Protein AF-0000000066259307 (afdb_homodimer)

pLDDT: mean 93.19, std 11.45, range [45.06, 98.94]

Nearest PDB structures (foldseek):
  2nr0-assembly1_B  TM=9.582E-01  e=3.821E-30  Escherichia coli K-12
  1vs3-assembly1_B  TM=9.331E-01  e=1.637E-27  Thermus thermophilus HB8
  2nre-assembly1_A-2  TM=9.471E-01  e=5.699E-26  Escherichia coli K-12
  8q70-assembly1_A-2  TM=9.012E-01  e=1.199E-22  Pyrococcus furiosus
  7r9f-assembly1_A-2  TM=7.818E-01  e=5.062E-18  Saccharomyces cerevisiae

Organism: Methylacidiphilum infernorum (isolate V4) (NCBI:txid481448)

Secondary structure (DSSP, 8-state):
--PPEEEEEEEEEE-GGGSS-SS--TTS--HHHHHHHHHHHHHTS----EES--PPTT-EEEEEEEEEEEE--S-HHHHHHHHHHHS-TTEEEEEEEEE-TT--TTTT--EEEEEEEEE-SSSPPGGGTTTSEE--S---HHHHHHHHGGGSEEEE-GGG---SS---S--EEEEEEEEEEEETTEEEEEEEES---TTHHHHHHHHHHHHHTTSS-HHHHHHHHHHT---TT-PPPPGGGEEEEEEE--HHHH-/--PPEEEEEEEEEE-GGGSS-SS--TTS--HHHHHHHHHHHHHTS----EES--PPTT-EEEEEEEEEEEE--S-HHHHHHHHHHHS-TTEEEEEEEEE-TT--TTTT--EEEEEEEEE-SSSPPGGGTTTSEE--S---HHHHHHHHGGGSEEEE-GGG---SS---S--EEEEEEEEEEEETTEEEEEEEES---TTHHHHHHHHHHHHHTTSS-HHHHHHHHHHT---TT-PPPPGGGEEEEEEE--HHHH-

Structure (mmCIF, N/CA/C/O backbone):
data_AF-0000000066259307-model_v1
#
loop_
_entity.id
_entity.type
_entity.pdbx_description
1 polymer 'tRNA pseudouridine synthase A'
#
loop_
_atom_site.group_PDB
_atom_site.id
_atom_site.type_symbol
_atom_site.label_atom_id
_atom_site.label_alt_id
_atom_site.label_comp_id
_atom_site.label_asym_id
_atom_site.label_entity_id
_atom_site.label_seq_id
_atom_site.pdbx_PDB_ins_code
_atom_site.Cartn_x
_atom_site.Cartn_y
_atom_site.Cartn_z
_atom_site.occupancy
_atom_site.B_iso_or_equiv
_atom_site.auth_seq_id
_atom_site.auth_comp_id
_atom_site.auth_asym_id
_atom_site.auth_atom_id
_atom_site.pdbx_PDB_model_num
ATOM 1 N N . MET A 1 1 ? -19.812 -41.688 -6.945 1 46.06 1 MET A N 1
ATOM 2 C CA . MET A 1 1 ? -19.453 -41.531 -8.352 1 46.06 1 MET A CA 1
ATOM 3 C C . MET A 1 1 ? -18.016 -41 -8.484 1 46.06 1 MET A C 1
ATOM 5 O O . MET A 1 1 ? -17.641 -40.031 -7.832 1 46.06 1 MET A O 1
ATOM 9 N N . ASN A 1 2 ? -17.031 -41.875 -8.719 1 59.19 2 ASN A N 1
ATOM 10 C CA . ASN A 1 2 ?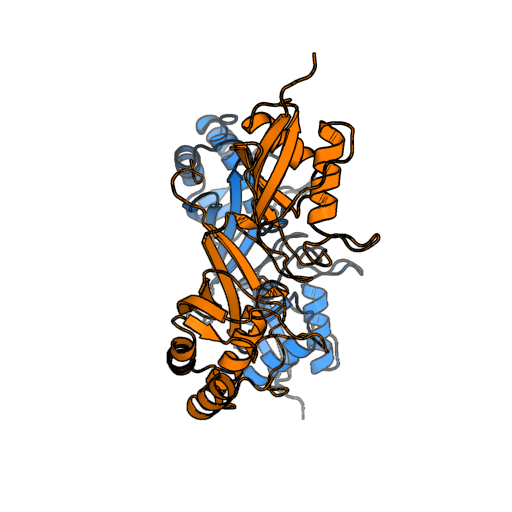 -15.594 -41.656 -8.867 1 59.19 2 ASN A CA 1
ATOM 11 C C . ASN A 1 2 ? -15.297 -40.5 -9.836 1 59.19 2 ASN A C 1
ATOM 13 O O . ASN A 1 2 ? -15.414 -40.656 -11.047 1 59.19 2 ASN A O 1
ATOM 17 N N . LEU A 1 3 ? -15.484 -39.25 -9.398 1 74.88 3 LEU A N 1
ATOM 18 C CA . LEU A 1 3 ? -15.305 -38.125 -10.297 1 74.88 3 LEU A CA 1
ATOM 19 C C . LEU A 1 3 ? -13.914 -38.125 -10.914 1 74.88 3 LEU A C 1
ATOM 21 O O . LEU A 1 3 ? -12.953 -38.594 -10.273 1 74.88 3 LEU A O 1
ATOM 25 N N . ALA A 1 4 ? -13.875 -37.938 -12.211 1 91 4 ALA A N 1
ATOM 26 C CA . ALA A 1 4 ? -12.602 -37.906 -12.93 1 91 4 ALA A CA 1
ATOM 27 C C . ALA A 1 4 ? -11.664 -36.875 -12.328 1 91 4 ALA A C 1
ATOM 29 O O . ALA A 1 4 ? -12.094 -35.781 -11.945 1 91 4 ALA A O 1
ATOM 30 N N . VAL A 1 5 ? -10.477 -37.375 -12.07 1 95.69 5 VAL A N 1
ATOM 31 C CA . VAL A 1 5 ? -9.453 -36.469 -11.555 1 95.69 5 VAL A CA 1
ATOM 32 C C . VAL A 1 5 ? -9.047 -35.469 -12.641 1 95.69 5 VAL A C 1
ATOM 34 O O . VAL A 1 5 ? -8.758 -35.844 -13.773 1 95.69 5 VAL A O 1
ATOM 37 N N . VAL A 1 6 ? -9.078 -34.156 -12.328 1 96.94 6 VAL A N 1
ATOM 38 C CA . VAL A 1 6 ? -8.695 -33.094 -13.25 1 96.94 6 VAL A CA 1
ATOM 39 C C . VAL A 1 6 ? -7.645 -32.188 -12.594 1 96.94 6 VAL A C 1
ATOM 41 O O . VAL A 1 6 ? -7.395 -32.312 -11.391 1 96.94 6 VAL A O 1
ATOM 44 N N . GLY A 1 7 ? -7.062 -31.359 -13.477 1 97.44 7 GLY A N 1
ATOM 45 C CA . GLY A 1 7 ? -6.156 -30.344 -12.961 1 97.44 7 GLY A CA 1
ATOM 46 C C . GLY A 1 7 ? -6.848 -29.031 -12.656 1 97.44 7 GLY A C 1
ATOM 47 O O . GLY A 1 7 ? -7.828 -28.672 -13.312 1 97.44 7 GLY A O 1
ATOM 48 N N . TYR A 1 8 ? -6.309 -28.375 -11.695 1 98.19 8 TYR A N 1
ATOM 49 C CA . TYR A 1 8 ? -6.738 -27.016 -11.359 1 98.19 8 TYR A CA 1
ATOM 50 C C . TYR A 1 8 ? -5.559 -26.062 -11.391 1 98.19 8 TYR A C 1
ATOM 52 O O . TYR A 1 8 ? -4.5 -26.344 -10.82 1 98.19 8 TYR A O 1
ATOM 60 N N . LYS A 1 9 ? -5.73 -24.953 -12.094 1 98.62 9 LYS A N 1
ATOM 61 C CA . LYS A 1 9 ? -4.777 -23.844 -12.133 1 98.62 9 LYS A CA 1
ATOM 62 C C . LYS A 1 9 ? -5.332 -22.625 -11.414 1 98.62 9 LYS A C 1
ATOM 64 O O . LYS A 1 9 ? -6.426 -22.156 -11.727 1 98.62 9 LYS A O 1
ATOM 69 N N . LEU A 1 10 ? -4.594 -22.172 -10.469 1 98.75 10 LEU A N 1
ATOM 70 C CA . LEU A 1 10 ? -5 -21 -9.703 1 98.75 10 LEU A CA 1
ATOM 71 C C . LEU A 1 10 ? -4.031 -19.844 -9.922 1 98.75 10 LEU A C 1
ATOM 73 O O . LEU A 1 10 ? -2.818 -20.047 -9.984 1 98.75 10 LEU A O 1
ATOM 77 N N . THR A 1 11 ? -4.52 -18.641 -10.094 1 98.81 11 THR A N 1
ATOM 78 C CA . THR A 1 11 ? -3.734 -17.422 -9.992 1 98.81 11 THR A CA 1
ATOM 79 C C . THR A 1 11 ? -4.012 -16.703 -8.664 1 98.81 11 THR A C 1
ATOM 81 O O . THR A 1 11 ? -5.168 -16.453 -8.32 1 98.81 11 THR A O 1
ATOM 84 N N . LEU A 1 12 ? -2.988 -16.406 -7.906 1 98.06 12 LEU A N 1
ATOM 85 C CA . LEU A 1 12 ? -3.271 -15.836 -6.594 1 98.06 12 LEU A CA 1
ATOM 86 C C . LEU A 1 12 ? -2.27 -14.734 -6.254 1 98.06 12 LEU A C 1
ATOM 88 O O . LEU A 1 12 ? -1.202 -14.648 -6.863 1 98.06 12 LEU A O 1
ATOM 92 N N . SER A 1 13 ? -2.633 -13.898 -5.363 1 98.81 13 SER A N 1
ATOM 93 C CA . SER A 1 13 ? -1.798 -12.867 -4.75 1 98.81 13 SER A CA 1
ATOM 94 C C . SER A 1 13 ? -1.69 -13.078 -3.24 1 98.81 13 SER A C 1
ATOM 96 O O . SER A 1 13 ? -2.562 -13.695 -2.629 1 98.81 13 SER A O 1
ATOM 98 N N . TYR A 1 14 ? -0.53 -12.641 -2.695 1 98.81 14 TYR A N 1
ATOM 99 C CA . TYR A 1 14 ? -0.402 -12.672 -1.242 1 98.81 14 TYR A CA 1
ATOM 100 C C . TYR A 1 14 ? 0.602 -11.633 -0.759 1 98.81 14 TYR A C 1
ATOM 102 O O . TYR A 1 14 ? 1.565 -11.312 -1.462 1 98.81 14 TYR A O 1
ATOM 110 N N . CYS A 1 15 ? 0.324 -11.102 0.396 1 98.56 15 CYS A N 1
ATOM 111 C CA . CYS A 1 15 ? 1.316 -10.367 1.18 1 98.56 15 CYS A CA 1
ATOM 112 C C . CYS A 1 15 ? 2.219 -11.328 1.945 1 98.56 15 CYS A C 1
ATOM 114 O O . CYS A 1 15 ? 1.758 -12.039 2.84 1 98.56 15 CYS A O 1
ATOM 116 N N . GLY A 1 16 ? 3.482 -11.289 1.661 1 98.31 16 GLY A N 1
ATOM 117 C CA . GLY A 1 16 ? 4.414 -12.273 2.197 1 98.31 16 GLY A CA 1
ATOM 118 C C . GLY A 1 16 ? 4.824 -11.992 3.629 1 98.31 16 GLY A C 1
ATOM 119 O O . GLY A 1 16 ? 5.422 -12.844 4.289 1 98.31 16 GLY A O 1
ATOM 120 N N . SER A 1 17 ? 4.641 -10.836 4.273 1 95.12 17 SER A N 1
ATOM 121 C CA . SER A 1 17 ? 5.121 -10.375 5.574 1 95.12 17 SER A CA 1
ATOM 122 C C . SER A 1 17 ? 4.82 -11.398 6.664 1 95.12 17 SER A C 1
ATOM 124 O O . SER A 1 17 ? 5.652 -11.648 7.539 1 95.12 17 SER A O 1
ATOM 126 N N . GLY A 1 18 ? 3.814 -12.141 6.664 1 94.06 18 GLY A N 1
ATOM 127 C CA . GLY A 1 18 ? 3.432 -13.062 7.723 1 94.06 18 GLY A CA 1
ATOM 128 C C . GLY A 1 18 ? 3.715 -14.516 7.383 1 94.06 18 GLY A C 1
ATOM 129 O O . GLY A 1 18 ? 3.375 -15.414 8.156 1 94.06 18 GLY A O 1
ATOM 130 N N . PHE A 1 19 ? 4.477 -14.672 6.344 1 98 19 PHE A N 1
ATOM 131 C CA . PHE A 1 19 ? 4.699 -16.047 5.895 1 98 19 PHE A CA 1
ATOM 132 C C . PHE A 1 19 ? 6.188 -16.359 5.82 1 98 19 PHE A C 1
ATOM 134 O O . PHE A 1 19 ? 6.996 -15.477 5.516 1 98 19 PHE A O 1
ATOM 141 N N . HIS A 1 20 ? 6.531 -17.531 6.059 1 98 20 HIS A N 1
ATOM 142 C CA . HIS A 1 20 ? 7.895 -18.031 5.949 1 98 20 HIS A CA 1
ATOM 143 C C . HIS A 1 20 ? 8.164 -18.594 4.562 1 98 20 HIS A C 1
ATOM 145 O O . HIS A 1 20 ? 8.727 -19.688 4.434 1 98 20 HIS A O 1
ATOM 151 N N . GLY A 1 21 ? 7.641 -17.875 3.576 1 97.75 21 GLY A N 1
ATOM 152 C CA . GLY A 1 21 ? 7.82 -18.281 2.189 1 97.75 21 GLY A CA 1
ATOM 153 C C . GLY A 1 21 ? 6.648 -19.078 1.642 1 97.75 21 GLY A C 1
ATOM 154 O O . GLY A 1 21 ? 5.613 -19.188 2.299 1 97.75 21 GLY A O 1
ATOM 155 N N . TRP A 1 22 ? 6.844 -19.469 0.453 1 98.12 22 TRP A N 1
ATOM 156 C CA . TRP A 1 22 ? 5.832 -20.297 -0.204 1 98.12 22 TRP A CA 1
ATOM 157 C C . TRP A 1 22 ? 5.824 -21.703 0.362 1 98.12 22 TRP A C 1
ATOM 159 O O . TRP A 1 22 ? 4.781 -22.203 0.798 1 98.12 22 TRP A O 1
ATOM 169 N N . GLN A 1 23 ? 6.965 -22.359 0.458 1 96.38 23 GLN A N 1
ATOM 170 C CA . GLN A 1 23 ? 7.109 -23.797 0.664 1 96.38 23 GLN A CA 1
ATOM 171 C C . GLN A 1 23 ? 6.801 -24.172 2.107 1 96.38 23 GLN A C 1
ATOM 173 O O . GLN A 1 23 ? 7.266 -23.531 3.043 1 96.38 23 GLN A O 1
ATOM 178 N N . ARG A 1 24 ? 6.043 -25.203 2.205 1 96.19 24 ARG A N 1
ATOM 179 C CA . ARG A 1 24 ? 5.738 -25.734 3.531 1 96.19 24 ARG A CA 1
ATOM 180 C C . ARG A 1 24 ? 7.012 -26.094 4.277 1 96.19 24 ARG A C 1
ATOM 182 O O . ARG A 1 24 ? 7.914 -26.719 3.709 1 96.19 24 ARG A O 1
ATOM 189 N N . GLN A 1 25 ? 7.082 -25.672 5.488 1 92.31 25 GLN A N 1
ATOM 190 C CA . GLN A 1 25 ? 8.211 -25.953 6.371 1 92.31 25 GLN A CA 1
ATOM 191 C C . GLN A 1 25 ? 7.734 -26.25 7.789 1 92.31 25 GLN A C 1
ATOM 193 O O . GLN A 1 25 ? 7.496 -25.328 8.578 1 92.31 25 GLN A O 1
ATOM 198 N N . GLY A 1 26 ? 7.664 -27.531 8.094 1 92.38 26 GLY A N 1
ATOM 199 C CA . GLY A 1 26 ? 7.203 -27.859 9.43 1 92.38 26 GLY A CA 1
ATOM 200 C C . GLY A 1 26 ? 5.824 -27.312 9.742 1 92.38 26 GLY A C 1
ATOM 201 O O . GLY A 1 26 ? 4.867 -27.547 9 1 92.38 26 GLY A O 1
ATOM 202 N N . GLU A 1 27 ? 5.797 -26.547 10.836 1 94.31 27 GLU A N 1
ATOM 203 C CA . GLU A 1 27 ? 4.504 -26.016 11.266 1 94.31 27 GLU A CA 1
ATOM 204 C C . GLU A 1 27 ? 4.434 -24.5 11.07 1 94.31 27 GLU A C 1
ATOM 206 O O . GLU A 1 27 ? 3.482 -23.859 11.508 1 94.31 27 GLU A O 1
ATOM 211 N N . LEU A 1 28 ? 5.371 -24.031 10.406 1 96.38 28 LEU A N 1
ATOM 212 C CA . LEU A 1 28 ? 5.43 -22.594 10.195 1 96.38 28 LEU A CA 1
ATOM 213 C C . LEU A 1 28 ? 4.363 -22.141 9.203 1 96.38 28 LEU A C 1
ATOM 215 O O . LEU A 1 28 ? 3.979 -22.906 8.312 1 96.38 28 LEU A O 1
ATOM 219 N N . PRO A 1 29 ? 3.877 -20.938 9.375 1 97.81 29 PRO A N 1
ATOM 220 C CA . PRO A 1 29 ? 2.945 -20.406 8.375 1 97.81 29 PRO A CA 1
ATOM 221 C C . PRO A 1 29 ? 3.607 -20.156 7.023 1 97.81 29 PRO A C 1
ATOM 223 O O . PRO A 1 29 ? 4.547 -19.359 6.93 1 97.81 29 PRO A O 1
ATOM 226 N N . THR A 1 30 ? 3.164 -20.859 6.023 1 98.56 30 THR A N 1
ATOM 227 C CA . THR A 1 30 ? 3.604 -20.672 4.645 1 98.56 30 THR A CA 1
ATOM 228 C C . THR A 1 30 ? 2.406 -20.5 3.715 1 98.56 30 THR A C 1
ATOM 230 O O . THR A 1 30 ? 1.282 -20.859 4.07 1 98.56 30 THR A O 1
ATOM 233 N N . VAL A 1 31 ? 2.574 -19.922 2.584 1 98.75 31 VAL A N 1
ATOM 234 C CA . VAL A 1 31 ? 1.482 -19.719 1.64 1 98.75 31 VAL A CA 1
ATOM 235 C C . VAL A 1 31 ? 0.956 -21.062 1.144 1 98.75 31 VAL A C 1
ATOM 237 O O . VAL A 1 31 ? -0.256 -21.25 1.022 1 98.75 31 VAL A O 1
ATOM 240 N N . GLN A 1 32 ? 1.876 -21.969 0.887 1 98.69 32 GLN A N 1
ATOM 241 C CA . GLN A 1 32 ? 1.494 -23.312 0.448 1 98.69 32 GLN A CA 1
ATOM 242 C C . GLN A 1 32 ? 0.589 -23.984 1.473 1 98.69 32 GLN A C 1
ATOM 244 O O . GLN A 1 32 ? -0.43 -24.578 1.114 1 98.69 32 GLN A O 1
ATOM 249 N N . ARG A 1 33 ? 0.99 -23.922 2.705 1 98.38 33 ARG A N 1
ATOM 250 C CA . ARG A 1 33 ? 0.176 -24.516 3.762 1 98.38 33 ARG A CA 1
ATOM 251 C C . ARG A 1 33 ? -1.222 -23.906 3.781 1 98.38 33 ARG A C 1
ATOM 253 O O . ARG A 1 33 ? -2.219 -24.625 3.861 1 98.38 33 ARG A O 1
ATOM 260 N N . ALA A 1 34 ? -1.297 -22.578 3.729 1 98.62 34 ALA A N 1
ATOM 261 C CA . ALA A 1 34 ? -2.59 -21.906 3.729 1 98.62 34 ALA A CA 1
ATOM 262 C C . ALA A 1 34 ? -3.467 -22.391 2.58 1 98.62 34 ALA A C 1
ATOM 264 O O . ALA A 1 34 ? -4.652 -22.672 2.771 1 98.62 34 ALA A O 1
ATOM 265 N N . LEU A 1 35 ? -2.877 -22.5 1.41 1 98.75 35 LEU A N 1
ATOM 266 C CA . LEU A 1 35 ? -3.625 -22.922 0.231 1 98.75 35 LEU A CA 1
ATOM 267 C C . LEU A 1 35 ? -4.051 -24.375 0.348 1 98.75 35 LEU A C 1
ATOM 269 O O . LEU A 1 35 ? -5.195 -24.719 0.052 1 98.75 35 LEU A O 1
ATOM 273 N N . GLU A 1 36 ? -3.148 -25.219 0.808 1 98.69 36 GLU A N 1
ATOM 274 C CA . GLU A 1 36 ? -3.457 -26.625 0.951 1 98.69 36 GLU A CA 1
ATOM 275 C C . GLU A 1 36 ? -4.551 -26.859 1.99 1 98.69 36 GLU A C 1
ATOM 277 O O . GLU A 1 36 ? -5.414 -27.719 1.814 1 98.69 36 GLU A O 1
ATOM 282 N N . GLU A 1 37 ? -4.48 -26.094 3.012 1 98.56 37 GLU A N 1
ATOM 283 C CA . GLU A 1 37 ? -5.523 -26.203 4.027 1 98.56 37 GLU A CA 1
ATOM 284 C C . GLU A 1 37 ? -6.883 -25.797 3.467 1 98.56 37 GLU A C 1
ATOM 286 O O . GLU A 1 37 ? -7.898 -26.422 3.754 1 98.56 37 GLU A O 1
ATOM 291 N N . ALA A 1 38 ? -6.93 -24.734 2.703 1 98.81 38 ALA A N 1
ATOM 292 C CA . ALA A 1 38 ? -8.172 -24.312 2.062 1 98.81 38 ALA A CA 1
ATOM 293 C C . ALA A 1 38 ? -8.688 -25.375 1.105 1 98.81 38 ALA A C 1
ATOM 295 O O . ALA A 1 38 ? -9.883 -25.688 1.099 1 98.81 38 ALA A O 1
ATOM 296 N N . VAL A 1 39 ? -7.801 -25.953 0.308 1 98.69 39 VAL A N 1
ATOM 297 C CA . VAL A 1 39 ? -8.148 -27 -0.645 1 98.69 39 VAL A CA 1
ATOM 298 C C . VAL A 1 39 ? -8.688 -28.219 0.102 1 98.69 39 VAL A C 1
ATOM 300 O O . VAL A 1 39 ? -9.711 -28.797 -0.285 1 98.69 39 VAL A O 1
ATOM 303 N N . ALA A 1 40 ? -8.055 -28.578 1.18 1 98.62 40 ALA A N 1
ATOM 304 C CA . ALA A 1 40 ? -8.438 -29.75 1.964 1 98.62 40 ALA A CA 1
ATOM 305 C C . ALA A 1 40 ? -9.844 -29.578 2.547 1 98.62 40 ALA A C 1
ATOM 307 O O . ALA A 1 40 ? -10.586 -30.547 2.678 1 98.62 40 ALA A O 1
ATOM 308 N N . LYS A 1 41 ? -10.18 -28.391 2.908 1 98.5 41 LYS A N 1
ATOM 309 C CA . LYS A 1 41 ? -11.516 -28.125 3.447 1 98.5 41 LYS A CA 1
ATOM 310 C C . LYS A 1 41 ? -12.594 -28.375 2.396 1 98.5 41 LYS A C 1
ATOM 312 O O . LYS A 1 41 ? -13.703 -28.781 2.729 1 98.5 41 LYS A O 1
ATOM 317 N N . ILE A 1 42 ? -12.258 -28.156 1.18 1 98.12 42 ILE A N 1
ATOM 318 C CA . ILE A 1 42 ? -13.219 -28.297 0.092 1 98.12 42 ILE A CA 1
ATOM 319 C C . ILE A 1 42 ? -13.32 -29.766 -0.31 1 98.12 42 ILE A C 1
ATOM 321 O O . ILE A 1 42 ? -14.43 -30.281 -0.494 1 98.12 42 ILE A O 1
ATOM 325 N N . TRP A 1 43 ? -12.281 -30.484 -0.404 1 97.62 43 TRP A N 1
ATOM 326 C CA . TRP A 1 43 ? -12.281 -31.875 -0.862 1 97.62 43 TRP A CA 1
ATOM 327 C C . TRP A 1 43 ? -12.289 -32.844 0.319 1 97.62 43 TRP A C 1
ATOM 329 O O . TRP A 1 43 ? -12.359 -34.062 0.134 1 97.62 43 TRP A O 1
ATOM 339 N N . GLU A 1 44 ? -12.055 -32.312 1.56 1 97.25 44 GLU A N 1
ATOM 340 C CA . GLU A 1 44 ? -12.078 -33.094 2.789 1 97.25 44 GLU A CA 1
ATOM 341 C C . GLU A 1 44 ? -10.977 -34.156 2.795 1 97.25 44 GLU A C 1
ATOM 343 O O . GLU A 1 44 ? -11.172 -35.25 3.283 1 97.25 44 GLU A O 1
ATOM 348 N N . GLU A 1 45 ? -9.914 -33.906 2.154 1 96.88 45 GLU A N 1
ATOM 349 C CA . GLU A 1 45 ? -8.688 -34.719 2.162 1 96.88 45 GLU A CA 1
ATOM 350 C C . GLU A 1 45 ? -7.473 -33.844 1.801 1 96.88 45 GLU A C 1
ATOM 352 O O . GLU A 1 45 ? -7.609 -32.844 1.117 1 96.88 45 GLU A O 1
ATOM 357 N N . PRO A 1 46 ? -6.348 -34.281 2.26 1 97.44 46 PRO A N 1
ATOM 358 C CA . PRO A 1 46 ? -5.148 -33.531 1.882 1 97.44 46 PRO A CA 1
ATOM 359 C C . PRO A 1 46 ? -4.816 -33.656 0.397 1 97.44 46 PRO A C 1
ATOM 361 O O . PRO A 1 46 ? -4.832 -34.781 -0.15 1 97.44 46 PRO A O 1
ATOM 364 N N . ILE A 1 47 ? -4.594 -32.625 -0.291 1 97.88 47 ILE A N 1
ATOM 365 C CA . ILE A 1 47 ? -4.18 -32.531 -1.688 1 97.88 47 ILE A CA 1
ATOM 366 C C . ILE A 1 47 ? -2.963 -31.641 -1.825 1 97.88 47 ILE A C 1
ATOM 368 O O . ILE A 1 47 ? -3.016 -30.453 -1.45 1 97.88 47 ILE A O 1
ATOM 372 N N . PRO A 1 48 ? -1.887 -32.188 -2.271 1 97.44 48 PRO A N 1
ATOM 373 C CA . PRO A 1 48 ? -0.705 -31.328 -2.451 1 97.44 48 PRO A CA 1
ATOM 374 C C . PRO A 1 48 ? -0.894 -30.281 -3.541 1 97.44 48 PRO A C 1
ATOM 376 O O . PRO A 1 48 ? -1.528 -30.547 -4.562 1 97.44 48 PRO A O 1
ATOM 379 N N . VAL A 1 49 ? -0.379 -29.109 -3.307 1 98.38 49 VAL A N 1
ATOM 380 C CA . VAL A 1 49 ? -0.419 -28.016 -4.285 1 98.38 49 VAL A CA 1
ATOM 381 C C . VAL A 1 49 ? 1.004 -27.625 -4.672 1 98.38 49 VAL A C 1
ATOM 383 O O . VAL A 1 49 ? 1.905 -27.625 -3.832 1 98.38 49 VAL A O 1
ATOM 386 N N . GLU A 1 50 ? 1.153 -27.281 -5.906 1 97.94 50 GLU A N 1
ATOM 387 C CA . GLU A 1 50 ? 2.447 -26.859 -6.422 1 97.94 50 GLU A CA 1
ATOM 388 C C . GLU A 1 50 ? 2.404 -25.406 -6.871 1 97.94 50 GLU A C 1
ATOM 390 O O . GLU A 1 50 ? 1.462 -24.984 -7.543 1 97.94 50 GLU A O 1
ATOM 395 N N . GLY A 1 51 ? 3.369 -24.656 -6.488 1 98.25 51 GLY A N 1
ATOM 396 C CA . GLY A 1 51 ? 3.496 -23.281 -6.945 1 98.25 51 GLY A CA 1
ATOM 397 C C . GLY A 1 51 ? 4.5 -23.109 -8.07 1 98.25 51 GLY A C 1
ATOM 398 O O . GLY A 1 51 ? 5.465 -23.875 -8.164 1 98.25 51 GLY A O 1
ATOM 399 N N . ALA A 1 52 ? 4.258 -22.078 -8.867 1 98.12 52 ALA A N 1
ATOM 400 C CA . ALA A 1 52 ? 5.172 -21.781 -9.969 1 98.12 52 ALA A CA 1
ATOM 401 C C . ALA A 1 52 ? 6.516 -21.281 -9.445 1 98.12 52 ALA A C 1
ATOM 403 O O . ALA A 1 52 ? 7.555 -21.484 -10.078 1 98.12 52 ALA A O 1
ATOM 404 N N . GLY A 1 53 ? 6.457 -20.562 -8.344 1 94.56 53 GLY A N 1
ATOM 405 C CA . GLY A 1 53 ? 7.652 -20.016 -7.719 1 94.56 53 GLY A CA 1
ATOM 406 C C . GLY A 1 53 ? 7.684 -20.203 -6.215 1 94.56 53 GLY A C 1
ATOM 407 O O . GLY A 1 53 ? 6.676 -20 -5.539 1 94.56 53 GLY A O 1
ATOM 408 N N . ARG A 1 54 ? 8.828 -20.656 -5.715 1 94.5 54 ARG A N 1
ATOM 409 C CA . ARG A 1 54 ? 9.023 -20.797 -4.273 1 94.5 54 ARG A CA 1
ATOM 410 C C . ARG A 1 54 ? 9.617 -19.516 -3.686 1 94.5 54 ARG A C 1
ATOM 412 O O . ARG A 1 54 ? 10.828 -19.438 -3.455 1 94.5 54 ARG A O 1
ATOM 419 N N . THR A 1 55 ? 8.742 -18.656 -3.393 1 97.31 55 THR A N 1
ATOM 420 C CA . THR A 1 55 ? 9.172 -17.344 -2.898 1 97.31 55 THR A CA 1
ATOM 421 C C . THR A 1 55 ? 9.727 -17.469 -1.48 1 97.31 55 THR A C 1
ATOM 423 O O . THR A 1 55 ? 9.219 -18.25 -0.673 1 97.31 55 THR A O 1
ATOM 426 N N . ASP A 1 56 ? 10.703 -16.656 -1.158 1 95.94 56 ASP A N 1
ATOM 427 C CA . ASP A 1 56 ? 11.312 -16.609 0.166 1 95.94 56 ASP A CA 1
ATOM 428 C C . ASP A 1 56 ? 10.352 -16.016 1.194 1 95.94 56 ASP A C 1
ATOM 430 O O . ASP A 1 56 ? 9.328 -15.43 0.831 1 95.94 56 ASP A O 1
ATOM 434 N N . ALA A 1 57 ? 10.773 -16.25 2.418 1 97.62 57 ALA A N 1
ATOM 435 C CA . ALA A 1 57 ? 10.055 -15.586 3.506 1 97.62 57 ALA A CA 1
ATOM 436 C C . ALA A 1 57 ? 10.008 -14.07 3.293 1 97.62 57 ALA A C 1
ATOM 438 O O . ALA A 1 57 ? 11.023 -13.445 2.998 1 97.62 57 ALA A O 1
ATOM 439 N N . GLY A 1 58 ? 8.797 -13.555 3.35 1 98.12 58 GLY A N 1
ATOM 440 C CA . GLY A 1 58 ? 8.641 -12.109 3.273 1 98.12 58 GLY A CA 1
ATOM 441 C C . GLY A 1 58 ? 8.383 -11.609 1.862 1 98.12 58 GLY A C 1
ATOM 442 O O . GLY A 1 58 ? 7.977 -10.461 1.669 1 98.12 58 GLY A O 1
ATOM 443 N N . VAL A 1 59 ? 8.602 -12.453 0.843 1 98.81 59 VAL A N 1
ATOM 444 C CA . VAL A 1 59 ? 8.398 -12.047 -0.544 1 98.81 59 VAL A CA 1
ATOM 445 C C . VAL A 1 59 ? 6.906 -12.062 -0.877 1 98.81 59 VAL A C 1
ATOM 447 O O . VAL A 1 59 ? 6.184 -12.977 -0.474 1 98.81 59 VAL A O 1
ATOM 450 N N . HIS A 1 60 ? 6.484 -11.055 -1.587 1 98.88 60 HIS A N 1
ATOM 451 C CA . HIS A 1 60 ? 5.086 -10.898 -1.979 1 98.88 60 HIS A CA 1
ATOM 452 C C . HIS A 1 60 ? 4.828 -11.508 -3.352 1 98.88 60 HIS A C 1
ATOM 454 O O . HIS A 1 60 ? 5.766 -11.875 -4.062 1 98.88 60 HIS A O 1
ATOM 460 N N . ALA A 1 61 ? 3.537 -11.602 -3.66 1 98.88 61 ALA A N 1
ATOM 461 C CA . ALA A 1 61 ? 3.158 -11.977 -5.02 1 98.88 61 ALA A CA 1
ATOM 462 C C . ALA A 1 61 ? 1.853 -11.305 -5.43 1 98.88 61 ALA A C 1
ATOM 464 O O . ALA A 1 61 ? 0.915 -11.211 -4.637 1 98.88 61 ALA A O 1
ATOM 465 N N . LYS A 1 62 ? 1.84 -10.828 -6.637 1 98.69 62 LYS A N 1
ATOM 466 C CA . LYS A 1 62 ? 0.617 -10.32 -7.246 1 98.69 62 LYS A CA 1
ATOM 467 C C . LYS A 1 62 ? 0.056 -11.305 -8.266 1 98.69 62 LYS A C 1
ATOM 469 O O . LYS A 1 62 ? -1.125 -11.242 -8.617 1 98.69 62 LYS A O 1
ATOM 474 N N . GLY A 1 63 ? 0.957 -12.203 -8.727 1 98.69 63 GLY A N 1
ATOM 475 C CA . GLY A 1 63 ? 0.543 -13.141 -9.758 1 98.69 63 GLY A CA 1
ATOM 476 C C . GLY A 1 63 ? 1.224 -14.492 -9.648 1 98.69 63 GLY A C 1
ATOM 477 O O . GLY A 1 63 ? 1.78 -14.992 -10.633 1 98.69 63 GLY A O 1
ATOM 478 N N . GLN A 1 64 ? 1.225 -15.07 -8.477 1 98.81 64 GLN A N 1
ATOM 479 C CA . GLN A 1 64 ? 1.638 -16.469 -8.32 1 98.81 64 GLN A CA 1
ATOM 480 C C . GLN A 1 64 ? 0.654 -17.406 -9 1 98.81 64 GL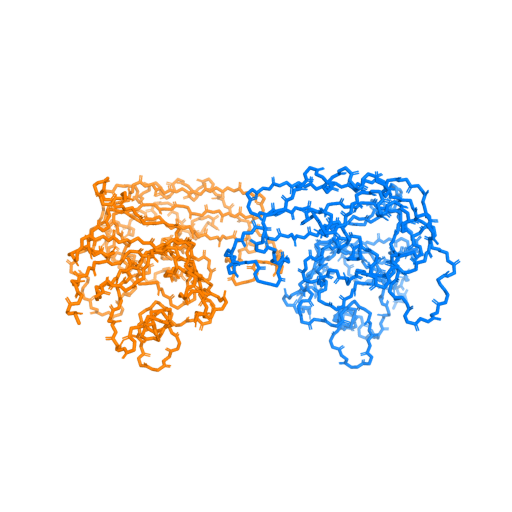N A C 1
ATOM 482 O O . GLN A 1 64 ? -0.529 -17.094 -9.133 1 98.81 64 GLN A O 1
ATOM 487 N N . VAL A 1 65 ? 1.158 -18.516 -9.492 1 98.88 65 VAL A N 1
ATOM 488 C CA . VAL A 1 65 ? 0.292 -19.562 -10.039 1 98.88 65 VAL A CA 1
ATOM 489 C C . VAL A 1 65 ? 0.516 -20.859 -9.273 1 98.88 65 VAL A C 1
ATOM 491 O O . VAL A 1 65 ? 1.655 -21.219 -8.977 1 98.88 65 VAL A O 1
ATOM 494 N N . ALA A 1 66 ? -0.516 -21.469 -8.938 1 98.81 66 ALA A N 1
ATOM 495 C CA . ALA A 1 66 ? -0.465 -22.781 -8.273 1 98.81 66 ALA A CA 1
ATOM 496 C C . ALA A 1 66 ? -1.323 -23.797 -9.016 1 98.81 66 ALA A C 1
ATOM 498 O O . ALA A 1 66 ? -2.244 -23.422 -9.75 1 98.81 66 ALA A O 1
ATOM 499 N N . SER A 1 67 ? -0.964 -25.062 -8.844 1 98.62 67 SER A N 1
ATOM 500 C CA . SER A 1 67 ? -1.749 -26.125 -9.469 1 98.62 67 SER A CA 1
ATOM 501 C C . SER A 1 67 ? -1.872 -27.328 -8.547 1 98.62 67 SER A C 1
ATOM 503 O O . SER A 1 67 ? -1.043 -27.531 -7.66 1 98.62 67 SER A O 1
ATOM 505 N N . PHE A 1 68 ? -2.893 -28.062 -8.742 1 98.44 68 PHE A N 1
ATOM 506 C CA . PHE A 1 68 ? -3.121 -29.359 -8.086 1 98.44 68 PHE A CA 1
ATOM 507 C C . PHE A 1 68 ? -4.102 -30.203 -8.891 1 98.44 68 PHE A C 1
ATOM 509 O O . PHE A 1 68 ? -4.762 -29.703 -9.805 1 98.44 68 PHE A O 1
ATOM 516 N N . ALA A 1 69 ? -4.086 -31.484 -8.609 1 98.06 69 ALA A N 1
ATOM 517 C CA . ALA A 1 69 ? -5.027 -32.406 -9.227 1 98.06 69 ALA A CA 1
ATOM 518 C C . ALA A 1 69 ? -6.012 -32.969 -8.195 1 98.06 69 ALA A C 1
ATOM 520 O O . ALA A 1 69 ? -5.625 -33.281 -7.062 1 98.06 69 ALA A O 1
ATOM 521 N N . ALA A 1 70 ? -7.277 -33 -8.562 1 97.75 70 ALA A N 1
ATOM 522 C CA . ALA A 1 70 ? -8.328 -33.5 -7.688 1 97.75 70 ALA A CA 1
ATOM 523 C C . ALA A 1 70 ? -9.57 -33.875 -8.484 1 97.75 70 ALA A C 1
ATOM 525 O O . ALA A 1 70 ? -9.719 -33.5 -9.641 1 97.75 70 ALA A O 1
ATOM 526 N N . PRO A 1 71 ? -10.422 -34.719 -7.887 1 96.94 71 PRO A N 1
ATOM 527 C CA . PRO A 1 71 ? -11.695 -35 -8.555 1 96.94 71 PRO A CA 1
ATOM 528 C C . PRO A 1 71 ? -12.508 -33.719 -8.82 1 96.94 71 PRO A C 1
ATOM 530 O O . PRO A 1 71 ? -12.531 -32.812 -7.984 1 96.94 71 PRO A O 1
ATOM 533 N N . ARG A 1 72 ? -13.055 -33.719 -10.023 1 95 72 ARG A N 1
ATOM 534 C CA . ARG A 1 72 ? -13.875 -32.531 -10.344 1 95 72 ARG A CA 1
ATOM 535 C C . ARG A 1 72 ? -15.023 -32.406 -9.359 1 95 72 ARG A C 1
ATOM 537 O O . ARG A 1 72 ? -15.781 -33.344 -9.141 1 95 72 ARG A O 1
ATOM 544 N N . LYS A 1 73 ? -15.078 -31.25 -8.766 1 93.38 73 LYS A N 1
ATOM 545 C CA . LYS A 1 73 ? -16.047 -31.062 -7.688 1 93.38 73 LYS A CA 1
ATOM 546 C C . LYS A 1 73 ? -16.828 -29.766 -7.867 1 93.38 73 LYS A C 1
ATOM 548 O O . LYS A 1 73 ? -18.062 -29.75 -7.711 1 93.38 73 LYS A O 1
ATOM 553 N N . LEU A 1 74 ? -16.188 -28.688 -8.172 1 95.19 74 LEU A N 1
ATOM 554 C CA . LEU A 1 74 ? -16.797 -27.359 -8.266 1 95.19 74 LEU A CA 1
ATOM 555 C C . LEU A 1 74 ? -16.469 -26.703 -9.594 1 95.19 74 LEU A C 1
ATOM 557 O O . LEU A 1 74 ? -15.391 -26.906 -10.141 1 95.19 74 LEU A O 1
ATOM 561 N N . GLU A 1 75 ? -17.406 -25.906 -10.031 1 96.69 75 GLU A N 1
ATOM 562 C CA . GLU A 1 75 ? -17.109 -25.031 -11.148 1 96.69 75 GLU A CA 1
ATOM 563 C C . GLU A 1 75 ? -16.062 -23.984 -10.766 1 96.69 75 GLU A C 1
ATOM 565 O O . GLU A 1 75 ? -15.992 -23.562 -9.609 1 96.69 75 GLU A O 1
ATOM 570 N N . PRO A 1 76 ? -15.258 -23.516 -11.695 1 97.25 76 PRO A N 1
ATOM 571 C CA . PRO A 1 76 ? -14.117 -22.641 -11.422 1 97.25 76 PRO A CA 1
ATOM 572 C C . PRO A 1 76 ? -14.5 -21.406 -10.602 1 97.25 76 PRO A C 1
ATOM 574 O O . PRO A 1 76 ? -13.828 -21.078 -9.625 1 97.25 76 PRO A O 1
ATOM 577 N N . GLU A 1 77 ? -15.555 -20.75 -10.961 1 97.44 77 GLU A N 1
ATOM 578 C CA . GLU A 1 77 ? -15.953 -19.531 -10.25 1 97.44 77 GLU A CA 1
ATOM 579 C C . GLU A 1 77 ? -16.359 -19.844 -8.82 1 97.44 77 GLU A C 1
ATOM 581 O O . GLU A 1 77 ? -16.078 -19.062 -7.902 1 97.44 77 GLU A O 1
ATOM 586 N N . VAL A 1 78 ? -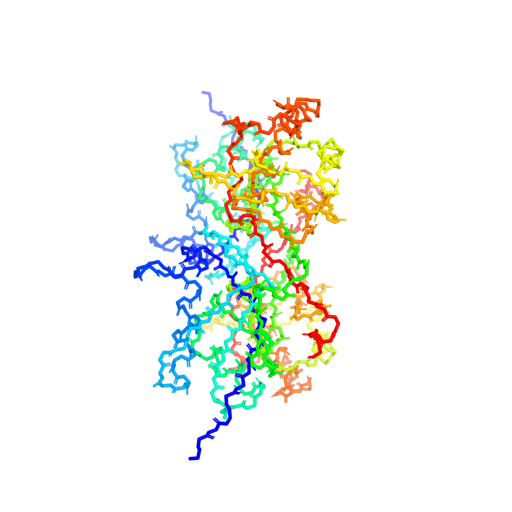17.031 -20.906 -8.656 1 98.19 78 VAL A N 1
ATOM 587 C CA . VAL A 1 78 ? -17.438 -21.328 -7.32 1 98.19 78 VAL A CA 1
ATOM 588 C C . VAL A 1 78 ? -16.219 -21.719 -6.504 1 98.19 78 VAL A C 1
ATOM 590 O O . VAL A 1 78 ? -16.125 -21.406 -5.316 1 98.19 78 VAL A O 1
ATOM 593 N N . LEU A 1 79 ? -15.312 -22.438 -7.168 1 98.44 79 LEU A N 1
ATOM 594 C CA . LEU A 1 79 ? -14.07 -22.828 -6.516 1 98.44 79 LEU A CA 1
ATOM 595 C C . LEU A 1 79 ? -13.305 -21.609 -6.023 1 98.44 79 LEU A C 1
ATOM 597 O O . LEU A 1 79 ? -12.828 -21.578 -4.887 1 98.44 79 LEU A O 1
ATOM 601 N N . LYS A 1 80 ? -13.172 -20.609 -6.891 1 98.56 80 LYS A N 1
ATOM 602 C CA . LYS A 1 80 ? -12.516 -19.359 -6.523 1 98.56 80 LYS A CA 1
ATOM 603 C C . LYS A 1 80 ? -13.117 -18.781 -5.25 1 98.56 80 LYS A C 1
ATOM 605 O O . LYS A 1 80 ? -12.391 -18.438 -4.312 1 98.56 80 LYS A O 1
ATOM 610 N N . ARG A 1 81 ? -14.406 -18.734 -5.172 1 98.25 81 ARG A N 1
ATOM 611 C CA . ARG A 1 81 ? -15.102 -18.172 -4.02 1 98.25 81 ARG A CA 1
ATOM 612 C C . ARG A 1 81 ? -14.883 -19.031 -2.773 1 98.25 81 ARG A C 1
ATOM 614 O O . ARG A 1 81 ? -14.641 -18.5 -1.689 1 98.25 81 ARG A O 1
ATOM 621 N N . ALA A 1 82 ? -15.016 -20.297 -2.971 1 98.69 82 ALA A N 1
ATOM 622 C CA . ALA A 1 82 ? -14.844 -21.219 -1.851 1 98.69 82 ALA A CA 1
ATOM 623 C C . ALA A 1 82 ? -13.438 -21.109 -1.267 1 98.69 82 ALA A C 1
ATOM 625 O O . ALA A 1 82 ? -13.266 -21.078 -0.045 1 98.69 82 ALA A O 1
ATOM 626 N N . LEU A 1 83 ? -12.453 -21.094 -2.168 1 98.88 83 LEU A N 1
ATOM 627 C CA . LEU A 1 83 ? -11.078 -20.969 -1.701 1 98.88 83 LEU A CA 1
ATOM 628 C C . LEU A 1 83 ? -10.883 -19.672 -0.923 1 98.88 83 LEU A C 1
ATOM 630 O O . LEU A 1 83 ? -10.297 -19.672 0.161 1 98.88 83 LEU A O 1
ATOM 634 N N . ASN A 1 84 ? -11.391 -18.609 -1.443 1 98.75 84 ASN A N 1
ATOM 635 C CA . ASN A 1 84 ? -11.219 -17.312 -0.8 1 98.75 84 ASN A CA 1
ATOM 636 C C . ASN A 1 84 ? -11.977 -17.234 0.526 1 98.75 84 ASN A C 1
ATOM 638 O O . ASN A 1 84 ? -11.625 -16.438 1.402 1 98.75 84 ASN A O 1
ATOM 642 N N . TYR A 1 85 ? -12.953 -18.062 0.653 1 98.44 85 TYR A N 1
ATOM 643 C CA . TYR A 1 85 ? -13.664 -18.172 1.924 1 98.44 85 TYR A CA 1
ATOM 644 C C . TYR A 1 85 ? -12.773 -18.766 3.002 1 98.44 85 TYR A C 1
ATOM 646 O O . TYR A 1 85 ? -12.812 -18.344 4.16 1 98.44 85 TYR A O 1
ATOM 654 N N . HIS A 1 86 ? -11.938 -19.641 2.633 1 98.62 86 HIS A N 1
ATOM 655 C CA . HIS A 1 86 ? -11.156 -20.391 3.609 1 98.62 86 HIS A CA 1
ATOM 656 C C . HIS A 1 86 ? -9.766 -19.781 3.773 1 98.62 86 HIS A C 1
ATOM 658 O O . HIS A 1 86 ? -9.086 -20.031 4.773 1 98.62 86 HIS A O 1
ATOM 664 N N . LEU A 1 87 ? -9.328 -19.031 2.854 1 98.81 87 LEU A N 1
ATOM 665 C CA . LEU A 1 87 ? -7.988 -18.469 2.887 1 98.81 87 LEU A CA 1
ATOM 666 C C . LEU A 1 87 ? -7.938 -17.25 3.811 1 98.81 87 LEU A C 1
ATOM 668 O O . LEU A 1 87 ? -8.93 -16.531 3.959 1 98.81 87 LEU A O 1
ATOM 672 N N . PRO A 1 88 ? -6.766 -17.047 4.438 1 98.31 88 PRO A N 1
ATOM 673 C CA . PRO A 1 88 ? -6.629 -15.766 5.133 1 98.31 88 PRO A CA 1
ATOM 674 C C . PRO A 1 88 ? -6.711 -14.57 4.191 1 98.31 88 PRO A C 1
ATOM 676 O O . PRO A 1 88 ? -6.465 -14.703 2.99 1 98.31 88 PRO A O 1
ATOM 679 N N . ASP A 1 89 ? -6.961 -13.344 4.727 1 98.06 89 ASP A N 1
ATOM 680 C CA . ASP A 1 89 ? -7.18 -12.141 3.926 1 98.06 89 ASP A CA 1
ATOM 681 C C . ASP A 1 89 ? -5.906 -11.742 3.182 1 98.06 89 ASP A C 1
ATOM 683 O O . ASP A 1 89 ? -5.965 -10.992 2.203 1 98.06 89 ASP A O 1
ATOM 687 N N . THR A 1 90 ? -4.797 -12.25 3.615 1 98.56 90 THR A N 1
ATOM 688 C CA . THR A 1 90 ? -3.521 -11.852 3.029 1 98.56 90 THR A CA 1
ATOM 689 C C . THR A 1 90 ? -3.17 -12.75 1.846 1 98.56 90 THR A C 1
ATOM 691 O O . THR A 1 90 ? -2.148 -12.547 1.188 1 98.56 90 THR A O 1
ATOM 694 N N . VAL A 1 91 ? -3.949 -13.781 1.562 1 98.88 91 VAL A N 1
ATOM 695 C CA . VAL A 1 91 ? -3.822 -14.664 0.405 1 98.88 91 VAL A CA 1
ATOM 696 C C . VAL A 1 91 ? -5.145 -14.711 -0.356 1 98.88 91 VAL A C 1
ATOM 698 O O . VAL A 1 91 ? -6.188 -15.039 0.218 1 98.88 91 VAL A O 1
ATOM 701 N N . ARG A 1 92 ? -5.09 -14.406 -1.631 1 98.88 92 ARG A N 1
ATOM 702 C CA . ARG A 1 92 ? -6.324 -14.336 -2.402 1 98.88 92 ARG A CA 1
ATOM 703 C C . ARG A 1 92 ? -6.164 -15.031 -3.752 1 98.88 92 ARG A C 1
ATOM 705 O O . ARG A 1 92 ? -5.137 -14.875 -4.418 1 98.88 92 ARG A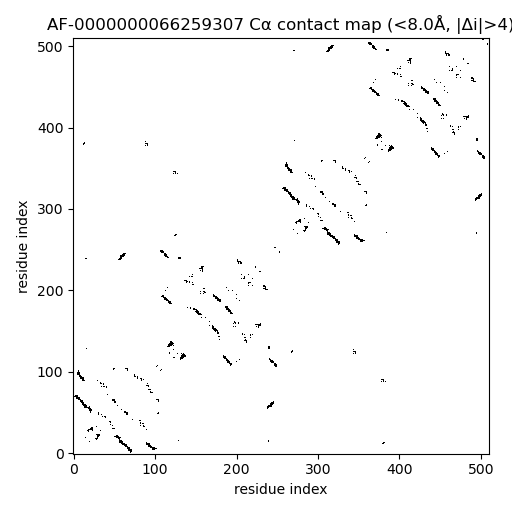 O 1
ATOM 712 N N . VAL A 1 93 ? -7.18 -15.766 -4.137 1 98.88 93 VAL A N 1
ATOM 713 C CA . VAL A 1 93 ? -7.254 -16.359 -5.465 1 98.88 93 VAL A CA 1
ATOM 714 C C . VAL A 1 93 ? -8.023 -15.438 -6.406 1 98.88 93 VAL A C 1
ATOM 716 O O . VAL A 1 93 ? -9.156 -15.055 -6.121 1 98.88 93 VAL A O 1
ATOM 719 N N . TRP A 1 94 ? -7.441 -15.133 -7.48 1 98.5 94 TRP A N 1
ATOM 720 C CA . TRP A 1 94 ? -8.039 -14.234 -8.461 1 98.5 94 TRP A CA 1
ATOM 721 C C . TRP A 1 94 ? -8.734 -15.016 -9.562 1 98.5 94 TRP A C 1
ATOM 723 O O . TRP A 1 94 ? -9.695 -14.523 -10.164 1 98.5 94 TRP A O 1
ATOM 733 N N . ASP A 1 95 ? -8.148 -16.156 -9.836 1 98.12 95 ASP A N 1
ATOM 734 C CA . ASP A 1 95 ? -8.648 -16.953 -10.953 1 98.12 95 ASP A CA 1
ATOM 735 C C . ASP A 1 95 ? -8.445 -18.453 -10.703 1 98.12 95 ASP A C 1
ATOM 737 O O . ASP A 1 95 ? -7.434 -18.859 -10.125 1 98.12 95 ASP A O 1
ATOM 741 N N . ALA A 1 96 ? -9.383 -19.219 -11.055 1 98.31 96 ALA A N 1
ATOM 742 C CA . ALA A 1 96 ? -9.32 -20.688 -11.039 1 98.31 96 ALA A CA 1
ATOM 743 C C . ALA A 1 96 ? -9.781 -21.266 -12.375 1 98.31 96 ALA A C 1
ATOM 745 O O . ALA A 1 96 ? -10.789 -20.828 -12.938 1 98.31 96 ALA A O 1
ATOM 746 N N . ARG A 1 97 ? -9.023 -22.266 -12.836 1 97.69 97 ARG A N 1
ATOM 747 C CA . ARG A 1 97 ? -9.359 -22.891 -14.102 1 97.69 97 ARG A CA 1
ATOM 748 C C . ARG A 1 97 ? -9.141 -24.406 -14.039 1 97.69 97 ARG A C 1
ATOM 750 O O . ARG A 1 97 ? -8.227 -24.875 -13.352 1 97.69 97 ARG A O 1
ATOM 757 N N . ILE A 1 98 ? -9.984 -25.062 -14.781 1 97.06 98 ILE A N 1
ATOM 758 C CA . ILE A 1 98 ? -9.734 -26.484 -14.984 1 97.06 98 ILE A CA 1
ATOM 759 C C . ILE A 1 98 ? -8.758 -26.672 -16.141 1 97.06 98 ILE A C 1
ATOM 761 O O . ILE A 1 98 ? -8.914 -26.078 -17.203 1 97.06 98 ILE A O 1
ATOM 765 N N . VAL A 1 99 ? -7.793 -27.469 -15.906 1 96.81 99 VAL A N 1
ATOM 766 C CA . VAL A 1 99 ? -6.746 -27.734 -16.891 1 96.81 99 VAL A CA 1
ATOM 767 C C . VAL A 1 99 ? -6.48 -29.25 -16.953 1 96.81 99 VAL A C 1
ATOM 769 O O . VAL A 1 99 ? -7.043 -30.016 -16.172 1 96.81 99 VAL A O 1
ATOM 772 N N . PRO A 1 100 ? -5.707 -29.703 -17.969 1 95.81 100 PRO A N 1
ATOM 773 C CA . PRO A 1 100 ? -5.332 -31.109 -17.969 1 95.81 100 PRO A CA 1
ATOM 774 C C . PRO A 1 100 ? -4.672 -31.562 -16.672 1 95.81 100 PRO A C 1
ATOM 776 O O . PRO A 1 100 ? -3.91 -30.797 -16.078 1 95.81 100 PRO A O 1
ATOM 779 N N . ARG A 1 101 ? -4.922 -32.719 -16.312 1 95.5 101 ARG A N 1
ATOM 780 C CA . ARG A 1 101 ? -4.445 -33.281 -15.055 1 95.5 101 ARG A CA 1
ATOM 781 C C . ARG A 1 101 ? -2.926 -33.188 -14.961 1 95.5 101 ARG A C 1
ATOM 783 O O . ARG A 1 101 ? -2.373 -33.031 -13.875 1 95.5 101 ARG A O 1
ATOM 790 N N . GLU A 1 102 ? -2.24 -33.156 -16.109 1 95.81 102 GLU A N 1
ATOM 791 C CA . GLU A 1 102 ? -0.782 -33.219 -16.156 1 95.81 102 GLU A CA 1
ATOM 792 C C . GLU A 1 102 ? -0.17 -31.828 -16.062 1 95.81 102 GLU A C 1
ATOM 794 O O . GLU A 1 102 ? 1.048 -31.688 -15.938 1 95.81 102 GLU A O 1
ATOM 799 N N . PHE A 1 103 ? -1.049 -30.812 -16.109 1 97.06 103 PHE A N 1
ATOM 800 C CA . PHE A 1 103 ? -0.545 -29.453 -16.031 1 97.06 103 PHE A CA 1
ATOM 801 C C . PHE A 1 103 ? 0.215 -29.219 -14.719 1 97.06 103 PHE A C 1
ATOM 803 O O . PHE A 1 103 ? -0.243 -29.625 -13.656 1 97.06 103 PHE A O 1
ATOM 810 N N . SER A 1 104 ? 1.382 -28.609 -14.859 1 97.75 104 SER A N 1
ATOM 811 C CA . SER A 1 104 ? 2.199 -28.25 -13.703 1 97.75 104 SER A CA 1
ATOM 812 C C . SER A 1 104 ? 2.5 -26.75 -13.68 1 97.75 104 SER A C 1
ATOM 814 O O . SER A 1 104 ? 3.117 -26.219 -14.609 1 97.75 104 SER A O 1
ATOM 816 N N . ALA A 1 105 ? 2.07 -26.078 -12.609 1 98.25 105 ALA A N 1
ATOM 817 C CA . ALA A 1 105 ? 2.373 -24.641 -12.469 1 98.25 105 ALA A CA 1
ATOM 818 C C . ALA A 1 105 ? 3.877 -24.406 -12.523 1 98.25 105 ALA A C 1
ATOM 820 O O . ALA A 1 105 ? 4.324 -23.375 -13.047 1 98.25 105 ALA A O 1
ATOM 821 N N . ARG A 1 106 ? 4.641 -25.281 -12.031 1 96.69 106 ARG A N 1
ATOM 822 C CA . ARG A 1 106 ? 6.086 -25.109 -11.914 1 96.69 106 ARG A CA 1
ATOM 823 C C . ARG A 1 106 ? 6.793 -25.484 -13.211 1 96.69 106 ARG A C 1
ATOM 825 O O . ARG A 1 106 ? 7.508 -24.672 -13.789 1 96.69 106 ARG A O 1
ATOM 832 N N . PHE A 1 107 ? 6.465 -26.625 -13.781 1 96.06 107 PHE A N 1
ATOM 833 C CA . PHE A 1 107 ? 7.293 -27.203 -14.836 1 96.06 107 PHE A CA 1
ATOM 834 C C . PHE A 1 107 ? 6.836 -26.719 -16.203 1 96.06 107 PHE A C 1
ATOM 836 O O . PHE A 1 107 ? 7.605 -26.75 -17.172 1 96.06 107 PHE A O 1
ATOM 843 N N . ASP A 1 108 ? 5.602 -26.328 -16.297 1 97.44 108 ASP A N 1
ATOM 844 C CA . ASP A 1 108 ? 5.098 -25.859 -17.594 1 97.44 108 ASP A CA 1
ATOM 845 C C . ASP A 1 108 ? 5.316 -24.359 -17.766 1 97.44 108 ASP A C 1
ATOM 847 O O . ASP A 1 108 ? 5.047 -23.812 -18.828 1 97.44 108 ASP A O 1
ATOM 851 N N . ALA A 1 109 ? 5.797 -23.703 -16.703 1 97.62 109 ALA A N 1
ATOM 852 C CA . ALA A 1 109 ? 6.055 -22.266 -16.797 1 97.62 109 ALA A CA 1
ATOM 853 C C . ALA A 1 109 ? 7.141 -21.969 -17.828 1 97.62 109 ALA A C 1
ATOM 855 O O . ALA A 1 109 ? 8.148 -22.688 -17.906 1 97.62 109 ALA A O 1
ATOM 856 N N . VAL A 1 110 ? 6.945 -20.922 -18.594 1 97.75 110 VAL A N 1
ATOM 857 C CA . VAL A 1 110 ? 7.898 -20.531 -19.641 1 97.75 110 VAL A CA 1
ATOM 858 C C . VAL A 1 110 ? 8.719 -19.328 -19.156 1 97.75 110 VAL A C 1
ATOM 860 O O . VAL A 1 110 ? 9.891 -19.203 -19.516 1 97.75 110 VAL A O 1
ATOM 863 N N . SER A 1 111 ? 8.109 -18.516 -18.422 1 98.19 111 SER A N 1
ATOM 864 C CA . SER A 1 111 ? 8.828 -17.359 -17.875 1 98.19 111 SER A CA 1
ATOM 865 C C . SER A 1 111 ? 8.148 -16.844 -16.625 1 98.19 111 SER A C 1
ATOM 867 O O . SER A 1 111 ? 7 -17.188 -16.328 1 98.19 111 SER A O 1
ATOM 869 N N . LYS A 1 112 ? 8.875 -16.125 -15.891 1 98.38 112 LYS A N 1
ATOM 870 C CA . LYS A 1 112 ? 8.406 -15.422 -14.695 1 98.38 112 LYS A CA 1
ATOM 871 C C . LYS A 1 112 ? 8.852 -13.961 -14.711 1 98.38 112 LYS A C 1
ATOM 873 O O . LYS A 1 112 ? 9.945 -13.648 -15.18 1 98.38 112 LYS A O 1
ATOM 878 N N . THR A 1 113 ? 8.008 -13.156 -14.203 1 98.81 113 THR A N 1
ATOM 879 C CA . THR A 1 113 ? 8.289 -11.727 -14.078 1 98.81 113 THR A CA 1
ATOM 880 C C . THR A 1 113 ? 8.258 -11.297 -12.617 1 98.81 113 THR A C 1
ATOM 882 O O . THR A 1 113 ? 7.281 -11.539 -11.914 1 98.81 113 THR A O 1
ATOM 885 N N . TYR A 1 114 ? 9.328 -10.695 -12.234 1 98.81 114 TYR A N 1
ATOM 886 C CA . TYR A 1 114 ? 9.422 -10.133 -10.898 1 98.81 114 TYR A CA 1
ATOM 887 C C . TYR A 1 114 ? 9.586 -8.617 -10.953 1 98.81 114 TYR A C 1
ATOM 889 O O . TYR A 1 114 ? 10.039 -8.07 -11.953 1 98.81 114 TYR A O 1
ATOM 897 N N . GLN A 1 115 ? 9.164 -8.016 -9.875 1 98.88 115 GLN A N 1
ATOM 898 C CA . GLN A 1 115 ? 9.406 -6.598 -9.641 1 98.88 115 GLN A CA 1
ATOM 899 C C . GLN A 1 115 ? 9.938 -6.359 -8.227 1 98.88 115 GLN A C 1
ATOM 901 O O . GLN A 1 115 ? 9.445 -6.957 -7.266 1 98.88 115 GLN A O 1
ATOM 906 N N . TYR A 1 116 ? 10.922 -5.57 -8.148 1 98.94 116 TYR A N 1
ATOM 907 C CA . TYR A 1 116 ? 11.445 -5.16 -6.855 1 98.94 116 TYR A CA 1
ATOM 908 C C . TYR A 1 116 ? 11.25 -3.666 -6.633 1 98.94 116 TYR A C 1
ATOM 910 O O . TYR A 1 116 ? 11.664 -2.852 -7.461 1 98.94 116 TYR A O 1
ATOM 918 N N . LEU A 1 117 ? 10.672 -3.316 -5.484 1 98.94 117 LEU A N 1
ATOM 919 C CA . LEU A 1 117 ? 10.383 -1.919 -5.18 1 98.94 117 LEU A CA 1
ATOM 920 C C . LEU A 1 117 ? 11.43 -1.345 -4.23 1 98.94 117 LEU A C 1
ATOM 922 O O . LEU A 1 117 ? 11.727 -1.94 -3.191 1 98.94 117 LEU A O 1
ATOM 926 N N . LEU A 1 118 ? 11.984 -0.219 -4.672 1 98.88 118 LEU A N 1
ATOM 927 C CA . LEU A 1 118 ? 12.875 0.585 -3.836 1 98.88 118 LEU A CA 1
ATOM 928 C C . LEU A 1 118 ? 12.266 1.954 -3.557 1 98.88 118 LEU A C 1
ATOM 930 O O . LEU A 1 118 ? 11.648 2.559 -4.441 1 98.88 118 LEU A O 1
ATOM 934 N N . TRP A 1 119 ? 12.359 2.387 -2.359 1 98.88 119 TRP A N 1
ATOM 935 C CA . TRP A 1 119 ? 12.008 3.752 -1.99 1 98.88 119 TRP A CA 1
ATOM 936 C C . TRP A 1 119 ? 13.258 4.605 -1.794 1 98.88 119 TRP A C 1
ATOM 938 O O . TRP A 1 119 ? 14 4.418 -0.827 1 98.88 119 TRP A O 1
ATOM 948 N N . ASN A 1 120 ? 13.445 5.516 -2.721 1 98.75 120 ASN A N 1
ATOM 949 C CA . ASN A 1 120 ? 14.672 6.305 -2.734 1 98.75 120 ASN A CA 1
ATOM 950 C C . ASN A 1 120 ? 14.422 7.742 -2.285 1 98.75 120 ASN A C 1
ATOM 952 O O . ASN A 1 120 ? 14.188 8.625 -3.113 1 98.75 120 ASN A O 1
ATOM 956 N N . ASP A 1 121 ? 14.461 7.977 -1.017 1 98.44 121 ASP A N 1
ATOM 957 C CA . ASP A 1 121 ? 14.242 9.25 -0.337 1 98.44 121 ASP A CA 1
ATOM 958 C C . ASP A 1 121 ? 14.82 9.227 1.076 1 98.44 121 ASP A C 1
ATOM 960 O O . ASP A 1 121 ? 14.805 8.188 1.744 1 98.44 121 ASP A O 1
ATOM 964 N N . PRO A 1 122 ? 15.305 10.359 1.52 1 97.69 122 PRO A N 1
ATOM 965 C CA . PRO A 1 122 ? 15.805 10.367 2.898 1 97.69 122 PRO A CA 1
ATOM 966 C C . PRO A 1 122 ? 14.734 9.969 3.91 1 97.69 122 PRO A C 1
ATOM 968 O O . PRO A 1 122 ? 15.047 9.406 4.961 1 97.69 122 PRO A O 1
ATOM 971 N N . VAL A 1 123 ? 13.5 10.305 3.592 1 98.25 123 VAL A N 1
ATOM 972 C CA . VAL A 1 123 ? 12.383 9.969 4.473 1 98.25 123 VAL A CA 1
ATOM 973 C C . VAL A 1 123 ? 11.633 8.758 3.918 1 98.25 123 VAL A C 1
ATOM 975 O O . VAL A 1 123 ? 11.305 8.719 2.73 1 98.25 123 VAL A O 1
ATOM 978 N N . MET A 1 124 ? 11.352 7.777 4.734 1 98.25 124 MET A N 1
ATOM 979 C CA . MET A 1 124 ? 10.602 6.586 4.348 1 98.25 124 MET A CA 1
ATOM 980 C C . MET A 1 124 ? 9.102 6.848 4.414 1 98.25 124 MET A C 1
ATOM 982 O O . MET A 1 124 ? 8.578 7.238 5.461 1 98.25 124 MET A O 1
ATOM 986 N N . ASP A 1 125 ? 8.453 6.707 3.359 1 98.25 125 ASP A N 1
ATOM 987 C CA . ASP A 1 125 ? 6.992 6.785 3.352 1 98.25 125 ASP A CA 1
ATOM 988 C C . ASP A 1 125 ? 6.379 5.668 4.191 1 98.25 125 ASP A C 1
ATOM 990 O O . ASP A 1 125 ? 6.602 4.488 3.92 1 98.25 125 ASP A O 1
ATOM 994 N N . PRO A 1 126 ? 5.57 6.023 5.16 1 98.06 126 PRO A N 1
ATOM 995 C CA . PRO A 1 126 ? 5.008 4.984 6.027 1 98.06 126 PRO A CA 1
ATOM 996 C C . PRO A 1 126 ? 4.141 3.984 5.262 1 98.06 126 PRO A C 1
ATOM 998 O O . PRO A 1 126 ? 3.955 2.852 5.719 1 98.06 126 PRO A O 1
ATOM 1001 N N . PHE A 1 127 ? 3.646 4.312 4.133 1 97.88 127 PHE A N 1
ATOM 1002 C CA . PHE A 1 127 ? 2.723 3.465 3.389 1 97.88 127 PHE A CA 1
ATOM 1003 C C . PHE A 1 127 ? 3.48 2.432 2.564 1 97.88 127 PHE A C 1
ATOM 1005 O O . PHE A 1 127 ? 2.877 1.527 1.985 1 97.88 127 PHE A O 1
ATOM 1012 N N . TYR A 1 128 ? 4.789 2.494 2.604 1 98 128 TYR A N 1
ATOM 1013 C CA . TYR A 1 128 ? 5.59 1.521 1.87 1 98 128 TYR A CA 1
ATOM 1014 C C . TYR A 1 128 ? 6.426 0.673 2.822 1 98 128 TYR A C 1
ATOM 1016 O O . TYR A 1 128 ? 7.305 -0.078 2.391 1 98 128 TYR A O 1
ATOM 1024 N N . LEU A 1 129 ? 6.148 0.856 4.129 1 97.69 129 LEU A N 1
ATOM 1025 C CA . LEU A 1 129 ? 6.777 -0.036 5.098 1 97.69 129 LEU A CA 1
ATOM 1026 C C . LEU A 1 129 ? 6.438 -1.491 4.797 1 97.69 129 LEU A C 1
ATOM 1028 O O . LEU A 1 129 ? 5.27 -1.834 4.605 1 97.69 129 LEU A O 1
ATOM 1032 N N . GLY A 1 130 ? 7.516 -2.283 4.637 1 97.5 130 GLY A N 1
ATOM 1033 C CA . GLY A 1 130 ? 7.305 -3.689 4.336 1 97.5 130 GLY A CA 1
ATOM 1034 C C . GLY A 1 130 ? 6.902 -3.936 2.893 1 97.5 130 GLY A C 1
ATOM 1035 O O . GLY A 1 130 ? 6.441 -5.023 2.549 1 97.5 130 GLY A O 1
ATOM 1036 N N . ARG A 1 131 ? 7.055 -2.885 2.072 1 98.38 131 ARG A N 1
ATOM 1037 C CA . ARG A 1 131 ? 6.609 -2.996 0.688 1 98.38 131 ARG A CA 1
ATOM 1038 C C . ARG A 1 131 ? 7.715 -2.582 -0.278 1 98.38 131 ARG A C 1
ATOM 1040 O O . ARG A 1 131 ? 7.68 -2.938 -1.458 1 98.38 131 ARG A O 1
ATOM 1047 N N . ALA A 1 132 ? 8.633 -1.781 0.212 1 98.81 132 ALA A N 1
ATOM 1048 C CA . ALA A 1 132 ? 9.758 -1.288 -0.58 1 98.81 132 ALA A CA 1
ATOM 1049 C C . ALA A 1 132 ? 11.031 -1.203 0.263 1 98.81 132 ALA A C 1
ATOM 1051 O O . ALA A 1 132 ? 10.961 -0.966 1.473 1 98.81 132 ALA A O 1
ATOM 1052 N N . TRP A 1 133 ? 12.125 -1.444 -0.332 1 98.81 133 TRP A N 1
ATOM 1053 C CA . TRP A 1 133 ? 13.414 -1.296 0.333 1 98.81 133 TRP A CA 1
ATOM 1054 C C . TRP A 1 133 ? 13.82 0.171 0.405 1 98.81 133 TRP A C 1
ATOM 1056 O O . TRP A 1 133 ? 14 0.824 -0.626 1 98.81 133 TRP A O 1
ATOM 1066 N N . HIS A 1 134 ? 13.961 0.694 1.566 1 98.81 134 HIS A N 1
ATOM 1067 C CA . HIS A 1 134 ? 14.305 2.096 1.775 1 98.81 134 HIS A CA 1
ATOM 1068 C C . HIS A 1 134 ? 15.781 2.348 1.493 1 98.81 134 HIS A C 1
ATOM 1070 O O . HIS A 1 134 ? 16.656 1.734 2.117 1 98.81 134 HIS A O 1
ATOM 1076 N N . ILE A 1 135 ? 16.062 3.166 0.532 1 98.69 135 ILE A N 1
ATOM 1077 C CA . ILE A 1 135 ? 17.391 3.662 0.225 1 98.69 135 ILE A CA 1
ATOM 1078 C C . ILE A 1 135 ? 17.453 5.176 0.435 1 98.69 135 ILE A C 1
ATOM 1080 O O . ILE A 1 135 ? 17.078 5.945 -0.454 1 98.69 135 ILE A O 1
ATOM 1084 N N . PRO A 1 136 ? 17.969 5.633 1.565 1 98 136 PRO A N 1
ATOM 1085 C CA . PRO A 1 136 ? 17.875 7.059 1.897 1 98 136 PRO A CA 1
ATOM 1086 C C . PRO A 1 136 ? 18.797 7.93 1.05 1 98 136 PRO A C 1
ATOM 1088 O O . PRO A 1 136 ? 18.562 9.133 0.914 1 98 136 PRO A O 1
ATOM 1091 N N . ARG A 1 137 ? 19.812 7.395 0.482 1 98.06 137 ARG A N 1
ATOM 1092 C CA . ARG A 1 137 ? 20.75 8.148 -0.351 1 98.06 137 ARG A CA 1
ATOM 1093 C C . ARG A 1 137 ? 20.328 8.102 -1.817 1 98.06 137 ARG A C 1
ATOM 1095 O O . ARG A 1 137 ? 19.859 7.07 -2.301 1 98.06 137 ARG A O 1
ATOM 1102 N N . ALA A 1 138 ? 20.594 9.164 -2.465 1 98.06 138 ALA A N 1
ATOM 1103 C CA . ALA A 1 138 ? 20.25 9.242 -3.881 1 98.06 138 ALA A CA 1
ATOM 1104 C C . ALA A 1 138 ? 20.984 8.188 -4.691 1 98.06 138 ALA A C 1
ATOM 1106 O O . ALA A 1 138 ? 22.172 7.957 -4.473 1 98.06 138 ALA A O 1
ATOM 1107 N N . MET A 1 139 ? 20.281 7.535 -5.625 1 98.31 139 MET A N 1
ATOM 1108 C CA . MET A 1 139 ? 20.859 6.516 -6.5 1 98.31 139 MET A CA 1
ATOM 1109 C C . MET A 1 139 ? 20.938 7.016 -7.938 1 98.31 139 MET A C 1
ATOM 1111 O O . MET A 1 139 ? 20.078 7.762 -8.391 1 98.31 139 MET A O 1
ATOM 1115 N N . ASP A 1 140 ? 21.938 6.637 -8.609 1 98.31 140 ASP A N 1
ATOM 1116 C CA . ASP A 1 140 ? 22.031 6.875 -10.047 1 98.31 140 ASP A CA 1
ATOM 1117 C C . ASP A 1 140 ? 21.344 5.77 -10.836 1 98.31 140 ASP A C 1
ATOM 1119 O O . ASP A 1 140 ? 21.969 4.785 -11.219 1 98.31 140 ASP A O 1
ATOM 1123 N N . VAL A 1 141 ? 20.078 5.965 -11.172 1 98.44 141 VAL A N 1
ATOM 1124 C CA . VAL A 1 141 ? 19.25 4.93 -11.773 1 98.44 141 VAL A CA 1
ATOM 1125 C C . VAL A 1 141 ? 19.719 4.648 -13.195 1 98.44 141 VAL A C 1
ATOM 1127 O O . VAL A 1 141 ? 19.641 3.514 -13.672 1 98.44 141 VAL A O 1
ATOM 1130 N N . GLU A 1 142 ? 20.219 5.688 -13.859 1 97.88 142 GLU A N 1
ATOM 1131 C CA . GLU A 1 142 ? 20.766 5.484 -15.195 1 97.88 142 GLU A CA 1
ATOM 1132 C C . GLU A 1 142 ? 21.938 4.512 -15.18 1 97.88 142 GLU A C 1
ATOM 1134 O O . GLU A 1 142 ? 22.016 3.602 -16 1 97.88 142 GLU A O 1
ATOM 1139 N N . MET A 1 143 ? 22.797 4.73 -14.242 1 97.75 143 MET A N 1
ATOM 1140 C CA . MET A 1 143 ? 23.938 3.828 -14.086 1 97.75 143 MET A CA 1
ATOM 1141 C C . MET A 1 143 ? 23.469 2.416 -13.75 1 97.75 143 MET A C 1
ATOM 1143 O O . MET A 1 143 ? 24.047 1.437 -14.219 1 97.75 143 MET A O 1
ATOM 1147 N N . MET A 1 144 ? 22.484 2.334 -12.922 1 98.25 144 MET A N 1
ATOM 1148 C CA . MET A 1 144 ? 21.922 1.041 -12.555 1 98.25 144 MET A CA 1
ATOM 1149 C C . MET A 1 144 ? 21.359 0.322 -13.781 1 98.25 144 MET A C 1
ATOM 1151 O O . MET A 1 144 ? 21.562 -0.882 -13.945 1 98.25 144 MET A O 1
ATOM 1155 N N . ASN A 1 145 ? 20.641 1.072 -14.656 1 98.44 145 ASN A N 1
ATOM 1156 C CA . ASN A 1 145 ? 20.078 0.499 -15.875 1 98.44 145 ASN A CA 1
ATOM 1157 C C . ASN A 1 145 ? 21.188 0.007 -16.812 1 98.44 145 ASN A C 1
ATOM 1159 O O . ASN A 1 145 ? 21.062 -1.062 -17.406 1 98.44 145 ASN A O 1
ATOM 1163 N N . GLU A 1 146 ? 22.219 0.766 -16.906 1 97.81 146 GLU A N 1
ATOM 1164 C CA . GLU A 1 146 ? 23.359 0.342 -17.719 1 97.81 146 GLU A CA 1
ATOM 1165 C C . GLU A 1 146 ? 23.953 -0.958 -17.188 1 97.81 146 GLU A C 1
ATOM 1167 O O . GLU A 1 146 ? 24.25 -1.871 -17.953 1 97.81 146 GLU A O 1
ATOM 1172 N N . ALA A 1 147 ? 24.109 -1.015 -15.93 1 97.12 147 ALA A N 1
ATOM 1173 C CA . ALA A 1 147 ? 24.656 -2.215 -15.305 1 97.12 147 ALA A CA 1
ATOM 1174 C C . ALA A 1 147 ? 23.719 -3.404 -15.469 1 97.12 147 ALA A C 1
ATOM 1176 O O . ALA A 1 147 ? 24.172 -4.531 -15.703 1 97.12 147 ALA A O 1
ATOM 1177 N N . ALA A 1 148 ? 22.422 -3.178 -15.383 1 97.62 148 ALA A N 1
ATOM 1178 C CA . ALA A 1 148 ? 21.422 -4.234 -15.461 1 97.62 148 ALA A CA 1
ATOM 1179 C C . ALA A 1 148 ? 21.469 -4.93 -16.828 1 97.62 148 ALA A C 1
ATOM 1181 O O . ALA A 1 148 ? 21.125 -6.109 -16.938 1 97.62 148 ALA A O 1
ATOM 1182 N N . ARG A 1 149 ? 21.922 -4.227 -17.797 1 96.75 149 ARG A N 1
ATOM 1183 C CA . ARG A 1 149 ? 22 -4.773 -19.156 1 96.75 149 ARG A CA 1
ATOM 1184 C C . ARG A 1 149 ? 22.969 -5.953 -19.203 1 96.75 149 ARG A C 1
ATOM 1186 O O . ARG A 1 149 ? 22.891 -6.777 -20.125 1 96.75 149 ARG A O 1
ATOM 1193 N N . LEU A 1 150 ? 23.859 -6.027 -18.281 1 94.75 150 LEU A N 1
ATOM 1194 C CA . LEU A 1 150 ? 24.812 -7.129 -18.203 1 94.75 150 LEU A CA 1
ATOM 1195 C C . LEU A 1 150 ? 24.094 -8.461 -18.016 1 94.75 150 LEU A C 1
ATOM 1197 O O . LEU A 1 150 ? 24.609 -9.508 -18.422 1 94.75 150 LEU A O 1
ATOM 1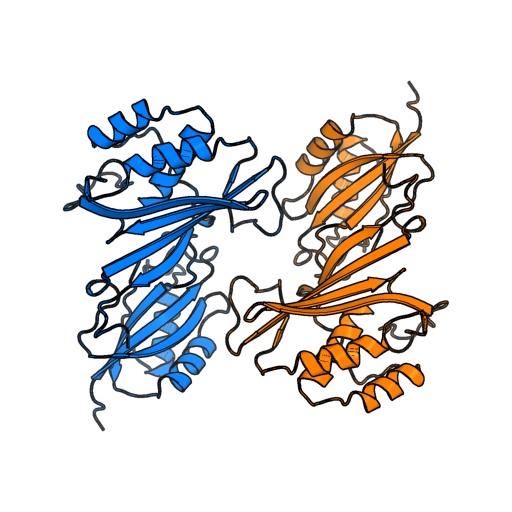201 N N . PHE A 1 151 ? 22.875 -8.383 -17.438 1 95.69 151 PHE A N 1
ATOM 1202 C CA . PHE A 1 151 ? 22.172 -9.602 -17.078 1 95.69 151 PHE A CA 1
ATOM 1203 C C . PHE A 1 151 ? 21.312 -10.094 -18.234 1 95.69 151 PHE A C 1
ATOM 1205 O O . PHE A 1 151 ? 20.844 -11.234 -18.219 1 95.69 151 PHE A O 1
ATOM 1212 N N . LEU A 1 152 ? 21.125 -9.266 -19.25 1 97.31 152 LEU A N 1
ATOM 1213 C CA . LEU A 1 152 ? 20.25 -9.617 -20.359 1 97.31 152 LEU A CA 1
ATOM 1214 C C . LEU A 1 152 ? 20.828 -10.773 -21.172 1 97.31 152 LEU A C 1
ATOM 1216 O O . LEU A 1 152 ? 22.016 -10.773 -21.484 1 97.31 152 LEU A O 1
ATOM 1220 N N . GLY A 1 153 ? 19.969 -11.758 -21.453 1 97.19 153 GLY A N 1
ATOM 1221 C CA . GLY A 1 153 ? 20.406 -12.891 -22.25 1 97.19 153 GLY A CA 1
ATOM 1222 C C . GLY A 1 153 ? 20.703 -14.125 -21.422 1 97.19 153 GLY A C 1
ATOM 1223 O O . GLY A 1 153 ? 20.266 -14.227 -20.266 1 97.19 153 GLY A O 1
ATOM 1224 N N . LYS A 1 154 ? 21.25 -15.141 -22.094 1 96.5 154 LYS A N 1
ATOM 1225 C CA . LYS A 1 154 ? 21.562 -16.422 -21.453 1 96.5 154 LYS A CA 1
ATOM 1226 C C . LYS A 1 154 ? 22.922 -16.359 -20.766 1 96.5 154 LYS A C 1
ATOM 1228 O O . LYS A 1 154 ? 23.953 -16.125 -21.406 1 96.5 154 LYS A O 1
ATOM 1233 N N . HIS A 1 155 ? 22.922 -16.516 -19.438 1 93.94 155 HIS A N 1
ATOM 1234 C CA . HIS A 1 155 ? 24.156 -16.438 -18.672 1 93.94 155 HIS A CA 1
ATOM 1235 C C . HIS A 1 155 ? 24.156 -17.469 -17.547 1 93.94 155 HIS A C 1
ATOM 1237 O O . HIS A 1 155 ? 23.125 -18.062 -17.234 1 93.94 155 HIS A O 1
ATOM 1243 N N . ASN A 1 156 ? 25.312 -17.703 -17.109 1 90.56 156 ASN A N 1
ATOM 1244 C CA . ASN A 1 156 ? 25.5 -18.438 -15.852 1 90.56 156 ASN A CA 1
ATOM 1245 C C . ASN A 1 156 ? 25.328 -17.531 -14.641 1 90.56 156 ASN A C 1
ATOM 1247 O O . ASN A 1 156 ? 26.109 -16.594 -14.445 1 90.56 156 ASN A O 1
ATOM 1251 N N . PHE A 1 157 ? 24.344 -17.781 -13.781 1 89.88 157 PHE A N 1
ATOM 1252 C CA . PHE A 1 157 ? 24.047 -16.891 -12.664 1 89.88 157 PHE A CA 1
ATOM 1253 C C . PHE A 1 157 ? 24.484 -17.516 -11.344 1 89.88 157 PHE A C 1
ATOM 1255 O O . PHE A 1 157 ? 23.969 -17.172 -10.281 1 89.88 157 PHE A O 1
ATOM 1262 N N . ALA A 1 158 ? 25.422 -18.359 -11.367 1 83.06 158 ALA A N 1
ATOM 1263 C CA . ALA A 1 158 ? 25.922 -19.031 -10.172 1 83.06 158 ALA A CA 1
ATOM 1264 C C . ALA A 1 158 ? 26.406 -18.016 -9.141 1 83.06 158 ALA A C 1
ATOM 1266 O O . ALA A 1 158 ? 26.281 -18.234 -7.934 1 83.06 158 ALA A O 1
ATOM 1267 N N . ALA A 1 159 ? 26.906 -16.922 -9.641 1 79.06 159 ALA A N 1
ATOM 1268 C CA . ALA A 1 159 ? 27.422 -15.875 -8.758 1 79.06 159 ALA A CA 1
ATOM 1269 C C . ALA A 1 159 ? 26.281 -15.203 -7.992 1 79.06 159 ALA A C 1
ATOM 1271 O O . ALA A 1 159 ? 26.531 -14.516 -6.996 1 79.06 159 ALA A O 1
ATOM 1272 N N . PHE A 1 160 ? 25.109 -15.367 -8.328 1 80.94 160 PHE A N 1
ATOM 1273 C CA . PHE A 1 160 ? 23.984 -14.672 -7.719 1 80.94 160 PHE A CA 1
ATOM 1274 C C . PHE A 1 160 ? 23.094 -15.648 -6.957 1 80.94 160 PHE A C 1
ATOM 1276 O O . PHE A 1 160 ? 21.922 -15.367 -6.703 1 80.94 160 PHE A O 1
ATOM 1283 N N . VAL A 1 161 ? 23.656 -16.75 -6.641 1 79.12 161 VAL A N 1
ATOM 1284 C CA . VAL A 1 161 ? 22.891 -17.734 -5.867 1 79.12 161 VAL A CA 1
ATOM 1285 C C . VAL A 1 161 ? 23.391 -17.734 -4.422 1 79.12 161 VAL A C 1
ATOM 1287 O O . VAL A 1 161 ? 24.594 -17.594 -4.172 1 79.12 161 VAL A O 1
ATOM 1290 N N . SER A 1 162 ? 22.422 -17.656 -3.398 1 66.19 162 SER A N 1
ATOM 1291 C CA . SER A 1 162 ? 22.797 -17.734 -1.993 1 66.19 162 SER A CA 1
ATOM 1292 C C . SER A 1 162 ? 22.875 -19.172 -1.509 1 66.19 162 SER A C 1
ATOM 1294 O O . SER A 1 162 ? 21.859 -19.875 -1.461 1 66.19 162 SER A O 1
ATOM 1296 N N . ASN A 1 163 ? 23.609 -20.172 -1.99 1 59.31 163 ASN A N 1
ATOM 1297 C CA . ASN A 1 163 ? 23.609 -21.516 -1.425 1 59.31 163 ASN A CA 1
ATOM 1298 C C . ASN A 1 163 ? 24.797 -21.734 -0.499 1 59.31 163 ASN A C 1
ATOM 1300 O O . ASN A 1 163 ? 25.953 -21.641 -0.929 1 59.31 163 ASN A O 1
ATOM 1304 N N . PRO A 1 164 ? 24.516 -21.641 0.896 1 48.16 164 PRO A N 1
ATOM 1305 C CA . PRO A 1 164 ? 25.562 -22.031 1.842 1 48.16 164 PRO A CA 1
ATOM 1306 C C . PRO A 1 164 ? 26.125 -23.422 1.574 1 48.16 164 PRO A C 1
ATOM 1308 O O . PRO A 1 164 ? 26.641 -24.062 2.484 1 48.16 164 PRO A O 1
ATOM 1311 N N . GLY A 1 165 ? 26.5 -23.719 0.343 1 47.53 165 GLY A N 1
ATOM 1312 C CA . GLY A 1 165 ? 27.297 -24.938 0.31 1 47.53 165 GLY A CA 1
ATOM 1313 C C . GLY A 1 165 ? 26.922 -25.859 -0.824 1 47.53 165 GLY A C 1
ATOM 1314 O O . GLY A 1 165 ? 27.594 -26.859 -1.065 1 47.53 165 GLY A O 1
ATOM 1315 N N . MET A 1 166 ? 25.688 -25.891 -1.321 1 53.47 166 MET A N 1
ATOM 1316 C CA . MET A 1 166 ? 25.391 -26.953 -2.275 1 53.47 166 MET A CA 1
ATOM 1317 C C . MET A 1 166 ? 25.5 -26.453 -3.709 1 53.47 166 MET A C 1
ATOM 1319 O O . MET A 1 166 ? 25.062 -25.328 -4.012 1 53.47 166 MET A O 1
ATOM 1323 N N . PRO A 1 167 ? 26.312 -27.188 -4.461 1 58.12 167 PRO A N 1
ATOM 1324 C CA . PRO A 1 167 ? 26.453 -26.891 -5.887 1 58.12 167 PRO A CA 1
ATOM 1325 C C . PRO A 1 167 ? 25.109 -26.781 -6.605 1 58.12 167 PRO A C 1
ATOM 1327 O O . PRO A 1 167 ? 24.203 -27.578 -6.344 1 58.12 167 PRO A O 1
ATOM 1330 N N . VAL A 1 168 ? 24.812 -25.516 -7.215 1 63.84 168 VAL A N 1
ATOM 1331 C CA . VAL A 1 168 ? 23.594 -25.359 -8.023 1 63.84 168 VAL A CA 1
ATOM 1332 C C . VAL A 1 168 ? 23.734 -26.156 -9.32 1 63.84 168 VAL A C 1
ATOM 1334 O O . VAL A 1 168 ? 24.719 -26.016 -10.047 1 63.84 168 VAL A O 1
ATOM 1337 N N . LYS A 1 169 ? 23.078 -27.188 -9.609 1 66.62 169 LYS A N 1
ATOM 1338 C CA . LYS A 1 169 ? 23.219 -28.125 -10.719 1 66.62 169 LYS A CA 1
ATOM 1339 C C . LYS A 1 169 ? 23.078 -27.406 -12.062 1 66.62 169 LYS A C 1
ATOM 1341 O O . LYS A 1 169 ? 23.844 -27.688 -13 1 66.62 169 LYS A O 1
ATOM 1346 N N . ASN A 1 170 ? 22.281 -26.375 -12.32 1 85.75 170 ASN A N 1
ATOM 1347 C CA . ASN A 1 170 ? 22.062 -25.672 -13.578 1 85.75 170 ASN A CA 1
ATOM 1348 C C . ASN A 1 170 ? 21.797 -24.188 -13.352 1 85.75 170 ASN A C 1
ATOM 1350 O O . ASN A 1 170 ? 20.656 -23.734 -13.406 1 85.75 170 ASN A O 1
ATOM 1354 N N . PRO A 1 171 ? 22.906 -23.531 -13.258 1 90 171 PRO A N 1
ATOM 1355 C CA . PRO A 1 171 ? 22.734 -22.125 -12.891 1 90 171 PRO A CA 1
ATOM 1356 C C . PRO A 1 171 ? 22.531 -21.219 -14.102 1 90 171 PRO A C 1
ATOM 1358 O O . PRO A 1 171 ? 22.578 -19.984 -13.977 1 90 171 PRO A O 1
ATOM 1361 N N . VAL A 1 172 ? 22.312 -21.844 -15.297 1 93.62 172 VAL A N 1
ATOM 1362 C CA . VAL A 1 172 ? 22.109 -21.031 -16.5 1 93.62 172 VAL A CA 1
ATOM 1363 C C . VAL A 1 172 ? 20.656 -20.578 -16.594 1 93.62 172 VAL A C 1
ATOM 1365 O O . VAL A 1 172 ? 19.734 -21.391 -16.422 1 93.62 172 VAL A O 1
ATOM 1368 N N . ARG A 1 173 ? 20.469 -19.312 -16.75 1 96.19 173 ARG A N 1
ATOM 1369 C CA . ARG A 1 173 ? 19.156 -18.719 -16.984 1 96.19 173 ARG A CA 1
ATOM 1370 C C . ARG A 1 173 ? 19.203 -17.734 -18.156 1 96.19 173 ARG A C 1
ATOM 1372 O O . ARG A 1 173 ? 20.266 -17.203 -18.484 1 96.19 173 ARG A O 1
ATOM 1379 N N . THR A 1 174 ? 18.062 -17.562 -18.75 1 98.19 174 THR A N 1
ATOM 1380 C CA . THR A 1 174 ? 17.922 -16.547 -19.797 1 98.19 174 THR A CA 1
ATOM 1381 C C . THR A 1 174 ? 17.031 -15.406 -19.312 1 98.19 174 THR A C 1
ATOM 1383 O O . THR A 1 174 ? 15.828 -15.586 -19.125 1 98.19 174 THR A O 1
ATOM 1386 N N . VAL A 1 175 ? 17.625 -14.289 -19.156 1 98.31 175 VAL A N 1
ATOM 1387 C CA . VAL A 1 175 ? 16.891 -13.086 -18.781 1 98.31 175 VAL A CA 1
ATOM 1388 C C . VAL A 1 175 ? 16.375 -12.391 -20.031 1 98.31 175 VAL A C 1
ATOM 1390 O O . VAL A 1 175 ? 17.141 -12.039 -20.922 1 98.31 175 VAL A O 1
ATOM 1393 N N . LEU A 1 176 ? 15.125 -12.242 -20.094 1 98.56 176 LEU A N 1
ATOM 1394 C CA . LEU A 1 176 ? 14.453 -11.734 -21.281 1 98.56 176 LEU A CA 1
ATOM 1395 C C . LEU A 1 176 ? 14.305 -10.219 -21.219 1 98.56 176 LEU A C 1
ATOM 1397 O O . LEU A 1 176 ? 14.266 -9.547 -22.25 1 98.56 176 LEU A O 1
ATOM 1401 N N . ASP A 1 177 ? 14.148 -9.703 -20.062 1 98.44 177 ASP A N 1
ATOM 1402 C CA . ASP A 1 177 ? 13.992 -8.273 -19.812 1 98.44 177 ASP A CA 1
ATOM 1403 C C . ASP A 1 177 ? 14.477 -7.898 -18.422 1 98.44 177 ASP A C 1
ATOM 1405 O O . ASP A 1 177 ? 14.328 -8.68 -17.484 1 98.44 177 ASP A O 1
ATOM 1409 N N . CYS A 1 178 ? 15.055 -6.723 -18.344 1 97.62 178 CYS A N 1
ATOM 1410 C CA . CYS A 1 178 ? 15.586 -6.27 -17.062 1 97.62 178 CYS A CA 1
ATOM 1411 C C . CYS A 1 178 ? 15.844 -4.77 -17.078 1 97.62 178 CYS A C 1
ATOM 1413 O O . CYS A 1 178 ? 16.703 -4.293 -17.828 1 97.62 178 CYS A O 1
ATOM 1415 N N . PHE A 1 179 ? 15.117 -4.008 -16.281 1 98.5 179 PHE A N 1
ATOM 1416 C CA . PHE A 1 179 ? 15.297 -2.561 -16.297 1 98.5 179 PHE A CA 1
ATOM 1417 C C . PHE A 1 179 ? 14.711 -1.917 -15.055 1 98.5 179 PHE A C 1
ATOM 1419 O O . PHE A 1 179 ? 13.875 -2.514 -14.375 1 98.5 179 PHE A O 1
ATOM 1426 N N . PHE A 1 180 ? 15.18 -0.683 -14.812 1 98.69 180 PHE A N 1
ATOM 1427 C CA . PHE A 1 180 ? 14.633 0.15 -13.75 1 98.69 180 PHE A CA 1
ATOM 1428 C C . PHE A 1 180 ? 13.711 1.225 -14.32 1 98.69 180 PHE A C 1
ATOM 1430 O O . PHE A 1 180 ? 13.969 1.748 -15.406 1 98.69 180 PHE A O 1
ATOM 1437 N N . LEU A 1 181 ? 12.68 1.558 -13.578 1 98.38 181 LEU A N 1
ATOM 1438 C CA . LEU A 1 181 ? 11.805 2.703 -13.812 1 98.38 181 LEU A CA 1
ATOM 1439 C C . LEU A 1 181 ? 11.672 3.551 -12.555 1 98.38 181 LEU A C 1
ATOM 1441 O O . LEU A 1 181 ? 11.555 3.014 -11.445 1 98.38 181 LEU A O 1
ATOM 1445 N N . GLU A 1 182 ? 11.656 4.82 -12.789 1 97.94 182 GLU A N 1
ATOM 1446 C CA . GLU A 1 182 ? 11.492 5.734 -11.664 1 97.94 182 GLU A CA 1
ATOM 1447 C C . GLU A 1 182 ? 10.141 6.453 -11.727 1 97.94 182 GLU A C 1
ATOM 1449 O O . GLU A 1 182 ? 9.742 6.934 -12.789 1 97.94 182 GLU A O 1
ATOM 1454 N N . GLN A 1 183 ? 9.484 6.484 -10.633 1 97.44 183 GLN A N 1
ATOM 1455 C CA . GLN A 1 183 ? 8.273 7.273 -10.43 1 97.44 183 GLN A CA 1
ATOM 1456 C C . GLN A 1 183 ? 8.312 7.996 -9.086 1 97.44 183 GLN A C 1
ATOM 1458 O O . GLN A 1 183 ? 7.816 7.484 -8.078 1 97.44 183 GLN A O 1
ATOM 1463 N N . GLY A 1 184 ? 8.742 9.227 -9.148 1 96.69 184 GLY A N 1
ATOM 1464 C CA . GLY A 1 184 ? 9 9.906 -7.891 1 96.69 184 GLY A CA 1
ATOM 1465 C C . GLY A 1 184 ? 10.07 9.227 -7.051 1 96.69 184 GLY A C 1
ATOM 1466 O O . GLY A 1 184 ? 11.172 8.969 -7.531 1 96.69 184 GLY A O 1
ATOM 1467 N N . SER A 1 185 ? 9.703 8.945 -5.797 1 98.12 185 SER A N 1
ATOM 1468 C CA . SER A 1 185 ? 10.648 8.305 -4.887 1 98.12 185 SER A CA 1
ATOM 1469 C C . SER A 1 185 ? 10.633 6.789 -5.059 1 98.12 185 SER A C 1
ATOM 1471 O O . SER A 1 185 ? 11.469 6.086 -4.488 1 98.12 185 SER A O 1
ATOM 1473 N N . LEU A 1 186 ? 9.758 6.32 -5.863 1 98.62 186 LEU A N 1
ATOM 1474 C CA . LEU A 1 186 ? 9.695 4.887 -6.129 1 98.62 186 LEU A CA 1
ATOM 1475 C C . LEU A 1 186 ? 10.578 4.516 -7.316 1 98.62 186 LEU A C 1
ATOM 1477 O O . LEU A 1 186 ? 10.523 5.168 -8.359 1 98.62 186 LEU A O 1
ATOM 1481 N N . VAL A 1 187 ? 11.367 3.52 -7.082 1 98.75 187 VAL A N 1
ATOM 1482 C CA . VAL A 1 187 ? 12.172 2.932 -8.148 1 98.75 187 VAL A CA 1
ATOM 1483 C C . VAL A 1 187 ? 11.812 1.455 -8.312 1 98.75 187 VAL A C 1
ATOM 1485 O O . VAL A 1 187 ? 11.859 0.691 -7.344 1 98.75 187 VAL A O 1
ATOM 1488 N N . PHE A 1 188 ? 11.453 1.086 -9.5 1 98.81 188 PHE A N 1
ATOM 1489 C CA . PHE A 1 188 ? 11.047 -0.281 -9.805 1 98.81 188 PHE A CA 1
ATOM 1490 C C . PHE A 1 188 ? 12.141 -1.009 -10.586 1 98.81 188 PHE A C 1
ATOM 1492 O O . PHE A 1 188 ? 12.625 -0.508 -11.602 1 98.81 188 PHE A O 1
ATOM 1499 N N . PHE A 1 189 ? 12.523 -2.117 -10.086 1 98.88 189 PHE A N 1
ATOM 1500 C CA . PHE A 1 189 ? 13.32 -3.035 -10.891 1 98.88 189 PHE A CA 1
ATOM 1501 C C . PHE A 1 189 ? 12.453 -4.141 -11.469 1 98.88 189 PHE A C 1
ATOM 1503 O O . PHE A 1 189 ? 11.844 -4.918 -10.727 1 98.88 189 PHE A O 1
ATOM 1510 N N . ASN A 1 190 ? 12.344 -4.223 -12.773 1 98.88 190 ASN A N 1
ATOM 1511 C CA . ASN A 1 190 ? 11.586 -5.258 -13.469 1 98.88 190 ASN A CA 1
ATOM 1512 C C . ASN A 1 190 ? 12.5 -6.277 -14.133 1 98.88 190 ASN A C 1
ATOM 1514 O O . ASN A 1 190 ? 13.438 -5.902 -14.836 1 98.88 190 ASN A O 1
ATOM 1518 N N . VAL A 1 191 ? 12.164 -7.555 -13.93 1 98.81 191 VAL A N 1
ATOM 1519 C CA . VAL A 1 191 ? 12.992 -8.586 -14.555 1 98.81 191 VAL A CA 1
ATOM 1520 C C . VAL A 1 191 ? 12.109 -9.766 -14.969 1 98.81 191 VAL A C 1
ATOM 1522 O O . VAL A 1 191 ? 11.227 -10.18 -14.219 1 98.81 191 VAL A O 1
ATOM 1525 N N . LYS A 1 192 ? 12.273 -10.188 -16.141 1 98.81 192 LYS A N 1
ATOM 1526 C CA . LYS A 1 192 ? 11.625 -11.375 -16.703 1 98.81 192 LYS A CA 1
ATOM 1527 C C . LYS A 1 192 ? 12.656 -12.398 -17.172 1 98.81 192 LYS A C 1
ATOM 1529 O O . LYS A 1 192 ? 13.625 -12.047 -17.844 1 98.81 192 LYS A O 1
ATOM 1534 N N . ALA A 1 193 ? 12.508 -13.602 -16.812 1 98.56 193 ALA A N 1
ATOM 1535 C CA . ALA A 1 193 ? 13.422 -14.664 -17.219 1 98.56 193 ALA A CA 1
ATOM 1536 C C . ALA A 1 193 ? 12.695 -16 -17.328 1 98.56 193 ALA A C 1
ATOM 1538 O O . ALA A 1 193 ? 11.531 -16.109 -16.938 1 98.56 193 ALA A O 1
ATOM 1539 N N . ASP A 1 194 ? 13.375 -16.984 -17.859 1 97.69 194 ASP A N 1
ATOM 1540 C CA . ASP A 1 194 ? 12.812 -18.312 -17.984 1 97.69 194 ASP A CA 1
ATOM 1541 C C . ASP A 1 194 ? 12.758 -19.016 -16.625 1 97.69 194 ASP A C 1
ATOM 1543 O O . ASP A 1 194 ? 12.086 -20.031 -16.469 1 97.69 194 ASP A O 1
ATOM 1547 N N . GLY A 1 195 ? 13.422 -18.484 -15.711 1 96.25 195 GLY A N 1
ATOM 1548 C CA . GLY A 1 195 ? 13.477 -18.969 -14.336 1 96.25 195 GLY A CA 1
ATOM 1549 C C . GLY A 1 195 ? 14.484 -18.234 -13.484 1 96.25 195 GLY A C 1
ATOM 1550 O O . GLY A 1 195 ? 15.297 -17.453 -14 1 96.25 195 GLY A O 1
ATOM 1551 N N . PHE A 1 196 ? 14.367 -18.422 -12.266 1 95.81 196 PHE A N 1
ATOM 1552 C CA . PHE A 1 196 ? 15.289 -17.781 -11.344 1 95.81 196 PHE A CA 1
ATOM 1553 C C . PHE A 1 196 ? 15.836 -18.781 -10.328 1 95.81 196 PHE A C 1
ATOM 1555 O O . PHE A 1 196 ? 15.125 -19.672 -9.891 1 95.81 196 PHE A O 1
ATOM 1562 N N . LEU A 1 197 ? 17.047 -18.547 -9.977 1 92.44 197 LEU A N 1
ATOM 1563 C CA . LEU A 1 197 ? 17.656 -19.328 -8.906 1 92.44 197 LEU A CA 1
ATOM 1564 C C . LEU A 1 197 ? 17.297 -18.75 -7.543 1 92.44 197 LEU A C 1
ATOM 1566 O O . LEU A 1 197 ? 16.656 -17.703 -7.461 1 92.44 197 LEU A O 1
ATOM 1570 N N . TYR A 1 198 ? 17.688 -19.547 -6.512 1 91.81 198 TYR A N 1
ATOM 1571 C CA . TYR A 1 198 ? 17.391 -19.125 -5.145 1 91.81 198 TYR A CA 1
ATOM 1572 C C . TYR A 1 198 ? 18 -17.766 -4.848 1 91.81 198 TYR A C 1
ATOM 1574 O O . TYR A 1 198 ? 19.219 -17.578 -4.969 1 91.81 198 TYR A O 1
ATOM 1582 N N . ARG A 1 199 ? 17.188 -16.719 -4.539 1 93.62 199 ARG A N 1
ATOM 1583 C CA . ARG A 1 199 ? 17.531 -15.359 -4.141 1 93.62 199 ARG A CA 1
ATOM 1584 C C . ARG A 1 199 ? 18.172 -14.594 -5.297 1 93.62 199 ARG A C 1
ATOM 1586 O O . ARG A 1 199 ? 18.781 -13.547 -5.09 1 93.62 199 ARG A O 1
ATOM 1593 N N . MET A 1 200 ? 18.047 -15.109 -6.426 1 93.75 200 MET A N 1
ATOM 1594 C CA . MET A 1 200 ? 18.75 -14.539 -7.582 1 93.75 200 MET A CA 1
ATOM 1595 C C . MET A 1 200 ? 18.359 -13.078 -7.777 1 93.75 200 MET A C 1
ATOM 1597 O O . MET A 1 200 ? 19.234 -12.211 -7.859 1 93.75 200 MET A O 1
ATOM 1601 N N . VAL A 1 201 ? 17.047 -12.766 -7.781 1 97 201 VAL A N 1
ATOM 1602 C CA . VAL A 1 201 ? 16.578 -11.406 -8.031 1 97 201 VAL A CA 1
ATOM 1603 C C . VAL A 1 201 ? 17.062 -10.484 -6.91 1 97 201 VAL A C 1
ATOM 1605 O O . VAL A 1 201 ? 17.531 -9.367 -7.172 1 97 201 VAL A O 1
ATOM 1608 N N . ARG A 1 202 ? 16.984 -10.914 -5.711 1 97.12 202 ARG A N 1
ATOM 1609 C CA . ARG A 1 202 ? 17.375 -10.109 -4.562 1 97.12 202 ARG A CA 1
ATOM 1610 C C . ARG A 1 202 ? 18.875 -9.82 -4.594 1 97.12 202 ARG A C 1
ATOM 1612 O O . ARG A 1 202 ? 19.312 -8.727 -4.223 1 97.12 202 ARG A O 1
ATOM 1619 N N . ASN A 1 203 ? 19.641 -10.812 -5.031 1 93.75 203 ASN A N 1
ATOM 1620 C CA . ASN A 1 203 ? 21.078 -10.602 -5.176 1 93.75 203 ASN A CA 1
ATOM 1621 C C . ASN A 1 203 ? 21.391 -9.633 -6.316 1 93.75 203 ASN A C 1
ATOM 1623 O O . ASN A 1 203 ? 22.297 -8.797 -6.199 1 93.75 203 ASN A O 1
ATOM 1627 N N . MET A 1 204 ? 20.688 -9.805 -7.391 1 94.81 204 MET A N 1
ATOM 1628 C CA . MET A 1 204 ? 20.828 -8.867 -8.5 1 94.81 204 MET A CA 1
ATOM 1629 C C . MET A 1 204 ? 20.578 -7.438 -8.047 1 94.81 204 MET A C 1
ATOM 1631 O O . MET A 1 204 ? 21.375 -6.543 -8.297 1 94.81 204 MET A O 1
ATOM 1635 N N . VAL A 1 205 ? 19.5 -7.254 -7.34 1 97.44 205 VAL A N 1
ATOM 1636 C CA . VAL A 1 205 ? 19.109 -5.926 -6.883 1 97.44 205 VAL A CA 1
ATOM 1637 C C . VAL A 1 205 ? 20.156 -5.391 -5.906 1 97.44 205 VAL A C 1
ATOM 1639 O O . VAL A 1 205 ? 20.547 -4.223 -5.98 1 97.44 205 VAL A O 1
ATOM 1642 N N . GLY A 1 206 ? 20.562 -6.273 -5 1 96.12 206 GLY A N 1
ATOM 1643 C CA . GLY A 1 206 ? 21.609 -5.871 -4.078 1 96.12 206 GLY A CA 1
ATOM 1644 C C . GLY A 1 206 ? 22.844 -5.324 -4.773 1 96.12 206 GLY A C 1
ATOM 1645 O O . GLY A 1 206 ? 23.359 -4.277 -4.383 1 96.12 206 GLY A O 1
ATOM 1646 N N . ALA A 1 207 ? 23.281 -5.973 -5.793 1 94.44 207 ALA A N 1
ATOM 1647 C CA . ALA A 1 207 ? 24.469 -5.555 -6.551 1 94.44 207 ALA A CA 1
ATOM 1648 C C . ALA A 1 207 ? 24.203 -4.242 -7.285 1 94.44 207 ALA A C 1
ATOM 1650 O O . ALA A 1 207 ? 25.031 -3.334 -7.266 1 94.44 207 ALA A O 1
ATOM 1651 N N . LEU A 1 208 ? 23.078 -4.164 -7.895 1 97 208 LEU A N 1
ATOM 1652 C CA . LEU A 1 208 ? 22.75 -2.996 -8.703 1 97 208 LEU A CA 1
ATOM 1653 C C . LEU A 1 208 ? 22.594 -1.756 -7.832 1 97 208 LEU A C 1
ATOM 1655 O O . LEU A 1 208 ? 22.938 -0.646 -8.25 1 97 208 LEU A O 1
ATOM 1659 N N . VAL A 1 209 ? 22.062 -1.916 -6.617 1 97.81 209 VAL A N 1
ATOM 1660 C CA . VAL A 1 209 ? 21.953 -0.799 -5.684 1 97.81 209 VAL A CA 1
ATOM 1661 C C . VAL A 1 209 ? 23.344 -0.3 -5.312 1 97.81 209 VAL A C 1
ATOM 1663 O O . VAL A 1 209 ? 23.578 0.908 -5.223 1 97.81 209 VAL A O 1
ATOM 1666 N N . LYS A 1 210 ? 24.297 -1.194 -5.148 1 96.44 210 LYS A N 1
ATOM 1667 C CA . LYS A 1 210 ? 25.672 -0.783 -4.887 1 96.44 210 LYS A CA 1
ATOM 1668 C C . LYS A 1 210 ? 26.234 0.044 -6.043 1 96.44 210 LYS A C 1
ATOM 1670 O O . LYS A 1 210 ? 26.953 1.018 -5.828 1 96.44 210 LYS A O 1
ATOM 1675 N N . VAL A 1 211 ? 25.891 -0.374 -7.23 1 96.81 211 VAL A N 1
ATOM 1676 C CA . VAL A 1 211 ? 26.297 0.383 -8.406 1 96.81 211 VAL A CA 1
ATOM 1677 C C . VAL A 1 211 ? 25.688 1.781 -8.367 1 96.81 211 VAL A C 1
ATOM 1679 O O . VAL A 1 211 ? 26.391 2.779 -8.531 1 96.81 211 VAL A O 1
ATOM 1682 N N . GLY A 1 212 ? 24.406 1.829 -8.156 1 97.94 212 GLY A N 1
ATOM 1683 C CA . GLY A 1 212 ? 23.703 3.105 -8.125 1 97.94 212 GLY A CA 1
ATOM 1684 C C . GLY A 1 212 ? 24.234 4.047 -7.059 1 97.94 212 GLY A C 1
ATOM 1685 O O . GLY A 1 212 ? 24.156 5.266 -7.211 1 97.94 212 GLY A O 1
ATOM 1686 N N . LEU A 1 213 ? 24.781 3.477 -5.988 1 97.56 213 LEU A N 1
ATOM 1687 C CA . LEU A 1 213 ? 25.297 4.262 -4.867 1 97.56 213 LEU A CA 1
ATOM 1688 C C . LEU A 1 213 ? 26.766 4.582 -5.066 1 97.56 213 LEU A C 1
ATOM 1690 O O . LEU A 1 213 ? 27.391 5.23 -4.219 1 97.56 213 LEU A O 1
ATOM 1694 N N . GLY A 1 214 ? 27.359 4.074 -6.098 1 96.56 214 GLY A N 1
ATOM 1695 C CA . GLY A 1 214 ? 28.75 4.348 -6.414 1 96.56 214 GLY A CA 1
ATOM 1696 C C . GLY A 1 214 ? 29.734 3.48 -5.637 1 96.56 214 GLY A C 1
ATOM 1697 O O . GLY A 1 214 ? 30.906 3.822 -5.504 1 96.56 214 GLY A O 1
ATOM 1698 N N . ARG A 1 215 ? 29.281 2.424 -5.16 1 94.88 215 ARG A N 1
ATOM 1699 C CA . ARG A 1 215 ? 30.109 1.559 -4.324 1 94.88 215 ARG A CA 1
ATOM 1700 C C . ARG A 1 215 ? 30.641 0.374 -5.125 1 94.88 215 ARG A C 1
ATOM 1702 O O . ARG A 1 215 ? 31.453 -0.4 -4.629 1 94.88 215 ARG A O 1
ATOM 1709 N N . LEU A 1 216 ? 30.109 0.152 -6.258 1 92.75 216 LEU A N 1
ATOM 1710 C CA . LEU A 1 216 ? 30.484 -0.895 -7.203 1 92.75 216 LEU A CA 1
ATOM 1711 C C . LEU A 1 216 ? 30.438 -0.373 -8.633 1 92.75 216 LEU A C 1
ATOM 1713 O O . LEU A 1 216 ? 29.453 0.24 -9.047 1 92.75 216 LEU A O 1
ATOM 1717 N N . SER A 1 217 ? 31.5 -0.54 -9.32 1 93.81 217 SER A N 1
ATOM 1718 C CA . SER A 1 217 ? 31.484 -0.097 -10.711 1 93.81 217 SER A CA 1
ATOM 1719 C C . SER A 1 217 ? 30.844 -1.152 -11.617 1 93.81 217 SER A C 1
ATOM 1721 O O . SER A 1 217 ? 30.797 -2.33 -11.258 1 93.81 217 SER A O 1
ATOM 1723 N N . ARG A 1 218 ? 30.375 -0.624 -12.734 1 92.94 218 ARG A N 1
ATOM 1724 C CA . ARG A 1 218 ? 29.844 -1.552 -13.734 1 92.94 218 ARG A CA 1
ATOM 1725 C C . ARG A 1 218 ? 30.906 -2.592 -14.109 1 92.94 218 ARG A C 1
ATOM 1727 O O . ARG A 1 218 ? 30.578 -3.768 -14.297 1 92.94 218 ARG A O 1
ATOM 1734 N N . GLN A 1 219 ? 32.125 -2.186 -14.219 1 93.12 219 GLN A N 1
ATOM 1735 C CA . GLN A 1 219 ? 33.219 -3.064 -14.594 1 93.12 219 GLN A CA 1
ATOM 1736 C C . GLN A 1 219 ? 33.469 -4.121 -13.523 1 93.12 219 GLN A C 1
ATOM 1738 O O . GLN A 1 219 ? 33.688 -5.293 -13.836 1 93.12 219 GLN A O 1
ATOM 1743 N N . GLU A 1 220 ? 33.406 -3.717 -12.359 1 90.94 220 GLU A N 1
ATOM 1744 C CA . GLU A 1 220 ? 33.594 -4.66 -11.258 1 90.94 220 GLU A CA 1
ATOM 1745 C C . GLU A 1 220 ? 32.469 -5.695 -11.242 1 90.94 220 GLU A C 1
ATOM 1747 O O . GLU A 1 220 ? 32.719 -6.887 -11.039 1 90.94 220 GLU A O 1
ATOM 1752 N N . LEU A 1 221 ? 31.266 -5.211 -11.484 1 90.88 221 LEU A N 1
ATOM 1753 C CA . LEU A 1 221 ? 30.125 -6.109 -11.531 1 90.88 221 LEU A CA 1
ATOM 1754 C C . LEU A 1 221 ? 30.266 -7.117 -12.664 1 90.88 221 LEU A C 1
ATOM 1756 O O . LEU A 1 221 ? 29.984 -8.305 -12.492 1 90.88 221 LEU A O 1
ATOM 1760 N N . LYS A 1 222 ? 30.719 -6.641 -13.766 1 90.88 222 LYS A N 1
ATOM 1761 C CA . LYS A 1 222 ? 30.938 -7.508 -14.922 1 90.88 222 LYS A CA 1
ATOM 1762 C C . LYS A 1 222 ? 31.953 -8.609 -14.594 1 90.88 222 LYS A C 1
ATOM 1764 O O . LYS A 1 222 ? 31.75 -9.766 -14.953 1 90.88 222 LYS A O 1
ATOM 1769 N N . LYS A 1 223 ? 32.969 -8.25 -13.914 1 87.75 223 LYS A N 1
ATOM 1770 C CA . LYS A 1 223 ? 34 -9.211 -13.531 1 87.75 223 LYS A CA 1
ATOM 1771 C C . LYS A 1 223 ? 33.406 -10.273 -12.594 1 87.75 223 LYS A C 1
ATOM 1773 O O . LYS A 1 223 ? 33.719 -11.461 -12.766 1 87.75 223 LYS A O 1
ATOM 1778 N N . ILE A 1 224 ? 32.688 -9.797 -11.703 1 82.88 224 ILE A N 1
ATOM 1779 C CA . ILE A 1 224 ? 32.062 -10.711 -10.75 1 82.88 224 ILE A CA 1
ATOM 1780 C C . ILE A 1 224 ? 31.141 -11.672 -11.484 1 82.88 224 ILE A C 1
ATOM 1782 O O . ILE A 1 224 ? 31.156 -12.875 -11.227 1 82.88 224 ILE A O 1
ATOM 1786 N N . PHE A 1 225 ? 30.422 -11.172 -12.367 1 83.81 225 PHE A N 1
ATOM 1787 C CA . PHE A 1 225 ? 29.453 -11.922 -13.141 1 83.81 225 PHE A CA 1
ATOM 1788 C C . PHE A 1 225 ? 30.125 -12.945 -14.039 1 83.81 225 PHE A C 1
ATOM 1790 O O . PHE A 1 225 ? 29.688 -14.086 -14.133 1 83.81 225 PHE A O 1
ATOM 1797 N N . GLU A 1 226 ? 31.25 -12.562 -14.539 1 81.44 226 GLU A N 1
ATOM 1798 C CA . GLU A 1 226 ? 31.984 -13.43 -15.461 1 81.44 226 GLU A CA 1
ATOM 1799 C C . GLU A 1 226 ? 32.781 -14.477 -14.703 1 81.44 226 GLU A C 1
ATOM 1801 O O . GLU A 1 226 ? 33 -15.594 -15.203 1 81.44 226 GLU A O 1
ATOM 1806 N N . ASN A 1 227 ? 33.25 -14.125 -13.547 1 74.88 227 ASN A N 1
ATOM 1807 C CA . ASN A 1 227 ? 34.094 -15.039 -12.789 1 74.88 227 ASN A CA 1
ATOM 1808 C C . ASN A 1 227 ? 33.281 -16.078 -12.031 1 74.88 227 ASN A C 1
ATOM 1810 O O . ASN A 1 227 ? 33.844 -17.016 -11.461 1 74.88 227 ASN A O 1
ATOM 1814 N N . GLN A 1 228 ? 32.031 -16.047 -12.023 1 67.12 228 GLN A N 1
ATOM 1815 C CA . GLN A 1 228 ? 31.094 -17.016 -11.477 1 67.12 228 GLN A CA 1
ATOM 1816 C C . GLN A 1 228 ? 31.359 -17.266 -9.992 1 67.12 228 GLN A C 1
ATOM 1818 O O . GLN A 1 228 ? 31.078 -18.359 -9.484 1 67.12 228 GLN A O 1
ATOM 1823 N N . LYS A 1 229 ? 32.312 -16.5 -9.383 1 60.16 229 LYS A N 1
ATOM 1824 C CA . LYS A 1 229 ? 32.562 -16.672 -7.961 1 60.16 229 LYS A CA 1
ATOM 1825 C C . LYS A 1 229 ? 31.609 -15.844 -7.117 1 60.16 229 LYS A C 1
ATOM 1827 O O . LYS A 1 229 ? 31.297 -14.695 -7.461 1 60.16 229 LYS A O 1
ATOM 1832 N N . ARG A 1 230 ? 31.016 -16.594 -6.227 1 58.56 230 ARG A N 1
ATOM 1833 C CA . ARG A 1 230 ? 30.047 -15.969 -5.332 1 58.56 230 ARG A CA 1
ATOM 1834 C C . ARG A 1 230 ? 30.625 -14.703 -4.703 1 58.56 230 ARG A C 1
ATOM 1836 O O . ARG A 1 230 ? 31.781 -14.695 -4.266 1 58.56 230 ARG A O 1
ATOM 1843 N N . ILE A 1 231 ? 30.219 -13.586 -5.141 1 53.34 231 ILE A N 1
ATOM 1844 C CA . ILE A 1 231 ? 30.672 -12.367 -4.496 1 53.34 231 ILE A CA 1
ATOM 1845 C C . ILE A 1 231 ? 30.094 -12.281 -3.084 1 53.34 231 ILE A C 1
ATOM 1847 O O . ILE A 1 231 ? 28.875 -12.18 -2.912 1 53.34 231 ILE A O 1
ATOM 1851 N N . GLU A 1 232 ? 30.766 -12.914 -2.143 1 55.78 232 GLU A N 1
ATOM 1852 C CA . GLU A 1 232 ? 30.406 -12.617 -0.76 1 55.78 232 GLU A CA 1
ATOM 1853 C C . GLU A 1 232 ? 30.031 -11.148 -0.593 1 55.78 232 GLU A C 1
ATOM 1855 O O . GLU A 1 232 ? 29.531 -10.742 0.465 1 55.78 232 GLU A O 1
ATOM 1860 N N . ALA A 1 233 ? 30.281 -10.422 -1.68 1 54.41 233 ALA A N 1
ATOM 1861 C CA . ALA A 1 233 ? 30.375 -8.977 -1.477 1 54.41 233 ALA A CA 1
ATOM 1862 C C . ALA A 1 233 ? 29 -8.336 -1.418 1 54.41 233 ALA A C 1
ATOM 1864 O O . ALA A 1 233 ? 28.844 -7.207 -0.93 1 54.41 233 ALA A O 1
ATOM 1865 N N . PHE A 1 234 ? 27.891 -9.133 -2.037 1 68 234 PHE A N 1
ATOM 1866 C CA . PHE A 1 234 ? 26.688 -8.32 -1.881 1 68 234 PHE A CA 1
ATOM 1867 C C . PHE A 1 234 ? 25.625 -9.078 -1.083 1 68 234 PHE A C 1
ATOM 1869 O O . PHE A 1 234 ? 25.438 -10.281 -1.268 1 68 234 PHE A O 1
ATOM 1876 N N . ALA A 1 235 ? 25.156 -8.484 -0.156 1 82.12 235 ALA A N 1
ATOM 1877 C CA . ALA A 1 235 ? 24 -9.008 0.589 1 82.12 235 ALA A CA 1
ATOM 1878 C C . ALA A 1 235 ? 22.734 -8.977 -0.259 1 82.12 235 ALA A C 1
ATOM 1880 O O . ALA A 1 235 ? 22.547 -8.055 -1.055 1 82.12 235 ALA A O 1
ATOM 1881 N N . ALA A 1 236 ? 21.938 -10.023 -0.219 1 90.88 236 ALA A N 1
ATOM 1882 C CA . ALA A 1 236 ? 20.641 -10.055 -0.888 1 90.88 236 ALA A CA 1
ATOM 1883 C C . ALA A 1 236 ? 19.75 -8.906 -0.42 1 90.88 236 ALA A C 1
ATOM 1885 O O . ALA A 1 236 ? 19.719 -8.594 0.772 1 90.88 236 ALA A O 1
ATOM 1886 N N . ALA A 1 237 ? 19.156 -8.258 -1.396 1 97.25 237 ALA A N 1
ATOM 1887 C CA . ALA A 1 237 ? 18.172 -7.242 -1.047 1 97.25 237 ALA A CA 1
ATOM 1888 C C . ALA A 1 237 ? 17.062 -7.828 -0.171 1 97.25 237 ALA A C 1
ATOM 1890 O O . ALA A 1 237 ? 16.766 -9.023 -0.26 1 97.25 237 ALA A O 1
ATOM 1891 N N . PRO A 1 238 ? 16.516 -7.02 0.717 1 97.94 238 PRO A N 1
ATOM 1892 C CA . PRO A 1 238 ? 15.469 -7.543 1.607 1 97.94 238 PRO A CA 1
ATOM 1893 C C . PRO A 1 238 ? 14.289 -8.148 0.847 1 97.94 238 PRO A C 1
ATOM 1895 O O . PRO A 1 238 ? 13.977 -7.711 -0.263 1 97.94 238 PRO A O 1
ATOM 1898 N N . PRO A 1 239 ? 13.641 -9.117 1.423 1 98.31 239 PRO A N 1
ATOM 1899 C CA . PRO A 1 239 ? 12.594 -9.836 0.69 1 98.31 239 PRO A CA 1
ATOM 1900 C C . PRO A 1 239 ? 11.32 -9.016 0.512 1 98.31 239 PRO A C 1
ATOM 1902 O O . PRO A 1 239 ? 10.555 -9.25 -0.425 1 98.31 239 PRO A O 1
ATOM 1905 N N . TRP A 1 240 ? 11.078 -8.016 1.344 1 98.44 240 TRP A N 1
ATOM 1906 C CA . TRP A 1 240 ? 9.789 -7.328 1.357 1 98.44 240 TRP A CA 1
ATOM 1907 C C . TRP A 1 240 ? 9.672 -6.363 0.184 1 98.44 240 TRP A C 1
ATOM 1909 O O . TRP A 1 240 ? 8.617 -5.758 -0.026 1 98.44 240 TRP A O 1
ATOM 1919 N N . GLY A 1 241 ? 10.703 -6.188 -0.547 1 98.81 241 GLY A N 1
ATOM 1920 C CA . GLY A 1 241 ? 10.617 -5.383 -1.756 1 98.81 241 GLY A CA 1
ATOM 1921 C C . GLY A 1 241 ? 10.312 -6.199 -2.996 1 98.81 241 GLY A C 1
ATOM 1922 O O . GLY A 1 241 ? 10.047 -5.645 -4.062 1 98.81 241 GLY A O 1
ATOM 1923 N N . LEU A 1 242 ? 10.305 -7.492 -2.898 1 98.88 242 LEU A N 1
ATOM 1924 C CA . LEU A 1 242 ? 10.211 -8.359 -4.066 1 98.88 242 LEU A CA 1
ATOM 1925 C C . LEU A 1 242 ? 8.789 -8.867 -4.258 1 98.88 242 LEU A C 1
ATOM 1927 O O . LEU A 1 242 ? 8.148 -9.297 -3.297 1 98.88 242 LEU A O 1
ATOM 1931 N N . TYR A 1 243 ? 8.297 -8.789 -5.52 1 98.88 243 TYR A N 1
ATOM 1932 C CA . TYR A 1 243 ? 6.961 -9.234 -5.906 1 98.88 243 TYR A CA 1
ATOM 1933 C C . TYR A 1 243 ? 7.023 -10.156 -7.117 1 98.88 243 TYR A C 1
ATOM 1935 O O . TYR A 1 243 ? 7.59 -9.797 -8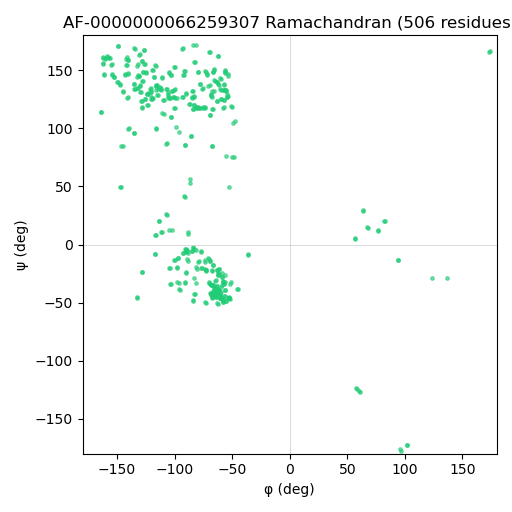.148 1 98.88 243 TYR A O 1
ATOM 1943 N N . LEU A 1 244 ? 6.484 -11.336 -6.977 1 98.88 244 LEU A N 1
ATOM 1944 C CA . LEU A 1 244 ? 6.184 -12.109 -8.172 1 98.88 244 LEU A CA 1
ATOM 1945 C C . LEU A 1 244 ? 4.965 -11.547 -8.898 1 98.88 244 LEU A C 1
ATOM 1947 O O . LEU A 1 244 ? 3.85 -11.609 -8.375 1 98.88 244 LEU A O 1
ATOM 1951 N N . LEU A 1 245 ? 5.145 -11.102 -10.133 1 98.69 245 LEU A N 1
ATOM 1952 C CA . LEU A 1 245 ? 4.074 -10.383 -10.812 1 98.69 245 LEU A CA 1
ATOM 1953 C C . LEU A 1 245 ? 3.275 -11.328 -11.711 1 98.69 245 LEU A C 1
ATOM 1955 O O . LEU A 1 245 ? 2.061 -11.164 -11.859 1 98.69 245 LEU A O 1
ATOM 1959 N N . ALA A 1 246 ? 4.086 -12.195 -12.305 1 98.56 246 ALA A N 1
ATOM 1960 C CA . ALA A 1 246 ? 3.395 -13.016 -13.297 1 98.56 246 ALA A CA 1
ATOM 1961 C C . ALA A 1 246 ? 4.207 -14.266 -13.633 1 98.56 246 ALA A C 1
ATOM 1963 O O . ALA A 1 246 ? 5.434 -14.273 -13.5 1 98.56 246 ALA A O 1
ATOM 1964 N N . VAL A 1 247 ? 3.516 -15.227 -14.07 1 98.69 247 VAL A N 1
ATOM 1965 C CA . VAL A 1 247 ? 4.074 -16.453 -14.625 1 98.69 247 VAL A CA 1
ATOM 1966 C C . VAL A 1 247 ? 3.436 -16.75 -15.984 1 98.69 247 VAL A C 1
ATOM 1968 O O . VAL A 1 247 ? 2.211 -16.703 -16.125 1 98.69 247 VAL A O 1
ATOM 1971 N N . ASP A 1 248 ? 4.27 -17.031 -16.938 1 98.19 248 ASP A N 1
ATOM 1972 C CA . ASP A 1 248 ? 3.762 -17.281 -18.281 1 98.19 248 ASP A CA 1
ATOM 1973 C C . ASP A 1 248 ? 3.803 -18.766 -18.609 1 98.19 248 ASP A C 1
ATOM 1975 O O . ASP A 1 248 ? 4.723 -19.469 -18.203 1 98.19 248 ASP A O 1
ATOM 1979 N N . TYR A 1 249 ? 2.865 -19.156 -19.406 1 97.75 249 TYR A N 1
ATOM 1980 C CA . TYR A 1 249 ? 2.754 -20.531 -19.875 1 97.75 249 TYR A CA 1
ATOM 1981 C C . TYR A 1 249 ? 2.57 -20.578 -21.391 1 97.75 249 TYR A C 1
ATOM 1983 O O . TYR A 1 249 ? 2.221 -19.578 -22 1 97.75 249 TYR A O 1
ATOM 1991 N N . PRO A 1 250 ? 2.791 -21.734 -21.984 1 93.56 250 PRO A N 1
ATOM 1992 C CA . PRO A 1 250 ? 2.557 -21.844 -23.422 1 93.56 250 PRO A CA 1
ATOM 1993 C C . PRO A 1 250 ? 1.112 -21.531 -23.812 1 93.56 250 PRO A C 1
ATOM 1995 O O . PRO A 1 250 ? 0.195 -21.766 -23.016 1 93.56 250 PRO A O 1
ATOM 1998 N N . PRO A 1 251 ? 0.903 -20.859 -24.969 1 81.81 251 PRO A N 1
ATOM 1999 C CA . PRO A 1 251 ? -0.426 -20.438 -25.406 1 81.81 251 PRO A CA 1
ATOM 2000 C C . PRO A 1 251 ? -1.479 -21.531 -25.266 1 81.81 251 PRO A C 1
ATOM 2002 O O . PRO A 1 251 ? -2.643 -21.234 -24.969 1 81.81 251 PRO A O 1
ATOM 2005 N N . ASP A 1 252 ? -1.201 -22.766 -25.516 1 68.31 252 ASP A N 1
ATOM 2006 C CA . ASP A 1 252 ? -2.184 -23.828 -25.422 1 68.31 252 ASP A CA 1
ATOM 2007 C C . ASP A 1 252 ? -2.57 -24.094 -23.969 1 68.31 252 ASP A C 1
ATOM 2009 O O . ASP A 1 252 ? -3.6 -24.719 -23.688 1 68.31 252 ASP A O 1
ATOM 2013 N N . GLN A 1 253 ? -1.828 -23.547 -23.109 1 68.06 253 GLN A N 1
ATOM 2014 C CA . GLN A 1 253 ? -2.045 -23.812 -21.688 1 68.06 253 GLN A CA 1
ATOM 2015 C C . GLN A 1 253 ? -2.438 -22.531 -20.938 1 68.06 253 GLN A C 1
ATOM 2017 O O . GLN A 1 253 ? -2.586 -22.531 -19.719 1 68.06 253 GLN A O 1
ATOM 2022 N N . GLU A 1 254 ? -2.34 -21.375 -21.688 1 54.94 254 GLU A N 1
ATOM 2023 C CA . GLU A 1 254 ? -2.725 -20.109 -21.094 1 54.94 254 GLU A CA 1
ATOM 2024 C C . GLU A 1 254 ? -4.242 -19.953 -21.031 1 54.94 254 GLU A C 1
ATOM 2026 O O . GLU A 1 254 ? -4.766 -19.234 -20.188 1 54.94 254 GLU A O 1
ATOM 2031 N N . SER A 1 255 ? -5.09 -20.766 -21.906 1 45.06 255 SER A N 1
ATOM 2032 C CA . SER A 1 255 ? -6.531 -20.594 -22.047 1 45.06 255 SER A CA 1
ATOM 2033 C C . SER A 1 255 ? -7.289 -21.359 -20.969 1 45.06 255 SER A C 1
ATOM 2035 O O . SER A 1 255 ? -6.875 -22.453 -20.578 1 45.06 255 SER A O 1
ATOM 2037 N N . MET B 1 1 ? 20.875 31.625 27.25 1 45.88 1 MET B N 1
ATOM 2038 C CA . MET B 1 1 ? 20.438 32.625 26.266 1 45.88 1 MET B CA 1
ATOM 2039 C C . MET B 1 1 ? 19 32.375 25.844 1 45.88 1 MET B C 1
ATOM 2041 O O . MET B 1 1 ? 18.625 31.25 25.516 1 45.88 1 MET B O 1
ATOM 2045 N N . ASN B 1 2 ? 18.016 33.094 26.406 1 58.41 2 ASN B N 1
ATOM 2046 C CA . ASN B 1 2 ? 16.578 33.031 26.203 1 58.41 2 ASN B CA 1
ATOM 2047 C C . ASN B 1 2 ? 16.203 33.062 24.734 1 58.41 2 ASN B C 1
ATOM 2049 O O . ASN B 1 2 ? 16.234 34.125 24.094 1 58.41 2 ASN B O 1
ATOM 2053 N N . LEU B 1 3 ? 16.406 31.906 24.016 1 74.25 3 LEU B N 1
ATOM 2054 C CA . LEU B 1 3 ? 16.156 31.891 22.578 1 74.25 3 LEU B CA 1
ATOM 2055 C C . LEU B 1 3 ? 14.727 32.344 22.266 1 74.25 3 LEU B C 1
ATOM 2057 O O . LEU B 1 3 ? 13.82 32.094 23.078 1 74.25 3 LEU B O 1
ATOM 2061 N N . ALA B 1 4 ? 14.602 33.25 21.312 1 90.62 4 ALA B N 1
ATOM 2062 C CA . ALA B 1 4 ? 13.297 33.75 20.891 1 90.62 4 ALA B CA 1
ATOM 2063 C C . ALA B 1 4 ? 12.359 32.594 20.516 1 90.62 4 ALA B C 1
ATOM 2065 O O . ALA B 1 4 ? 12.773 31.641 19.875 1 90.62 4 ALA B O 1
ATOM 2066 N N . VAL B 1 5 ? 11.211 32.656 21.125 1 95.56 5 VAL B N 1
ATOM 2067 C CA . VAL B 1 5 ? 10.188 31.688 20.797 1 95.56 5 VAL B CA 1
ATOM 2068 C C . VAL B 1 5 ? 9.695 31.906 19.359 1 95.56 5 VAL B C 1
ATOM 2070 O O . VAL B 1 5 ? 9.359 33.031 18.984 1 95.56 5 VAL B O 1
ATOM 2073 N N . VAL B 1 6 ? 9.711 30.875 18.547 1 96.94 6 VAL B N 1
ATOM 2074 C CA . VAL B 1 6 ? 9.258 30.922 17.156 1 96.94 6 VAL B CA 1
ATOM 2075 C C . VAL B 1 6 ? 8.219 29.828 16.906 1 96.94 6 VAL B C 1
ATOM 2077 O O . VAL B 1 6 ? 8.031 28.938 17.75 1 96.94 6 VAL B O 1
ATOM 2080 N N . GLY B 1 7 ? 7.574 29.984 15.75 1 97.44 7 GLY B N 1
ATOM 2081 C CA . GLY B 1 7 ? 6.668 28.922 15.312 1 97.44 7 GLY B CA 1
ATOM 2082 C C . GLY B 1 7 ? 7.34 27.891 14.438 1 97.44 7 GLY B C 1
ATOM 2083 O O . GLY B 1 7 ? 8.273 28.203 13.703 1 97.44 7 GLY B O 1
ATOM 2084 N N . TYR B 1 8 ? 6.832 26.719 14.555 1 98.19 8 TYR B N 1
ATOM 2085 C CA . TYR B 1 8 ? 7.242 25.625 13.672 1 98.19 8 TYR B CA 1
ATOM 2086 C C . TYR B 1 8 ? 6.039 25.016 12.961 1 98.19 8 TYR B C 1
ATOM 2088 O O . TYR B 1 8 ? 5.02 24.719 13.594 1 98.19 8 TYR B O 1
ATOM 2096 N N . LYS B 1 9 ? 6.145 24.891 11.648 1 98.62 9 LYS B N 1
ATOM 2097 C CA . LYS B 1 9 ? 5.168 24.203 10.805 1 98.62 9 LYS B CA 1
ATOM 2098 C C . LYS B 1 9 ? 5.727 22.891 10.273 1 98.62 9 LYS B C 1
ATOM 2100 O O . LYS B 1 9 ? 6.793 22.875 9.648 1 98.62 9 LYS B O 1
ATOM 2105 N N . LEU B 1 10 ? 5.02 21.844 10.531 1 98.75 10 LEU B N 1
ATOM 2106 C CA . LEU B 1 10 ? 5.434 20.531 10.07 1 98.75 10 LEU B CA 1
ATOM 2107 C C . LEU B 1 10 ? 4.43 19.969 9.078 1 98.75 10 LEU B C 1
ATOM 2109 O O . LEU B 1 10 ? 3.217 20.109 9.258 1 98.75 10 LEU B O 1
ATOM 2113 N N . THR B 1 11 ? 4.879 19.375 8.008 1 98.81 11 THR B N 1
ATOM 2114 C CA . THR B 1 11 ? 4.07 18.516 7.148 1 98.81 11 THR B CA 1
ATOM 2115 C C . THR B 1 11 ? 4.398 17.031 7.395 1 98.81 11 THR B C 1
ATOM 2117 O O . THR B 1 11 ? 5.562 16.641 7.352 1 98.81 11 THR B O 1
ATOM 2120 N N . LEU B 1 12 ? 3.406 16.234 7.688 1 98.06 12 LEU B N 1
ATOM 2121 C CA . LEU B 1 12 ? 3.744 14.859 8.031 1 98.06 12 LEU B CA 1
ATOM 2122 C C . LEU B 1 12 ? 2.734 13.883 7.434 1 98.06 12 LEU B C 1
ATOM 2124 O O . LEU B 1 12 ? 1.633 14.281 7.047 1 98.06 12 LEU B O 1
ATOM 2128 N N . SER B 1 13 ? 3.127 12.672 7.301 1 98.81 13 SER B N 1
ATOM 2129 C CA . SER B 1 13 ? 2.299 11.531 6.922 1 98.81 13 SER B CA 1
ATOM 2130 C C . SER B 1 13 ? 2.277 10.477 8.016 1 98.81 13 SER B C 1
ATOM 2132 O O . SER B 1 13 ? 3.195 10.406 8.836 1 98.81 13 SER B O 1
ATOM 2134 N N . TYR B 1 14 ? 1.136 9.742 8.078 1 98.81 14 TYR B N 1
ATOM 2135 C CA . TYR B 1 14 ? 1.087 8.625 9.008 1 98.81 14 TYR B CA 1
ATOM 2136 C C . TYR B 1 14 ? 0.084 7.57 8.547 1 98.81 14 TYR B C 1
ATOM 2138 O O . TYR B 1 14 ? -0.925 7.902 7.918 1 98.81 14 TYR B O 1
ATOM 2146 N N . CYS B 1 15 ? 0.417 6.336 8.828 1 98.56 15 CYS B N 1
ATOM 2147 C CA . CYS B 1 15 ? -0.549 5.242 8.805 1 98.56 15 CYS B CA 1
ATOM 2148 C C . CYS B 1 15 ? -1.384 5.219 10.078 1 98.56 15 CYS B C 1
ATOM 2150 O O . CYS B 1 15 ? -0.856 4.977 11.164 1 98.56 15 CYS B O 1
ATOM 2152 N N . GLY B 1 16 ? -2.666 5.395 9.938 1 98.31 16 GLY B N 1
ATOM 2153 C CA . GLY B 1 16 ? -3.541 5.566 11.086 1 98.31 16 GLY B CA 1
ATOM 2154 C C . GLY B 1 16 ? -3.885 4.258 11.773 1 98.31 16 GLY B C 1
ATOM 2155 O O . GLY B 1 16 ? -4.426 4.258 12.883 1 98.31 16 GLY B O 1
ATOM 2156 N N . SER B 1 17 ? -3.691 3.053 11.266 1 95.31 17 SER B N 1
ATOM 2157 C CA . SER B 1 17 ? -4.117 1.74 11.742 1 95.31 17 SER B CA 1
ATOM 2158 C C . SER B 1 17 ? -3.73 1.53 13.195 1 95.31 17 SER B C 1
ATOM 2160 O O . SER B 1 17 ? -4.508 0.977 13.977 1 95.31 17 SER B O 1
ATOM 2162 N N . GLY B 1 18 ? -2.699 1.989 13.711 1 94.12 18 GLY B N 1
ATOM 2163 C CA . GLY B 1 18 ? -2.24 1.739 15.07 1 94.12 18 GLY B CA 1
ATOM 2164 C C . GLY B 1 18 ? -2.512 2.896 16.016 1 94.12 18 GLY B C 1
ATOM 2165 O O . GLY B 1 18 ? -2.115 2.857 17.188 1 94.12 18 GLY B O 1
ATOM 2166 N N . PHE B 1 19 ? -3.33 3.793 15.531 1 97.94 19 PHE B N 1
ATOM 2167 C CA . PHE B 1 19 ? -3.543 4.988 16.344 1 97.94 19 PHE B CA 1
ATOM 2168 C C . PHE B 1 19 ? -5.027 5.199 16.625 1 97.94 19 PHE B C 1
ATOM 2170 O O . PHE B 1 19 ? -5.871 4.859 15.789 1 97.94 19 PHE B O 1
ATOM 2177 N N . HIS B 1 20 ? -5.328 5.734 17.703 1 97.94 20 HIS B N 1
ATOM 2178 C CA . HIS B 1 20 ? -6.688 6.098 18.094 1 97.94 20 HIS B CA 1
ATOM 2179 C C . HIS B 1 20 ? -7.008 7.535 17.703 1 97.94 20 HIS B C 1
ATOM 2181 O O . HIS B 1 20 ? -7.555 8.297 18.5 1 97.94 20 HIS B O 1
ATOM 2187 N N . GLY B 1 21 ? -6.566 7.875 16.5 1 97.75 21 GLY B N 1
ATOM 2188 C CA . GLY B 1 21 ? -6.805 9.203 15.961 1 97.75 21 GLY B CA 1
ATOM 2189 C C . GLY B 1 21 ? -5.645 10.156 16.188 1 97.75 21 GLY B C 1
ATOM 2190 O O . GLY B 1 21 ? -4.574 9.742 16.625 1 97.75 21 GLY B O 1
ATOM 2191 N N . TRP B 1 22 ? -5.895 11.336 15.781 1 98.12 22 TRP B N 1
ATOM 2192 C CA . TRP B 1 22 ? -4.895 12.391 15.969 1 98.12 22 TRP B CA 1
ATOM 2193 C C . TRP B 1 22 ? -4.824 12.82 17.422 1 98.12 22 TRP B C 1
ATOM 2195 O O . TRP B 1 22 ? -3.746 12.82 18.031 1 98.12 22 TRP B O 1
ATOM 2205 N N . GLN B 1 23 ? -5.93 13.117 18.062 1 96.44 23 GLN B N 1
ATOM 2206 C CA . GLN B 1 23 ? -6.035 13.844 19.312 1 96.44 23 GLN B CA 1
ATOM 2207 C C . GLN B 1 23 ? -5.641 12.961 20.5 1 96.44 23 GLN B C 1
ATOM 2209 O O . GLN B 1 23 ? -6.086 11.82 20.594 1 96.44 23 GLN B O 1
ATOM 2214 N N . ARG B 1 24 ? -4.852 13.547 21.297 1 96.12 24 ARG B N 1
ATOM 2215 C CA . ARG B 1 24 ? -4.461 12.844 22.516 1 96.12 24 ARG B CA 1
ATOM 2216 C C . ARG B 1 24 ? -5.688 12.469 23.344 1 96.12 24 ARG B C 1
ATOM 2218 O O . ARG B 1 24 ? -6.594 13.281 23.531 1 96.12 24 ARG B O 1
ATOM 2225 N N . GLN B 1 25 ? -5.699 11.234 23.766 1 92.06 25 GLN B N 1
ATOM 2226 C CA . GLN B 1 25 ? -6.77 10.703 24.609 1 92.06 25 GLN B CA 1
ATOM 2227 C C . GLN B 1 25 ? -6.215 9.789 25.688 1 92.06 25 GLN B C 1
ATOM 2229 O O . GLN B 1 25 ? -5.969 8.602 25.453 1 92.06 25 GLN B O 1
ATOM 2234 N N . GLY B 1 26 ? -6.098 10.359 26.875 1 92.31 26 GLY B N 1
ATOM 2235 C CA . GLY B 1 26 ? -5.555 9.531 27.938 1 92.31 26 GLY B CA 1
ATOM 2236 C C . GLY B 1 26 ? -4.18 8.969 27.625 1 92.31 26 GLY B C 1
ATOM 2237 O O . GLY B 1 26 ? -3.256 9.727 27.312 1 92.31 26 GLY B O 1
ATOM 2238 N N . GLU B 1 27 ? -4.109 7.629 27.688 1 94.25 27 GLU B N 1
ATOM 2239 C CA . GLU B 1 27 ? -2.811 7 27.469 1 94.25 27 GLU B CA 1
ATOM 2240 C C . GLU B 1 27 ? -2.791 6.215 26.172 1 94.25 27 GLU B C 1
ATOM 2242 O O . GLU B 1 27 ? -1.833 5.488 25.891 1 94.25 27 GLU B O 1
ATOM 2247 N N . LEU B 1 28 ? -3.77 6.418 25.438 1 96.31 28 LEU B N 1
ATOM 2248 C CA . LEU B 1 28 ? -3.877 5.684 24.188 1 96.31 28 LEU B CA 1
ATOM 2249 C C . LEU B 1 28 ? -2.875 6.211 23.156 1 96.31 28 LEU B C 1
ATOM 2251 O O . LEU B 1 28 ? -2.521 7.391 23.188 1 96.31 28 LEU B O 1
ATOM 2255 N N . PRO B 1 29 ? -2.414 5.344 22.297 1 97.81 29 PRO B N 1
ATOM 2256 C CA . PRO B 1 29 ? -1.552 5.816 21.203 1 97.81 29 PRO B CA 1
ATOM 2257 C C . PRO B 1 29 ? -2.293 6.703 20.203 1 97.81 29 PRO B C 1
ATOM 2259 O O . PRO B 1 29 ? -3.256 6.258 19.578 1 97.81 29 PRO B O 1
ATOM 2262 N N . THR B 1 30 ? -1.893 7.926 20.109 1 98.56 30 THR B N 1
ATOM 2263 C CA . THR B 1 30 ? -2.408 8.883 19.141 1 98.56 30 THR B CA 1
ATOM 2264 C C . THR B 1 30 ? -1.265 9.539 18.375 1 98.56 30 THR B C 1
ATOM 2266 O O . THR B 1 30 ? -0.114 9.508 18.812 1 98.56 30 THR B O 1
ATOM 2269 N N . VAL B 1 31 ? -1.511 10.055 17.234 1 98.75 31 VAL B N 1
ATOM 2270 C CA . VAL B 1 31 ? -0.476 10.695 16.42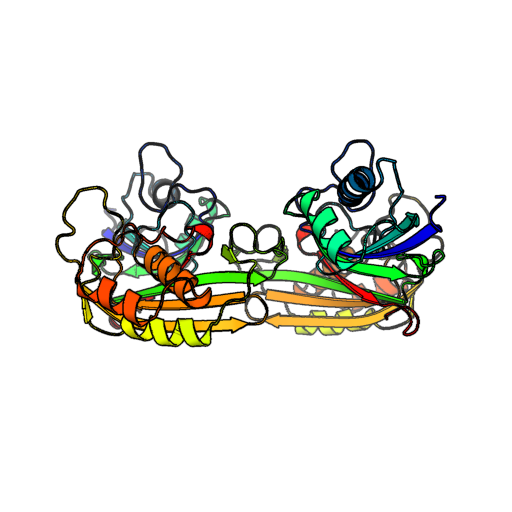2 1 98.75 31 VAL B CA 1
ATOM 2271 C C . VAL B 1 31 ? 0.058 11.93 17.141 1 98.75 31 VAL B C 1
ATOM 2273 O O . VAL B 1 31 ? 1.267 12.172 17.156 1 98.75 31 VAL B O 1
ATOM 2276 N N . GLN B 1 32 ? -0.854 12.672 17.75 1 98.62 32 GLN B N 1
ATOM 2277 C CA . GLN B 1 32 ? -0.463 13.852 18.5 1 98.62 32 GLN B CA 1
ATOM 2278 C C . GLN B 1 32 ? 0.512 13.492 19.625 1 98.62 32 GLN B C 1
ATOM 2280 O O . GLN B 1 32 ? 1.525 14.172 19.812 1 98.62 32 GLN B O 1
ATOM 2285 N N . ARG B 1 33 ? 0.18 12.469 20.344 1 98.38 33 ARG B N 1
ATOM 2286 C CA . ARG B 1 33 ? 1.063 12.031 21.422 1 98.38 33 ARG B CA 1
ATOM 2287 C C . ARG B 1 33 ? 2.445 11.672 20.891 1 98.38 33 ARG B C 1
ATOM 2289 O O . ARG B 1 33 ? 3.461 12.086 21.453 1 98.38 33 ARG B O 1
ATOM 2296 N N . ALA B 1 34 ? 2.482 10.898 19.812 1 98.56 34 ALA B N 1
ATOM 2297 C CA . ALA B 1 34 ? 3.756 10.516 19.219 1 98.56 34 ALA B CA 1
ATOM 2298 C C . ALA B 1 34 ? 4.582 11.742 18.844 1 98.56 34 ALA B C 1
ATOM 2300 O O . ALA B 1 34 ? 5.781 11.805 19.125 1 98.56 34 ALA B O 1
ATOM 2301 N N . LEU B 1 35 ? 3.93 12.711 18.234 1 98.75 35 LEU B N 1
ATOM 2302 C CA . LEU B 1 35 ? 4.625 13.914 17.797 1 98.75 35 LEU B CA 1
ATOM 2303 C C . LEU B 1 35 ? 5.09 14.742 18.984 1 98.75 35 LEU B C 1
ATOM 2305 O O . LEU B 1 35 ? 6.23 15.219 19.016 1 98.75 35 LEU B O 1
ATOM 2309 N N . GLU B 1 36 ? 4.246 14.883 19.969 1 98.69 36 GLU B N 1
ATOM 2310 C CA . GLU B 1 36 ? 4.598 15.656 21.156 1 98.69 36 GLU B CA 1
ATOM 2311 C C . GLU B 1 36 ? 5.75 15.008 21.922 1 98.69 36 GLU B C 1
ATOM 2313 O O . GLU B 1 36 ? 6.621 15.711 22.438 1 98.69 36 GLU B O 1
ATOM 2318 N N . GLU B 1 37 ? 5.711 13.734 21.969 1 98.56 37 GLU B N 1
ATOM 2319 C CA . GLU B 1 37 ? 6.809 13.031 22.625 1 98.56 37 GLU B CA 1
ATOM 2320 C C . GLU B 1 37 ? 8.125 13.242 21.875 1 98.56 37 GLU B C 1
ATOM 2322 O O . GLU B 1 37 ? 9.172 13.445 22.5 1 98.56 37 GLU B O 1
ATOM 2327 N N . ALA B 1 38 ? 8.109 13.188 20.578 1 98.81 38 ALA B N 1
ATOM 2328 C CA . ALA B 1 38 ? 9.305 13.453 19.781 1 98.81 38 ALA B CA 1
ATOM 2329 C C . ALA B 1 38 ? 9.797 14.883 20 1 98.81 38 ALA B C 1
ATOM 2331 O O . ALA B 1 38 ? 11 15.109 20.172 1 98.81 38 ALA B O 1
ATOM 2332 N N . VAL B 1 39 ? 8.883 15.836 20.016 1 98.69 39 VAL B N 1
ATOM 2333 C CA . VAL B 1 39 ? 9.211 17.25 20.219 1 98.69 39 VAL B CA 1
ATOM 2334 C C . VAL B 1 39 ? 9.82 17.438 21.609 1 98.69 39 VAL B C 1
ATOM 2336 O O . VAL B 1 39 ? 10.836 18.109 21.766 1 98.69 39 VAL B O 1
ATOM 2339 N N . ALA B 1 40 ? 9.25 16.797 22.578 1 98.56 40 ALA B N 1
ATOM 2340 C CA . ALA B 1 40 ? 9.711 16.922 23.969 1 98.56 40 ALA B CA 1
ATOM 2341 C C . ALA B 1 40 ? 11.133 16.391 24.109 1 98.56 40 ALA B C 1
ATOM 2343 O O . ALA B 1 40 ? 11.906 16.906 24.922 1 98.56 40 ALA B O 1
ATOM 2344 N N . LYS B 1 41 ? 11.453 15.375 23.391 1 98.44 41 LYS B N 1
ATOM 2345 C CA . LYS B 1 41 ? 12.805 14.82 23.438 1 98.44 41 LYS B CA 1
ATOM 2346 C C . LYS B 1 41 ? 13.836 15.82 22.922 1 98.44 41 LYS B C 1
ATOM 2348 O O . LYS B 1 41 ? 14.977 15.836 23.391 1 98.44 41 LYS B O 1
ATOM 2353 N N . ILE B 1 42 ? 13.43 16.641 22.031 1 98.12 42 ILE B N 1
ATOM 2354 C CA . ILE B 1 42 ? 14.336 17.594 21.422 1 98.12 42 ILE B CA 1
ATOM 2355 C C . ILE B 1 42 ? 14.461 18.828 22.328 1 98.12 42 ILE B C 1
ATOM 2357 O O . ILE B 1 42 ? 15.57 19.328 22.562 1 98.12 42 ILE B O 1
ATOM 2361 N N . TRP B 1 43 ? 13.438 19.328 22.891 1 97.62 43 TRP B N 1
ATOM 2362 C CA . TRP B 1 43 ? 13.445 20.547 23.688 1 97.62 43 TRP B CA 1
ATOM 2363 C C . TRP B 1 43 ? 13.539 20.219 25.172 1 97.62 43 TRP B C 1
ATOM 2365 O O . TRP B 1 43 ? 13.641 21.125 26.016 1 97.62 43 TRP B O 1
ATOM 2375 N N . GLU B 1 44 ? 13.359 18.906 25.531 1 97.25 44 GLU B N 1
ATOM 2376 C CA . GLU B 1 44 ? 13.469 18.422 26.906 1 97.25 44 GLU B CA 1
ATOM 2377 C C . GLU B 1 44 ? 12.391 19.047 27.797 1 97.25 44 GLU B C 1
ATOM 2379 O O . GLU B 1 44 ? 12.641 19.359 28.953 1 97.25 44 GLU B O 1
ATOM 2384 N N . GLU B 1 45 ? 11.281 19.391 27.281 1 96.81 45 GLU B N 1
ATOM 2385 C CA . GLU B 1 45 ? 10.078 19.844 27.969 1 96.81 45 GLU B CA 1
ATOM 2386 C C . GLU B 1 45 ? 8.828 19.562 27.141 1 96.81 45 GLU B C 1
ATOM 2388 O O . GLU B 1 45 ? 8.906 19.469 25.906 1 96.81 45 GLU B O 1
ATOM 2393 N N . PRO B 1 46 ? 7.738 19.453 27.828 1 97.38 46 PRO B N 1
ATOM 2394 C CA . PRO B 1 46 ? 6.5 19.266 27.078 1 97.38 46 PRO B CA 1
ATOM 2395 C C . PRO B 1 46 ? 6.09 20.5 26.266 1 97.38 46 PRO B C 1
ATOM 2397 O O . PRO B 1 46 ? 6.109 21.609 26.797 1 97.38 46 PRO B O 1
ATOM 2400 N N . ILE B 1 47 ? 5.816 20.375 25.016 1 97.81 47 ILE B N 1
ATOM 2401 C CA . ILE B 1 47 ? 5.328 21.422 24.125 1 97.81 47 ILE B CA 1
ATOM 2402 C C . ILE B 1 47 ? 4.082 20.922 23.391 1 97.81 47 ILE B C 1
ATOM 2404 O O . ILE B 1 47 ? 4.121 19.906 22.703 1 97.81 47 ILE B O 1
ATOM 2408 N N . PRO B 1 48 ? 2.994 21.578 23.609 1 97.44 48 PRO B N 1
ATOM 2409 C CA . PRO B 1 48 ? 1.782 21.172 22.891 1 97.44 48 PRO B CA 1
ATOM 2410 C C . PRO B 1 48 ? 1.886 21.375 21.391 1 97.44 48 PRO B C 1
ATOM 2412 O O . PRO B 1 48 ? 2.475 22.359 20.938 1 97.44 48 PRO B O 1
ATOM 2415 N N . VAL B 1 49 ? 1.359 20.453 20.625 1 98.31 49 VAL B N 1
ATOM 2416 C CA . VAL B 1 49 ? 1.32 20.547 19.172 1 98.31 49 VAL B CA 1
ATOM 2417 C C . VAL B 1 49 ? -0.13 20.562 18.703 1 98.31 49 VAL B C 1
ATOM 2419 O O . VAL B 1 49 ? -0.985 19.875 19.266 1 98.31 49 VAL B O 1
ATOM 2422 N N . GLU B 1 50 ? -0.355 21.312 17.688 1 97.94 50 GLU B N 1
ATOM 2423 C CA . GLU B 1 50 ? -1.685 21.422 17.094 1 97.94 50 GLU B CA 1
ATOM 2424 C C . GLU B 1 50 ? -1.697 20.859 15.672 1 97.94 50 GLU B C 1
ATOM 2426 O O . GLU B 1 50 ? -0.795 21.156 14.875 1 97.94 50 GLU B O 1
ATOM 2431 N N . GLY B 1 51 ? -2.664 20.078 15.367 1 98.25 51 GLY B N 1
ATOM 2432 C CA . GLY B 1 51 ? -2.846 19.578 14.016 1 98.25 51 GLY B CA 1
ATOM 2433 C C . GLY B 1 51 ? -3.914 20.328 13.242 1 98.25 51 GLY B C 1
ATOM 2434 O O . GLY B 1 51 ? -4.867 20.828 13.828 1 98.25 51 GLY B O 1
ATOM 2435 N N . ALA B 1 52 ? -3.727 20.328 11.914 1 98.12 52 ALA B N 1
ATOM 2436 C CA . ALA B 1 52 ? -4.707 20.984 11.055 1 98.12 52 ALA B CA 1
ATOM 2437 C C . ALA B 1 52 ? -6.031 20.234 11.055 1 98.12 52 ALA B C 1
ATOM 2439 O O . ALA B 1 52 ? -7.094 20.828 10.875 1 98.12 52 ALA B O 1
ATOM 2440 N N . GLY B 1 53 ? -5.93 18.906 11.156 1 94.75 53 GLY B N 1
ATOM 2441 C CA . GLY B 1 53 ? -7.109 18.062 11.18 1 94.75 53 GLY B CA 1
ATOM 2442 C C . GLY B 1 53 ? -7.059 17 12.258 1 94.75 53 GLY B C 1
ATOM 2443 O O . GLY B 1 53 ? -6.023 16.359 12.461 1 94.75 53 GLY B O 1
ATOM 2444 N N . ARG B 1 54 ? -8.164 16.844 13 1 94.62 54 ARG B N 1
ATOM 2445 C CA . ARG B 1 54 ? -8.281 15.797 14 1 94.62 54 ARG B CA 1
ATOM 2446 C C . ARG B 1 54 ? -8.883 14.531 13.391 1 94.62 54 ARG B C 1
ATOM 2448 O O . ARG B 1 54 ? -10.078 14.281 13.523 1 94.62 54 ARG B O 1
ATOM 2455 N N . THR B 1 55 ? -8.008 13.789 12.852 1 97.31 55 THR B N 1
ATOM 2456 C CA . THR B 1 55 ? -8.445 12.578 12.156 1 97.31 55 THR B CA 1
ATOM 2457 C C . THR B 1 55 ? -8.922 11.523 13.148 1 97.31 55 THR B C 1
ATOM 2459 O O . THR B 1 55 ? -8.352 11.391 14.234 1 97.31 55 THR B O 1
ATOM 2462 N N . ASP B 1 56 ? -9.906 10.75 12.773 1 95.94 56 ASP B N 1
ATOM 2463 C CA . ASP B 1 56 ? -10.445 9.664 13.578 1 95.94 56 ASP B CA 1
ATOM 2464 C C . ASP B 1 56 ? -9.445 8.523 13.703 1 95.94 56 ASP B C 1
ATOM 2466 O O . ASP B 1 56 ? -8.453 8.477 12.977 1 95.94 56 ASP B O 1
ATOM 2470 N N . ALA B 1 57 ? -9.797 7.695 14.672 1 97.56 57 ALA B N 1
ATOM 2471 C CA . ALA B 1 57 ? -9.039 6.449 14.789 1 97.56 57 ALA B CA 1
ATOM 2472 C C . ALA B 1 57 ? -9.039 5.684 13.469 1 97.56 57 ALA B C 1
ATOM 2474 O O . ALA B 1 57 ? -10.094 5.496 12.852 1 97.56 57 ALA B O 1
ATOM 2475 N N . GLY B 1 58 ? -7.84 5.344 13.031 1 98.12 58 GLY B N 1
ATOM 2476 C CA . GLY B 1 58 ? -7.719 4.508 11.844 1 98.12 58 GLY B CA 1
ATOM 2477 C C . GLY B 1 58 ? -7.551 5.309 10.57 1 98.12 58 GLY B C 1
ATOM 2478 O O . GLY B 1 58 ? -7.191 4.754 9.523 1 98.12 58 GLY B O 1
ATOM 2479 N N . VAL B 1 59 ? -7.801 6.625 10.609 1 98.81 59 VAL B N 1
ATOM 2480 C CA . VAL B 1 59 ? -7.684 7.461 9.414 1 98.81 59 VAL B CA 1
ATOM 2481 C C . VAL B 1 59 ? -6.215 7.77 9.141 1 98.81 59 VAL B C 1
ATOM 2483 O O . VAL B 1 59 ? -5.445 8.039 10.07 1 98.81 59 VAL B O 1
ATOM 2486 N N . HIS B 1 60 ? -5.855 7.715 7.891 1 98.88 60 HIS B N 1
ATOM 2487 C CA . HIS B 1 60 ? -4.484 7.957 7.449 1 98.88 60 HIS B CA 1
ATOM 2488 C C . HIS B 1 60 ? -4.285 9.422 7.062 1 98.88 60 HIS B C 1
ATOM 2490 O O . HIS B 1 60 ? -5.25 10.18 6.953 1 98.88 60 HIS B O 1
ATOM 2496 N N . ALA B 1 61 ? -3.008 9.75 6.883 1 98.88 61 ALA B N 1
ATOM 2497 C CA . ALA B 1 61 ? -2.691 11.062 6.312 1 98.88 61 ALA B CA 1
ATOM 2498 C C . ALA B 1 61 ? -1.428 10.992 5.461 1 98.88 61 ALA B C 1
ATOM 2500 O O . ALA B 1 61 ? -0.456 10.328 5.828 1 98.88 61 ALA B O 1
ATOM 2501 N N . LYS B 1 62 ? -1.48 11.656 4.34 1 98.62 62 LYS B N 1
ATOM 2502 C CA . LYS B 1 62 ? -0.305 11.852 3.496 1 98.62 62 LYS B CA 1
ATOM 2503 C C . LYS B 1 62 ? 0.226 13.273 3.607 1 98.62 62 LYS B C 1
ATOM 2505 O O . LYS B 1 62 ? 1.385 13.539 3.281 1 98.62 62 LYS B O 1
ATOM 2510 N N . GLY B 1 63 ? -0.678 14.172 4.082 1 98.69 63 GLY B N 1
ATOM 2511 C CA . GLY B 1 63 ? -0.297 15.57 4.16 1 98.69 63 GLY B CA 1
ATOM 2512 C C . GLY B 1 63 ? -0.941 16.297 5.32 1 98.69 63 GLY B C 1
ATOM 2513 O O . GLY B 1 63 ? -1.541 17.359 5.137 1 98.69 63 GLY B O 1
ATOM 2514 N N . GLN B 1 64 ? -0.862 15.742 6.512 1 98.81 64 GLN B N 1
ATOM 2515 C CA . GLN B 1 64 ? -1.232 16.469 7.719 1 98.81 64 GLN B CA 1
ATOM 2516 C C . GLN B 1 64 ? -0.263 17.625 7.988 1 98.81 64 GLN B C 1
ATOM 2518 O O . GLN B 1 64 ? 0.904 17.562 7.598 1 98.81 64 GLN B O 1
ATOM 2523 N N . VAL B 1 65 ? -0.767 18.672 8.578 1 98.88 65 VAL B N 1
ATOM 2524 C CA . VAL B 1 65 ? 0.096 19.766 9.008 1 98.88 65 VAL B CA 1
ATOM 2525 C C . VAL B 1 65 ? -0.056 19.984 10.516 1 98.88 65 VAL B C 1
ATOM 2527 O O . VAL B 1 65 ? -1.17 19.953 11.039 1 98.88 65 VAL B O 1
ATOM 2530 N N . ALA B 1 66 ? 1.009 20.109 11.148 1 98.81 66 ALA B N 1
ATOM 2531 C CA . ALA B 1 66 ? 1.026 20.406 12.578 1 98.81 66 ALA B CA 1
ATOM 2532 C C . ALA B 1 66 ? 1.87 21.641 12.875 1 98.81 66 ALA B C 1
ATOM 2534 O O . ALA B 1 66 ? 2.734 22.016 12.086 1 98.81 66 ALA B O 1
ATOM 2535 N N . SER B 1 67 ? 1.556 22.281 14.008 1 98.62 67 SER B N 1
ATOM 2536 C CA . SER B 1 67 ? 2.332 23.453 14.414 1 98.62 67 SER B CA 1
ATOM 2537 C C . SER B 1 67 ? 2.535 23.484 15.922 1 98.62 67 SER B C 1
ATOM 2539 O O . SER B 1 67 ? 1.763 22.891 16.672 1 98.62 67 SER B O 1
ATOM 2541 N N . PHE B 1 68 ? 3.559 24.109 16.328 1 98.44 68 PHE B N 1
ATOM 2542 C CA . PHE B 1 68 ? 3.855 24.406 17.719 1 98.44 68 PHE B CA 1
ATOM 2543 C C . PHE B 1 68 ? 4.812 25.578 17.844 1 98.44 68 PHE B C 1
ATOM 2545 O O . PHE B 1 68 ? 5.398 26.016 16.844 1 98.44 68 PHE B O 1
ATOM 2552 N N . ALA B 1 69 ? 4.848 26.156 19.016 1 98.06 69 ALA B N 1
ATOM 2553 C CA . ALA B 1 69 ? 5.777 27.25 19.312 1 98.06 69 ALA B CA 1
ATOM 2554 C C . ALA B 1 69 ? 6.824 26.812 20.328 1 98.06 69 ALA B C 1
ATOM 2556 O O . ALA B 1 69 ? 6.508 26.109 21.297 1 98.06 69 ALA B O 1
ATOM 2557 N N . ALA B 1 70 ? 8.078 27.141 20.062 1 97.75 70 ALA B N 1
ATOM 2558 C CA . ALA B 1 70 ? 9.188 26.797 20.938 1 97.75 70 ALA B CA 1
ATOM 2559 C C . ALA B 1 70 ? 10.398 27.688 20.688 1 97.75 70 ALA B C 1
ATOM 2561 O O . ALA B 1 70 ? 10.477 28.359 19.641 1 97.75 70 ALA B O 1
ATOM 2562 N N . PRO B 1 71 ? 11.312 27.766 21.656 1 96.94 71 PRO B N 1
ATOM 2563 C CA . PRO B 1 71 ? 12.555 28.484 21.375 1 96.94 71 PRO B CA 1
ATOM 2564 C C . PRO B 1 71 ? 13.312 27.938 20.188 1 96.94 71 PRO B C 1
ATOM 2566 O O . PRO B 1 71 ? 13.359 26.719 19.984 1 96.94 71 PRO B O 1
ATOM 2569 N N . ARG B 1 72 ? 13.805 28.875 19.406 1 95 72 ARG B N 1
ATOM 2570 C CA . ARG B 1 72 ? 14.578 28.422 18.25 1 95 72 ARG B CA 1
ATOM 2571 C C . ARG B 1 72 ? 15.773 27.594 18.688 1 95 72 ARG B C 1
ATOM 2573 O O . ARG B 1 72 ? 16.562 28.031 19.516 1 95 72 ARG B O 1
ATOM 2580 N N . LYS B 1 73 ? 15.836 26.406 18.141 1 93.31 73 LYS B N 1
ATOM 2581 C CA . LYS B 1 73 ? 16.859 25.469 18.609 1 93.31 73 LYS B CA 1
ATOM 2582 C C . LYS B 1 73 ? 17.594 24.828 17.438 1 93.31 73 LYS B C 1
ATOM 2584 O O . LYS B 1 73 ? 18.828 24.734 17.453 1 93.31 73 LYS B O 1
ATOM 2589 N N . LEU B 1 74 ? 16.891 24.375 16.438 1 95.25 74 LEU B N 1
ATOM 2590 C CA . LEU B 1 74 ? 17.469 23.641 15.32 1 95.25 74 LEU B CA 1
ATOM 2591 C C . LEU B 1 74 ? 17.062 24.266 13.992 1 95.25 74 LEU B C 1
ATOM 2593 O O . LEU B 1 74 ? 15.953 24.797 13.867 1 95.25 74 LEU B O 1
ATOM 2597 N N . GLU B 1 75 ? 17.953 24.141 13.055 1 96.75 75 GLU B N 1
ATOM 2598 C CA . GLU B 1 75 ? 17.562 24.469 11.68 1 96.75 75 GLU B CA 1
ATOM 2599 C C . GLU B 1 75 ? 16.516 23.5 11.156 1 96.75 75 GLU B C 1
ATOM 2601 O O . GLU B 1 75 ? 16.5 22.328 11.547 1 96.75 75 GLU B O 1
ATOM 2606 N N . PRO B 1 76 ? 15.656 23.906 10.258 1 97.25 76 PRO B N 1
ATOM 2607 C CA . PRO B 1 76 ? 14.508 23.125 9.805 1 97.25 76 PRO B CA 1
ATOM 2608 C C . PRO B 1 76 ? 14.898 21.734 9.32 1 97.25 76 PRO B C 1
ATOM 2610 O O . PRO B 1 76 ? 14.273 20.734 9.703 1 97.25 76 PRO B O 1
ATOM 2613 N N . GLU B 1 77 ? 15.914 21.641 8.539 1 97.44 77 GLU B N 1
ATOM 2614 C CA . GLU B 1 77 ? 16.312 20.344 8.008 1 97.44 77 GLU B CA 1
ATOM 2615 C C . GLU B 1 77 ? 16.812 19.422 9.125 1 97.44 77 GLU B C 1
ATOM 2617 O O . GLU B 1 77 ? 16.547 18.219 9.094 1 97.44 77 GLU B O 1
ATOM 2622 N N . VAL B 1 78 ? 17.516 19.969 10.008 1 98.19 78 VAL B N 1
ATOM 2623 C CA . VAL B 1 78 ? 18 19.188 11.148 1 98.19 78 VAL B CA 1
ATOM 2624 C C . VAL B 1 78 ? 16.828 18.766 12.031 1 98.19 78 VAL B C 1
ATOM 2626 O O . VAL B 1 78 ? 16.797 17.641 12.523 1 98.19 78 VAL B O 1
ATOM 2629 N N . LEU B 1 79 ? 15.906 19.703 12.219 1 98.44 79 LEU B N 1
ATOM 2630 C CA . LEU B 1 79 ? 14.711 19.406 13 1 98.44 79 LEU B CA 1
ATOM 2631 C C . LEU B 1 79 ? 13.938 18.25 12.391 1 98.44 79 LEU B C 1
ATOM 2633 O O . LEU B 1 79 ? 13.523 17.328 13.102 1 98.44 79 LEU B O 1
ATOM 2637 N N . LYS B 1 80 ? 13.734 18.297 11.078 1 98.56 80 LYS B N 1
ATOM 2638 C CA . LYS B 1 80 ? 13.07 17.219 10.359 1 98.56 80 LYS B CA 1
ATOM 2639 C C . LYS B 1 80 ? 13.727 15.875 10.656 1 98.56 80 LYS B C 1
ATOM 2641 O O . LYS B 1 80 ? 13.039 14.914 11.008 1 98.56 80 LYS B O 1
ATOM 2646 N N . ARG B 1 81 ? 15.008 15.828 10.617 1 98.25 81 ARG B N 1
ATOM 2647 C CA . ARG B 1 81 ? 15.758 14.594 10.852 1 98.25 81 ARG B CA 1
ATOM 2648 C C . ARG B 1 81 ? 15.617 14.141 12.297 1 98.25 81 ARG B C 1
ATOM 2650 O O . ARG B 1 81 ? 15.422 12.953 12.562 1 98.25 81 ARG B O 1
ATOM 2657 N N . ALA B 1 82 ? 15.773 15.078 13.164 1 98.69 82 ALA B N 1
ATOM 2658 C CA . ALA B 1 82 ? 15.68 14.766 14.586 1 98.69 82 ALA B CA 1
ATOM 2659 C C . ALA B 1 82 ? 14.305 14.203 14.938 1 98.69 82 ALA B C 1
ATOM 2661 O O . ALA B 1 82 ? 14.195 13.219 15.672 1 98.69 82 ALA B O 1
ATOM 2662 N N . LEU B 1 83 ? 13.273 14.875 14.414 1 98.88 83 LEU B N 1
ATOM 2663 C CA . LEU B 1 83 ? 11.922 14.398 14.68 1 98.88 83 LEU B CA 1
ATOM 2664 C C . LEU B 1 83 ? 11.734 12.977 14.148 1 98.88 83 LEU B C 1
ATOM 2666 O O . LEU B 1 83 ? 11.203 12.117 14.852 1 98.88 83 LEU B O 1
ATOM 2670 N N . ASN B 1 84 ? 12.188 12.742 12.969 1 98.75 84 ASN B N 1
ATOM 2671 C CA . ASN B 1 84 ? 12.023 11.422 12.352 1 98.75 84 ASN B CA 1
ATOM 2672 C C . ASN B 1 84 ? 12.844 10.359 13.078 1 98.75 84 ASN B C 1
ATOM 2674 O O . ASN B 1 84 ? 12.531 9.172 13.016 1 98.75 84 ASN B O 1
ATOM 2678 N N . TYR B 1 85 ? 13.852 10.805 13.758 1 98.44 85 TYR B N 1
ATOM 2679 C CA . TYR B 1 85 ? 14.625 9.891 14.594 1 98.44 85 TYR B CA 1
ATOM 2680 C C . TYR B 1 85 ? 13.805 9.391 15.773 1 98.44 85 TYR B C 1
ATOM 2682 O O . TYR B 1 85 ? 13.891 8.219 16.156 1 98.44 85 TYR B O 1
ATOM 2690 N N . HIS B 1 86 ? 12.977 10.203 16.281 1 98.62 86 HIS B N 1
ATOM 2691 C CA . HIS B 1 86 ? 12.258 9.875 17.516 1 98.62 86 HIS B CA 1
ATOM 2692 C C . HIS B 1 86 ? 10.867 9.336 17.219 1 98.62 86 HIS B C 1
ATOM 2694 O O . HIS B 1 86 ? 10.25 8.688 18.062 1 98.62 86 HIS B O 1
ATOM 2700 N N . LEU B 1 87 ? 10.367 9.586 16.062 1 98.81 87 LEU B N 1
ATOM 2701 C CA . LEU B 1 87 ? 9.016 9.172 15.711 1 98.81 87 LEU B CA 1
ATOM 2702 C C . LEU B 1 87 ? 8.984 7.695 15.336 1 98.81 87 LEU B C 1
ATOM 2704 O O . LEU B 1 87 ? 9.961 7.16 14.812 1 98.81 87 LEU B O 1
ATOM 2708 N N . PRO B 1 88 ? 7.836 7.055 15.633 1 98.31 88 PRO B N 1
ATOM 2709 C CA . PRO B 1 88 ? 7.703 5.707 15.07 1 98.31 88 PRO B CA 1
ATOM 2710 C C . PRO B 1 88 ? 7.707 5.703 13.539 1 98.31 88 PRO B C 1
ATOM 2712 O O . PRO B 1 88 ? 7.398 6.723 12.914 1 98.31 88 PRO B O 1
ATOM 2715 N N . ASP B 1 89 ? 7.957 4.527 12.898 1 98.06 89 ASP B N 1
ATOM 2716 C CA . ASP B 1 89 ? 8.102 4.41 11.453 1 98.06 89 ASP B CA 1
ATOM 2717 C C . ASP B 1 89 ? 6.785 4.711 10.734 1 98.06 89 ASP B C 1
ATOM 2719 O O . ASP B 1 89 ? 6.773 5.016 9.547 1 98.06 89 ASP B O 1
ATOM 2723 N N . THR B 1 90 ? 5.715 4.664 11.461 1 98.56 90 THR B N 1
ATOM 2724 C CA . THR B 1 90 ? 4.402 4.844 10.852 1 98.56 90 THR B CA 1
ATOM 2725 C C . THR B 1 90 ? 4.008 6.32 10.844 1 98.56 90 THR B C 1
ATOM 2727 O O . THR B 1 90 ? 2.951 6.684 10.328 1 98.56 90 THR B O 1
ATOM 2730 N N . VAL B 1 91 ? 4.797 7.211 11.438 1 98.88 91 VAL B N 1
ATOM 2731 C CA . VAL B 1 91 ? 4.629 8.656 11.414 1 98.88 91 VAL B CA 1
ATOM 2732 C C . VAL B 1 91 ? 5.914 9.32 10.914 1 98.88 91 VAL B C 1
ATOM 2734 O O . VAL B 1 91 ? 6.992 9.102 11.469 1 98.88 91 VAL B O 1
ATOM 2737 N N . ARG B 1 92 ? 5.781 10.125 9.883 1 98.88 92 ARG B N 1
ATOM 2738 C CA . ARG B 1 92 ? 6.973 10.719 9.289 1 98.88 92 ARG B CA 1
ATOM 2739 C C . ARG B 1 92 ? 6.758 12.203 9.008 1 98.88 92 ARG B C 1
ATOM 2741 O O . ARG B 1 92 ? 5.695 12.602 8.523 1 98.88 92 ARG B O 1
ATOM 2748 N N . VAL B 1 93 ? 7.773 12.984 9.297 1 98.88 93 VAL B N 1
ATOM 2749 C CA . VAL B 1 93 ? 7.797 14.398 8.938 1 98.88 93 VAL B CA 1
ATOM 2750 C C . VAL B 1 93 ? 8.484 14.578 7.59 1 98.88 93 VAL B C 1
ATOM 2752 O O . VAL B 1 93 ? 9.625 14.148 7.402 1 98.88 93 VAL B O 1
ATOM 2755 N N . TRP B 1 94 ? 7.848 15.227 6.711 1 98.56 94 TRP B N 1
ATOM 2756 C CA . TRP B 1 94 ? 8.367 15.445 5.367 1 98.56 94 TRP B CA 1
ATOM 2757 C C . TRP B 1 94 ? 9.023 16.812 5.254 1 98.56 94 TRP B C 1
ATOM 2759 O O . TRP B 1 94 ? 9.938 17.016 4.449 1 98.56 94 TRP B O 1
ATOM 2769 N N . ASP B 1 95 ? 8.453 17.734 6.027 1 98.12 95 ASP B N 1
ATOM 2770 C CA . ASP B 1 95 ? 8.914 19.109 5.938 1 98.12 95 ASP B CA 1
ATOM 2771 C C . ASP B 1 95 ? 8.758 19.828 7.273 1 98.12 95 ASP B C 1
ATOM 2773 O O . ASP B 1 95 ? 7.793 19.594 8 1 98.12 95 ASP B O 1
ATOM 2777 N N . ALA B 1 96 ? 9.695 20.609 7.621 1 98.31 96 ALA B N 1
ATOM 2778 C CA . ALA B 1 96 ? 9.672 21.5 8.773 1 98.31 96 ALA B CA 1
ATOM 2779 C C . ALA B 1 96 ? 10.078 22.922 8.383 1 98.31 96 ALA B C 1
ATOM 2781 O O . ALA B 1 96 ? 11.047 23.109 7.637 1 98.31 96 ALA B O 1
ATOM 2782 N N . ARG B 1 97 ? 9.32 23.875 8.914 1 97.69 97 ARG B N 1
ATOM 2783 C CA . ARG B 1 97 ? 9.602 25.281 8.609 1 97.69 97 ARG B CA 1
ATOM 2784 C C . ARG B 1 97 ? 9.43 26.156 9.844 1 97.69 97 ARG B C 1
ATOM 2786 O O . ARG B 1 97 ? 8.562 25.891 10.68 1 97.69 97 ARG B O 1
ATOM 2793 N N . ILE B 1 98 ? 10.25 27.156 9.859 1 97.06 98 ILE B N 1
ATOM 2794 C CA . ILE B 1 98 ? 10.023 28.203 10.859 1 97.06 98 ILE B CA 1
ATOM 2795 C C . ILE B 1 98 ? 8.992 29.2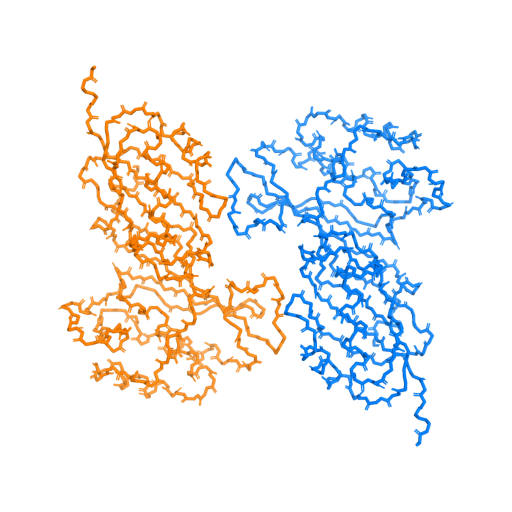03 10.344 1 97.06 98 ILE B C 1
ATOM 2797 O O . ILE B 1 98 ? 9.086 29.672 9.203 1 97.06 98 ILE B O 1
ATOM 2801 N N . VAL B 1 99 ? 8.062 29.484 11.164 1 96.81 99 VAL B N 1
ATOM 2802 C CA . VAL B 1 99 ? 6.969 30.391 10.82 1 96.81 99 VAL B CA 1
ATOM 2803 C C . VAL B 1 99 ? 6.738 31.375 11.969 1 96.81 99 VAL B C 1
ATOM 2805 O O . VAL B 1 99 ? 7.359 31.266 13.031 1 96.81 99 VAL B O 1
ATOM 2808 N N . PRO B 1 100 ? 5.93 32.438 11.742 1 95.88 100 PRO B N 1
ATOM 2809 C CA . PRO B 1 100 ? 5.59 33.312 12.859 1 95.88 100 PRO B CA 1
ATOM 2810 C C . PRO B 1 100 ? 5.012 32.531 14.047 1 95.88 100 PRO B C 1
ATOM 2812 O O . PRO B 1 100 ? 4.266 31.578 13.867 1 95.88 100 PRO B O 1
ATOM 2815 N N . ARG B 1 101 ? 5.301 33 15.164 1 95.5 101 ARG B N 1
ATOM 2816 C CA . ARG B 1 101 ? 4.906 32.344 16.406 1 95.5 101 ARG B CA 1
ATOM 2817 C C . ARG B 1 101 ? 3.393 32.188 16.484 1 95.5 101 ARG B C 1
ATOM 2819 O O . ARG B 1 101 ? 2.896 31.219 17.062 1 95.5 101 ARG B O 1
ATOM 2826 N N . GLU B 1 102 ? 2.658 33.031 15.781 1 95.81 102 GLU B N 1
ATOM 2827 C CA . GLU B 1 102 ? 1.203 33.062 15.883 1 95.81 102 GLU B CA 1
ATOM 2828 C C . GLU B 1 102 ? 0.56 32.125 14.883 1 95.81 102 GLU B C 1
ATOM 2830 O O . GLU B 1 102 ? -0.653 31.906 14.914 1 95.81 102 GLU B O 1
ATOM 2835 N N . PHE B 1 103 ? 1.411 31.531 14.016 1 97 103 PHE B N 1
ATOM 2836 C CA . PHE B 1 103 ? 0.879 30.609 13.016 1 97 103 PHE B CA 1
ATOM 2837 C C . PHE B 1 103 ? 0.185 29.438 13.688 1 97 103 PHE B C 1
ATOM 2839 O O . PHE B 1 103 ? 0.71 28.859 14.648 1 97 103 PHE B O 1
ATOM 2846 N N . SER B 1 104 ? -1.002 29.125 13.18 1 97.75 104 SER B N 1
ATOM 2847 C CA . SER B 1 104 ? -1.762 27.984 13.656 1 97.75 104 SER B CA 1
ATOM 2848 C C . SER B 1 104 ? -2.098 27.031 12.508 1 97.75 104 SER B C 1
ATOM 2850 O O . SER B 1 104 ? -2.781 27.406 11.562 1 97.75 104 SER B O 1
ATOM 2852 N N . ALA B 1 105 ? -1.631 25.781 12.625 1 98.25 105 ALA B N 1
ATOM 2853 C CA . ALA B 1 105 ? -1.96 24.781 11.617 1 98.25 105 ALA B CA 1
ATOM 2854 C C . ALA B 1 105 ? -3.471 24.625 11.461 1 98.25 105 ALA B C 1
ATOM 2856 O O . ALA B 1 105 ? -3.971 24.391 10.359 1 98.25 105 ALA B O 1
ATOM 2857 N N . ARG B 1 106 ? -4.188 24.781 12.492 1 96.62 106 ARG B N 1
ATOM 2858 C CA . ARG B 1 106 ? -5.629 24.547 12.516 1 96.62 106 ARG B CA 1
ATOM 2859 C C . ARG B 1 106 ? -6.391 25.766 12.031 1 96.62 106 ARG B C 1
ATOM 2861 O O . ARG B 1 106 ? -7.148 25.703 11.062 1 96.62 106 ARG B O 1
ATOM 2868 N N . PHE B 1 107 ? -6.062 26.938 12.562 1 96.06 107 PHE B N 1
ATOM 2869 C CA . PHE B 1 107 ? -6.934 28.094 12.406 1 96.06 107 PHE B CA 1
ATOM 2870 C C . PHE B 1 107 ? -6.562 28.875 11.156 1 96.06 107 PHE B C 1
ATOM 2872 O O . PHE B 1 107 ? -7.379 29.625 10.617 1 96.06 107 PHE B O 1
ATOM 2879 N N . ASP B 1 108 ? -5.34 28.734 10.711 1 97.38 108 ASP B N 1
ATOM 2880 C CA . ASP B 1 108 ? -4.914 29.469 9.531 1 97.38 108 ASP B CA 1
ATOM 2881 C C . ASP B 1 108 ? -5.184 28.672 8.258 1 97.38 108 ASP B C 1
ATOM 2883 O O . ASP B 1 108 ? -4.984 29.188 7.148 1 97.38 108 ASP B O 1
ATOM 2887 N N . ALA B 1 109 ? -5.629 27.422 8.422 1 97.62 109 ALA B N 1
ATOM 2888 C CA . ALA B 1 109 ? -5.93 26.609 7.254 1 97.62 109 ALA B CA 1
ATOM 2889 C C . ALA B 1 109 ? -7.074 27.203 6.441 1 97.62 109 ALA B C 1
ATOM 2891 O O . ALA B 1 109 ? -8.062 27.672 7.008 1 97.62 109 ALA B O 1
ATOM 2892 N N . VAL B 1 110 ? -6.941 27.156 5.129 1 97.69 110 VAL B N 1
ATOM 2893 C CA . VAL B 1 110 ? -7.957 27.719 4.238 1 97.69 110 VAL B CA 1
ATOM 2894 C C . VAL B 1 110 ? -8.781 26.578 3.627 1 97.69 110 VAL B C 1
ATOM 2896 O O . VAL B 1 110 ? -9.969 26.75 3.355 1 97.69 110 VAL B O 1
ATOM 2899 N N . SER B 1 111 ? -8.141 25.516 3.408 1 98.19 111 SER B N 1
ATOM 2900 C CA . SER B 1 111 ? -8.859 24.359 2.881 1 98.19 111 SER B CA 1
ATOM 2901 C C . SER B 1 111 ? -8.133 23.047 3.213 1 98.19 111 SER B C 1
ATOM 2903 O O . SER B 1 111 ? -6.965 23.078 3.604 1 98.19 111 SER B O 1
ATOM 2905 N N . LYS B 1 112 ? -8.852 22.016 3.137 1 98.38 112 LYS B N 1
ATOM 2906 C CA . LYS B 1 112 ? -8.336 20.656 3.297 1 98.38 112 LYS B CA 1
ATOM 2907 C C . LYS B 1 112 ? -8.82 19.75 2.168 1 98.38 112 LYS B C 1
ATOM 2909 O O . LYS B 1 112 ? -9.945 19.891 1.685 1 98.38 112 LYS B O 1
ATOM 2914 N N . THR B 1 113 ? -7.965 18.875 1.805 1 98.81 113 THR B N 1
ATOM 2915 C CA . THR B 1 113 ? -8.281 17.891 0.78 1 98.81 113 THR B CA 1
ATOM 2916 C C . THR B 1 113 ? -8.188 16.469 1.347 1 98.81 113 THR B C 1
ATOM 2918 O O . THR B 1 113 ? -7.172 16.094 1.931 1 98.81 113 THR B O 1
ATOM 2921 N N . TYR B 1 114 ? -9.258 15.773 1.166 1 98.81 114 TYR B N 1
ATOM 2922 C CA . TYR B 1 114 ? -9.305 14.367 1.562 1 98.81 114 TYR B CA 1
ATOM 2923 C C . TYR B 1 114 ? -9.5 13.461 0.351 1 98.81 114 TYR B C 1
ATOM 2925 O O . TYR B 1 114 ? -10.031 13.898 -0.673 1 98.81 114 TYR B O 1
ATOM 2933 N N . GLN B 1 115 ? -9.031 12.258 0.515 1 98.88 115 GLN B N 1
ATOM 2934 C CA . GLN B 1 115 ? -9.297 11.188 -0.438 1 98.88 115 GLN B CA 1
ATOM 2935 C C . GLN B 1 115 ? -9.758 9.922 0.276 1 98.88 115 GLN B C 1
ATOM 2937 O O . GLN B 1 115 ? -9.203 9.547 1.312 1 98.88 115 GLN B O 1
ATOM 2942 N N . TYR B 1 116 ? -10.766 9.344 -0.241 1 98.94 116 TYR B N 1
ATOM 2943 C CA . TYR B 1 116 ? -11.234 8.062 0.27 1 98.94 116 TYR B CA 1
ATOM 2944 C C . TYR B 1 116 ? -11.07 6.961 -0.774 1 98.94 116 TYR B C 1
ATOM 2946 O O . TYR B 1 116 ? -11.547 7.094 -1.904 1 98.94 116 TYR B O 1
ATOM 2954 N N . LEU B 1 117 ? -10.438 5.852 -0.369 1 98.94 117 LEU B N 1
ATOM 2955 C CA . LEU B 1 117 ? -10.172 4.75 -1.289 1 98.94 117 LEU B CA 1
ATOM 2956 C C . LEU B 1 117 ? -11.188 3.629 -1.098 1 98.94 117 LEU B C 1
ATOM 2958 O O . LEU B 1 117 ? -11.414 3.178 0.027 1 98.94 117 LEU B O 1
ATOM 2962 N N . LEU B 1 118 ? -11.789 3.26 -2.23 1 98.88 118 LEU B N 1
ATOM 2963 C CA . LEU B 1 118 ? -12.648 2.084 -2.299 1 98.88 118 LEU B CA 1
ATOM 2964 C C . LEU B 1 118 ? -12.062 1.031 -3.232 1 98.88 118 LEU B C 1
ATOM 2966 O O . LEU B 1 118 ? -11.516 1.365 -4.289 1 98.88 118 LEU B O 1
ATOM 2970 N N . TRP B 1 119 ? -12.102 -0.182 -2.816 1 98.88 119 TRP B N 1
ATOM 2971 C CA . TRP B 1 119 ? -11.766 -1.311 -3.678 1 98.88 119 TRP B CA 1
ATOM 2972 C C . TRP B 1 119 ? -13.023 -2.023 -4.16 1 98.88 119 TRP B C 1
ATOM 2974 O O . TRP B 1 119 ? -13.711 -2.688 -3.375 1 98.88 119 TRP B O 1
ATOM 2984 N N . ASN B 1 120 ? -13.289 -1.86 -5.441 1 98.75 120 ASN B N 1
ATOM 2985 C CA . ASN B 1 120 ? -14.531 -2.375 -6.004 1 98.75 120 ASN B CA 1
ATOM 2986 C C . ASN B 1 120 ? -14.289 -3.613 -6.863 1 98.75 120 ASN B C 1
ATOM 2988 O O . ASN B 1 120 ? -14.117 -3.506 -8.078 1 98.75 120 ASN B O 1
ATOM 2992 N N . ASP B 1 121 ? -14.281 -4.758 -6.262 1 98.44 121 ASP B N 1
ATOM 2993 C CA . ASP B 1 121 ? -14.055 -6.078 -6.844 1 98.44 121 ASP B CA 1
ATOM 2994 C C . ASP B 1 121 ? -14.562 -7.184 -5.922 1 98.44 121 ASP B C 1
ATOM 2996 O O . ASP B 1 121 ? -14.477 -7.062 -4.699 1 98.44 121 ASP B O 1
ATOM 3000 N N . PRO B 1 122 ? -15.047 -8.242 -6.504 1 97.75 122 PRO B N 1
ATOM 3001 C CA . PRO B 1 122 ? -15.469 -9.336 -5.629 1 97.75 122 PRO B CA 1
ATOM 3002 C C . PRO B 1 122 ? -14.344 -9.852 -4.742 1 97.75 122 PRO B C 1
ATOM 3004 O O . PRO B 1 122 ? -14.594 -10.328 -3.633 1 97.75 122 PRO B O 1
ATOM 3007 N N . VAL B 1 123 ? -13.133 -9.789 -5.266 1 98.25 123 VAL B N 1
ATOM 3008 C CA . VAL B 1 123 ? -11.969 -10.242 -4.516 1 98.25 123 VAL B CA 1
ATOM 3009 C C . VAL B 1 123 ? -11.211 -9.039 -3.953 1 98.25 123 VAL B C 1
ATOM 3011 O O . VAL B 1 123 ? -10.938 -8.078 -4.672 1 98.25 123 VAL B O 1
ATOM 3014 N N . MET B 1 124 ? -10.867 -9.062 -2.699 1 98.31 124 MET B N 1
ATOM 3015 C CA . MET B 1 124 ? -10.102 -8 -2.045 1 98.31 124 MET B CA 1
ATOM 3016 C C . MET B 1 124 ? -8.609 -8.172 -2.287 1 98.31 124 MET B C 1
ATOM 3018 O O . MET B 1 124 ? -8.039 -9.227 -1.973 1 98.31 124 MET B O 1
ATOM 3022 N N . ASP B 1 125 ? -8.008 -7.25 -2.863 1 98.25 125 ASP B N 1
ATOM 3023 C CA . ASP B 1 125 ? -6.555 -7.254 -3.008 1 98.25 125 ASP B CA 1
ATOM 3024 C C . ASP B 1 125 ? -5.867 -7.207 -1.646 1 98.25 125 ASP B C 1
ATOM 3026 O O . ASP B 1 125 ? -6.074 -6.266 -0.873 1 98.25 125 ASP B O 1
ATOM 3030 N N . PRO B 1 126 ? -5.023 -8.148 -1.362 1 98.06 126 PRO B N 1
ATOM 3031 C CA . PRO B 1 126 ? -4.387 -8.172 -0.042 1 98.06 126 PRO B CA 1
ATOM 3032 C C . PRO B 1 126 ? -3.539 -6.934 0.225 1 98.06 126 PRO B C 1
ATOM 3034 O O . PRO B 1 126 ? -3.303 -6.578 1.383 1 98.06 126 PRO B O 1
ATOM 3037 N N . PHE B 1 127 ? -3.109 -6.234 -0.752 1 97.88 127 PHE B N 1
ATOM 3038 C CA . PHE B 1 127 ? -2.203 -5.102 -0.599 1 97.88 127 PHE B CA 1
ATOM 3039 C C . PHE B 1 127 ? -2.977 -3.832 -0.264 1 97.88 127 PHE B C 1
ATOM 3041 O O . PHE B 1 127 ? -2.379 -2.801 0.052 1 97.88 127 PHE B O 1
ATOM 3048 N N . TYR B 1 128 ? -4.281 -3.941 -0.212 1 98.06 128 TYR B N 1
ATOM 3049 C CA . TYR B 1 128 ? -5.094 -2.781 0.135 1 98.06 128 TYR B CA 1
ATOM 3050 C C . TYR B 1 128 ? -5.859 -3.02 1.431 1 98.06 128 TYR B C 1
ATOM 3052 O O . TYR B 1 128 ? -6.742 -2.236 1.791 1 98.06 128 TYR B O 1
ATOM 3060 N N . LEU B 1 129 ? -5.52 -4.148 2.082 1 97.69 129 LEU B N 1
ATOM 3061 C CA . LEU B 1 129 ? -6.078 -4.367 3.412 1 97.69 129 LEU B CA 1
ATOM 3062 C C . LEU B 1 129 ? -5.719 -3.217 4.348 1 97.69 129 LEU B C 1
ATOM 3064 O O . LEU B 1 129 ? -4.551 -2.826 4.434 1 97.69 129 LEU B O 1
ATOM 3068 N N . GLY B 1 130 ? -6.785 -2.631 4.93 1 97.5 130 GLY B N 1
ATOM 3069 C CA . GLY B 1 130 ? -6.551 -1.514 5.832 1 97.5 130 GLY B CA 1
ATOM 3070 C C . GLY B 1 130 ? -6.223 -0.221 5.109 1 97.5 130 GLY B C 1
ATOM 3071 O O . GLY B 1 130 ? -5.754 0.739 5.723 1 97.5 130 GLY B O 1
ATOM 3072 N N . ARG B 1 131 ? -6.441 -0.242 3.789 1 98.31 131 ARG B N 1
ATOM 3073 C CA . ARG B 1 131 ? -6.066 0.922 2.992 1 98.31 131 ARG B CA 1
ATOM 3074 C C . ARG B 1 131 ? -7.23 1.395 2.129 1 98.31 131 ARG B C 1
ATOM 3076 O O . ARG B 1 131 ? -7.25 2.541 1.676 1 98.31 131 ARG B O 1
ATOM 3083 N N . ALA B 1 132 ? -8.141 0.491 1.85 1 98.81 132 ALA B N 1
ATOM 3084 C CA . ALA B 1 132 ? -9.32 0.776 1.033 1 98.81 132 ALA B CA 1
ATOM 3085 C C . ALA B 1 132 ? -10.539 0.029 1.555 1 98.81 132 ALA B C 1
ATOM 3087 O O . ALA B 1 132 ? -10.422 -1.064 2.111 1 98.81 132 ALA B O 1
ATOM 3088 N N . TRP B 1 133 ? -11.656 0.618 1.427 1 98.81 133 TRP B N 1
ATOM 3089 C CA . TRP B 1 133 ? -12.914 -0.027 1.792 1 98.81 133 TRP B CA 1
ATOM 3090 C C . TRP B 1 133 ? -13.359 -1.006 0.709 1 98.81 133 TRP B C 1
ATOM 3092 O O . TRP B 1 133 ? -13.609 -0.609 -0.432 1 98.81 133 TRP B O 1
ATOM 3102 N N . HIS B 1 134 ? -13.445 -2.248 1.025 1 98.81 134 HIS B N 1
ATOM 3103 C CA . HIS B 1 134 ? -13.82 -3.291 0.075 1 98.81 134 HIS B CA 1
ATOM 3104 C C . HIS B 1 134 ? -15.312 -3.264 -0.219 1 98.81 134 HIS B C 1
ATOM 3106 O O . HIS B 1 134 ? -16.141 -3.393 0.694 1 98.81 134 HIS B O 1
ATOM 3112 N N . ILE B 1 135 ? -15.664 -3.025 -1.443 1 98.69 135 ILE B N 1
ATOM 3113 C CA . ILE B 1 135 ? -17.031 -3.125 -1.951 1 98.69 135 ILE B CA 1
ATOM 3114 C C . ILE B 1 135 ? -17.109 -4.23 -3.002 1 98.69 135 ILE B C 1
ATOM 3116 O O . ILE B 1 135 ? -16.797 -4.004 -4.176 1 98.69 135 ILE B O 1
ATOM 3120 N N . PRO B 1 136 ? -17.594 -5.414 -2.643 1 98 136 PRO B N 1
ATOM 3121 C CA . PRO B 1 136 ? -17.516 -6.559 -3.555 1 98 136 PRO B CA 1
ATOM 3122 C C . PRO B 1 136 ? -18.5 -6.461 -4.707 1 98 136 PRO B C 1
ATOM 3124 O O . PRO B 1 136 ? -18.328 -7.117 -5.738 1 98 136 PRO B O 1
ATOM 3127 N N . ARG B 1 137 ? -19.531 -5.695 -4.59 1 98.06 137 ARG B N 1
ATOM 3128 C CA . ARG B 1 137 ? -20.531 -5.535 -5.645 1 98.06 137 ARG B CA 1
ATOM 3129 C C . ARG B 1 137 ? -20.188 -4.348 -6.539 1 98.06 137 ARG B C 1
ATOM 3131 O O . ARG B 1 137 ? -19.719 -3.314 -6.059 1 98.06 137 ARG B O 1
ATOM 3138 N N . ALA B 1 138 ? -20.516 -4.512 -7.766 1 98.06 138 ALA B N 1
ATOM 3139 C CA . ALA B 1 138 ? -20.234 -3.443 -8.727 1 98.06 138 ALA B CA 1
ATOM 3140 C C . ALA B 1 138 ? -21 -2.17 -8.359 1 98.06 138 ALA B C 1
ATOM 3142 O O . ALA B 1 138 ? -22.172 -2.225 -7.977 1 98.06 138 ALA B O 1
ATOM 3143 N N . MET B 1 139 ? -20.328 -1.017 -8.469 1 98.38 139 MET B N 1
ATOM 3144 C CA . MET B 1 139 ? -20.906 0.286 -8.18 1 98.38 139 MET B CA 1
ATOM 3145 C C . MET B 1 139 ? -21.078 1.104 -9.453 1 98.38 139 MET B C 1
ATOM 3147 O O . MET B 1 139 ? -20.25 1.02 -10.359 1 98.38 139 MET B O 1
ATOM 3151 N N . ASP B 1 140 ? -22.109 1.84 -9.523 1 98.31 140 ASP B N 1
ATOM 3152 C CA . ASP B 1 140 ? -22.281 2.812 -10.594 1 98.31 140 ASP B CA 1
ATOM 3153 C C . ASP B 1 140 ? -21.609 4.137 -10.25 1 98.31 140 ASP B C 1
ATOM 3155 O O . ASP B 1 140 ? -22.234 5.035 -9.688 1 98.31 140 ASP B O 1
ATOM 3159 N N . VAL B 1 141 ? -20.375 4.312 -10.68 1 98.44 141 VAL B N 1
ATOM 3160 C CA . VAL B 1 141 ? -19.547 5.445 -10.281 1 98.44 141 VAL B CA 1
ATOM 3161 C C . VAL B 1 141 ? -20.094 6.727 -10.922 1 98.44 141 VAL B C 1
ATOM 3163 O O . VAL B 1 141 ? -20 7.805 -10.328 1 98.44 141 VAL B O 1
ATOM 3166 N N . GLU B 1 142 ? -20.641 6.598 -12.117 1 97.88 142 GLU B N 1
ATOM 3167 C CA . GLU B 1 142 ? -21.234 7.758 -12.758 1 97.88 142 GLU B CA 1
ATOM 3168 C C . GLU B 1 142 ? -22.391 8.312 -11.922 1 97.88 142 GLU B C 1
ATOM 3170 O O . GLU B 1 142 ? -22.484 9.531 -11.719 1 97.88 142 GLU B O 1
ATOM 3175 N N . MET B 1 143 ? -23.203 7.426 -11.469 1 97.75 143 MET B N 1
ATOM 3176 C CA . MET B 1 143 ? -24.312 7.832 -10.602 1 97.75 143 MET B CA 1
ATOM 3177 C C . MET B 1 143 ? -23.781 8.453 -9.312 1 97.75 143 MET B C 1
ATOM 3179 O O . MET B 1 143 ? -24.359 9.422 -8.805 1 97.75 143 MET B O 1
ATOM 3183 N N . MET B 1 144 ? -22.75 7.879 -8.797 1 98.31 144 MET B N 1
ATOM 3184 C CA . MET B 1 144 ? -22.141 8.406 -7.582 1 98.31 144 MET B CA 1
ATOM 3185 C C . MET B 1 144 ? -21.625 9.828 -7.805 1 98.31 144 MET B C 1
ATOM 3187 O O . MET B 1 144 ? -21.812 10.695 -6.953 1 98.31 144 MET B O 1
ATOM 3191 N N . ASN B 1 145 ? -20.969 10.07 -8.969 1 98.44 145 ASN B N 1
ATOM 3192 C CA . ASN B 1 145 ? -20.469 11.398 -9.312 1 98.44 145 ASN B CA 1
ATOM 3193 C C . ASN B 1 145 ? -21.609 12.406 -9.445 1 98.44 145 ASN B C 1
ATOM 3195 O O . ASN B 1 145 ? -21.484 13.547 -8.992 1 98.44 145 ASN B O 1
ATOM 3199 N N . GLU B 1 146 ? -22.656 11.984 -10.039 1 97.75 146 GLU B N 1
ATOM 3200 C CA . GLU B 1 146 ? -23.828 12.852 -10.148 1 97.75 146 GLU B CA 1
ATOM 3201 C C . GLU B 1 146 ? -24.359 13.234 -8.773 1 97.75 146 GLU B C 1
ATOM 3203 O O . GLU B 1 146 ? -24.672 14.398 -8.523 1 97.75 146 GLU B O 1
ATOM 3208 N N . ALA B 1 147 ? -24.453 12.281 -7.941 1 97.12 147 ALA B N 1
ATOM 3209 C CA . ALA B 1 147 ? -24.938 12.523 -6.586 1 97.12 147 ALA B CA 1
ATOM 3210 C C . ALA B 1 147 ? -23.984 13.414 -5.809 1 97.12 147 ALA B C 1
ATOM 3212 O O . ALA B 1 147 ? -24.406 14.289 -5.047 1 97.12 147 ALA B O 1
ATOM 3213 N N . ALA B 1 148 ? -22.688 13.234 -5.996 1 97.62 148 ALA B N 1
ATOM 3214 C CA . ALA B 1 148 ? -21.672 13.977 -5.273 1 97.62 148 ALA B CA 1
ATOM 3215 C C . ALA B 1 148 ? -21.766 15.477 -5.566 1 97.62 148 ALA B C 1
ATOM 3217 O O . ALA B 1 148 ? -21.391 16.297 -4.734 1 97.62 148 ALA B O 1
ATOM 3218 N N . ARG B 1 149 ? -22.281 15.805 -6.699 1 96.75 149 ARG B N 1
ATOM 3219 C CA . ARG B 1 149 ? -22.422 17.203 -7.105 1 96.75 149 ARG B CA 1
ATOM 3220 C C . ARG B 1 149 ? -23.359 17.953 -6.164 1 96.75 149 ARG B C 1
ATOM 3222 O O . ARG B 1 149 ? -23.312 19.172 -6.082 1 96.75 149 ARG B O 1
ATOM 3229 N N . LEU B 1 150 ? -24.188 17.234 -5.477 1 94.69 150 LEU B N 1
ATOM 3230 C CA . LEU B 1 150 ? -25.109 17.844 -4.52 1 94.69 150 LEU B CA 1
ATOM 3231 C C . LEU B 1 150 ? -24.344 18.531 -3.4 1 94.69 150 LEU B C 1
ATOM 3233 O O . LEU B 1 150 ? -24.859 19.484 -2.799 1 94.69 150 LEU B O 1
ATOM 3237 N N . PHE B 1 151 ? -23.109 18.062 -3.166 1 95.62 151 PHE B N 1
ATOM 3238 C CA . PHE B 1 151 ? -22.344 18.547 -2.02 1 95.62 151 PHE B CA 1
ATOM 3239 C C . PHE B 1 151 ? -21.547 19.797 -2.393 1 95.62 151 PHE B C 1
ATOM 3241 O O . PHE B 1 151 ? -21.047 20.5 -1.517 1 95.62 151 PHE B O 1
ATOM 3248 N N . LEU B 1 152 ? -21.422 20.062 -3.682 1 97.25 152 LEU B N 1
ATOM 3249 C CA . LEU B 1 152 ? -20.609 21.188 -4.145 1 97.25 152 LEU B CA 1
ATOM 3250 C C . LEU B 1 152 ? -21.203 22.516 -3.713 1 97.25 152 LEU B C 1
ATOM 3252 O O . LEU B 1 152 ? -22.406 22.734 -3.842 1 97.25 152 LEU B O 1
ATOM 3256 N N . GLY B 1 153 ? -20.344 23.375 -3.15 1 97.19 153 GLY B N 1
ATOM 3257 C CA . GLY B 1 153 ? -20.781 24.703 -2.729 1 97.19 153 GLY B CA 1
ATOM 3258 C C . GLY B 1 153 ? -21 24.797 -1.231 1 97.19 153 GLY B C 1
ATOM 3259 O O . GLY B 1 153 ? -20.5 23.969 -0.465 1 97.19 153 GLY B O 1
ATOM 3260 N N . LYS B 1 154 ? -21.547 25.953 -0.823 1 96.44 154 LYS B N 1
ATOM 3261 C CA . LYS B 1 154 ? -21.781 26.234 0.587 1 96.44 154 LYS B CA 1
ATOM 3262 C C . LYS B 1 154 ? -23.109 25.625 1.046 1 96.44 154 LYS B C 1
ATOM 3264 O O . LYS B 1 154 ? -24.172 25.969 0.511 1 96.44 154 LYS B O 1
ATOM 3269 N N . HIS B 1 155 ? -23.031 24.688 1.978 1 93.88 155 HIS B N 1
ATOM 3270 C CA . HIS B 1 155 ? -24.234 24 2.469 1 93.88 155 HIS B CA 1
ATOM 3271 C C . HIS B 1 155 ? -24.141 23.75 3.971 1 93.88 155 HIS B C 1
ATOM 3273 O O . HIS B 1 155 ? -23.078 23.906 4.57 1 93.88 155 HIS B O 1
ATOM 3279 N N . ASN B 1 156 ? -25.281 23.547 4.492 1 90.38 156 ASN B N 1
ATOM 3280 C CA . ASN B 1 156 ? -25.375 23.016 5.848 1 90.38 156 ASN B CA 1
ATOM 3281 C C . ASN B 1 156 ? -25.172 21.5 5.871 1 90.38 156 ASN B C 1
ATOM 3283 O O . ASN B 1 156 ? -25.969 20.75 5.305 1 90.38 156 ASN B O 1
ATOM 3287 N N . PHE B 1 157 ? -24.125 21 6.543 1 89.62 157 PHE B N 1
ATOM 3288 C CA . PHE B 1 157 ? -23.797 19.578 6.527 1 89.62 157 PHE B CA 1
ATOM 3289 C C . PHE B 1 157 ? -24.156 18.922 7.852 1 89.62 157 PHE B C 1
ATOM 3291 O O . PHE B 1 157 ? -23.594 17.891 8.211 1 89.62 157 PHE B O 1
ATOM 3298 N N . ALA B 1 158 ? -25.062 19.438 8.555 1 82.81 158 ALA B N 1
ATOM 3299 C CA . ALA B 1 158 ? -25.5 18.891 9.836 1 82.81 158 ALA B CA 1
ATOM 3300 C C . ALA B 1 158 ? -25.953 17.453 9.703 1 82.81 158 ALA B C 1
ATOM 3302 O O . ALA B 1 158 ? -25.766 16.641 10.617 1 82.81 158 ALA B O 1
ATOM 3303 N N . ALA B 1 159 ? -26.5 17.156 8.555 1 78.88 159 ALA B N 1
ATOM 3304 C CA . ALA B 1 159 ? -27 15.805 8.305 1 78.88 159 ALA B CA 1
ATOM 3305 C C . ALA B 1 159 ? -25.844 14.812 8.203 1 78.88 159 ALA B C 1
ATOM 3307 O O . ALA B 1 159 ? -26.047 13.594 8.281 1 78.88 159 ALA B O 1
ATOM 3308 N N . PHE B 1 160 ? -24.688 15.195 8.062 1 80.94 160 PHE B N 1
ATOM 3309 C CA . PHE B 1 160 ? -23.547 14.32 7.836 1 80.94 160 PHE B CA 1
ATOM 3310 C C . PHE B 1 160 ? -22.594 14.352 9.031 1 80.94 160 PHE B C 1
ATOM 3312 O O . PHE B 1 160 ? -21.422 14 8.906 1 80.94 160 PHE B O 1
ATOM 3319 N N . VAL B 1 161 ? -23.109 14.766 10.117 1 78.94 161 VAL B N 1
ATOM 3320 C CA . VAL B 1 161 ? -22.297 14.797 11.328 1 78.94 161 VAL B CA 1
ATOM 3321 C C . VAL B 1 161 ? -22.703 13.656 12.258 1 78.94 161 VAL B C 1
ATOM 3323 O O . VAL B 1 161 ? -23.891 13.32 12.352 1 78.94 161 VAL B O 1
ATOM 3326 N N . SER B 1 162 ? -21.688 12.797 12.789 1 65.88 162 SER B N 1
ATOM 3327 C CA . SER B 1 162 ? -22 11.719 13.727 1 65.88 162 SER B CA 1
ATOM 3328 C C . SER B 1 162 ? -22.016 12.227 15.164 1 65.88 162 SER B C 1
ATOM 3330 O O . SER B 1 162 ? -20.969 12.609 15.703 1 65.88 162 SER B O 1
ATOM 3332 N N . ASN B 1 163 ? -22.656 13.227 15.703 1 58.81 163 ASN B N 1
ATOM 3333 C CA . ASN B 1 163 ? -22.594 13.594 17.109 1 58.81 163 ASN B CA 1
ATOM 3334 C C . ASN B 1 163 ? -23.766 13.008 17.891 1 58.81 163 ASN B C 1
ATOM 3336 O O . ASN B 1 163 ? -24.922 13.344 17.641 1 58.81 163 ASN B O 1
ATOM 3340 N N . PRO B 1 164 ? -23.453 11.828 18.547 1 47.09 164 PRO B N 1
ATOM 3341 C CA . PRO B 1 164 ? -24.484 11.438 19.5 1 47.09 164 PRO B CA 1
ATOM 3342 C C . PRO B 1 164 ? -24.797 12.531 20.516 1 47.09 164 PRO B C 1
ATOM 3344 O O . PRO B 1 164 ? -23.953 12.883 21.328 1 47.09 164 PRO B O 1
ATOM 3347 N N . GLY B 1 165 ? -25.531 13.594 20.156 1 47.38 165 GLY B N 1
ATOM 3348 C CA . GLY B 1 165 ? -26.219 14.367 21.172 1 47.38 165 GLY B CA 1
ATOM 3349 C C . GLY B 1 165 ? -25.844 15.836 21.172 1 47.38 165 GLY B C 1
ATOM 3350 O O . GLY B 1 165 ? -26.453 16.641 21.875 1 47.38 165 GLY B O 1
ATOM 3351 N N . MET B 1 166 ? -24.641 16.234 20.766 1 53.34 166 MET B N 1
ATOM 3352 C CA . MET B 1 166 ? -24.328 17.656 20.984 1 53.34 166 MET B CA 1
ATOM 3353 C C . MET B 1 166 ? -24.531 18.453 19.703 1 53.34 166 MET B C 1
ATOM 3355 O O . MET B 1 166 ? -24.172 18.016 18.625 1 53.34 166 MET B O 1
ATOM 3359 N N . PRO B 1 167 ? -25.344 19.484 19.859 1 58.03 167 PRO B N 1
ATOM 3360 C CA . PRO B 1 167 ? -25.578 20.422 18.766 1 58.03 167 PRO B CA 1
ATOM 3361 C C . PRO B 1 167 ? -24.281 20.938 18.141 1 58.03 167 PRO B C 1
ATOM 3363 O O . PRO B 1 167 ? -23.328 21.234 18.875 1 58.03 167 PRO B O 1
ATOM 3366 N N . VAL B 1 168 ? -24.062 20.641 16.75 1 63.72 168 VAL B N 1
ATOM 3367 C CA . VAL B 1 168 ? -22.906 21.203 16.047 1 63.72 168 VAL B CA 1
ATOM 3368 C C . VAL B 1 168 ? -23.078 22.703 15.883 1 63.72 168 VAL B C 1
ATOM 3370 O O . VAL B 1 168 ? -24.109 23.172 15.375 1 63.72 168 VAL B O 1
ATOM 3373 N N . LYS B 1 169 ? -22.406 23.578 16.453 1 66.75 169 LYS B N 1
ATOM 3374 C CA . LYS B 1 169 ? -22.562 25.031 16.516 1 66.75 169 LYS B CA 1
ATOM 3375 C C . LYS B 1 169 ? -22.516 25.641 15.109 1 66.75 169 LYS B C 1
ATOM 3377 O O . LYS B 1 169 ? -23.312 26.531 14.789 1 66.75 169 LYS B O 1
ATOM 3382 N N . ASN B 1 170 ? -21.75 25.234 14.094 1 85.56 170 ASN B N 1
ATOM 3383 C CA . ASN B 1 170 ? -21.609 25.781 12.75 1 85.56 170 ASN B CA 1
ATOM 3384 C C . ASN B 1 170 ? -21.391 24.688 11.719 1 85.56 170 ASN B C 1
ATOM 3386 O O . ASN B 1 170 ? -20.266 24.469 11.273 1 85.56 170 ASN B O 1
ATOM 3390 N N . PRO B 1 171 ? -22.5 24.188 11.312 1 89.94 171 PRO B N 1
ATOM 3391 C CA . PRO B 1 171 ? -22.375 23.031 10.43 1 89.94 171 PRO B CA 1
ATOM 3392 C C . PRO B 1 171 ? -22.25 23.422 8.961 1 89.94 171 PRO B C 1
ATOM 3394 O O . PRO B 1 171 ? -22.328 22.562 8.078 1 89.94 171 PRO B O 1
ATOM 3397 N N . VAL B 1 172 ? -22.078 24.75 8.688 1 93.56 172 VAL B N 1
ATOM 3398 C CA . VAL B 1 172 ? -21.969 25.203 7.305 1 93.56 172 VAL B CA 1
ATOM 3399 C C . VAL B 1 172 ? -20.531 25.031 6.816 1 93.56 172 VAL B C 1
ATOM 3401 O O . VAL B 1 172 ? -19.578 25.406 7.504 1 93.56 172 VAL B O 1
ATOM 3404 N N . ARG B 1 173 ? -20.375 24.375 5.711 1 96.12 173 ARG B N 1
ATOM 3405 C CA . ARG B 1 173 ? -19.094 24.219 5.027 1 96.12 173 ARG B CA 1
ATOM 3406 C C . ARG B 1 173 ? -19.234 24.516 3.539 1 96.12 173 ARG B C 1
ATOM 3408 O O . ARG B 1 173 ? -20.312 24.406 2.975 1 96.12 173 ARG B O 1
ATOM 3415 N N . THR B 1 174 ? -18.125 24.922 2.971 1 98.12 174 THR B N 1
ATOM 3416 C CA . THR B 1 174 ? -18.062 25.109 1.524 1 98.12 174 THR B CA 1
ATOM 3417 C C . THR B 1 174 ? -17.188 24.031 0.88 1 98.12 174 THR B C 1
ATOM 3419 O O . THR B 1 174 ? -15.969 24.031 1.075 1 98.12 174 THR B O 1
ATOM 3422 N N . VAL B 1 175 ? -17.797 23.203 0.146 1 98.31 175 VAL B N 1
ATOM 3423 C CA . VAL B 1 175 ? -17.078 22.188 -0.609 1 98.31 175 VAL B CA 1
ATOM 3424 C C . VAL B 1 175 ? -16.641 22.75 -1.957 1 98.31 175 VAL B C 1
ATOM 3426 O O . VAL B 1 175 ? -17.469 23.203 -2.746 1 98.31 175 VAL B O 1
ATOM 3429 N N . LEU B 1 176 ? -15.406 22.734 -2.178 1 98.56 176 LEU B N 1
ATOM 3430 C CA . LEU B 1 176 ? -14.812 23.359 -3.352 1 98.56 176 LEU B CA 1
ATOM 3431 C C . LEU B 1 176 ? -14.703 22.375 -4.504 1 98.56 176 LEU B C 1
ATOM 3433 O O . LEU B 1 176 ? -14.734 22.766 -5.672 1 98.56 176 LEU B O 1
ATOM 3437 N N . ASP B 1 177 ? -14.492 21.156 -4.211 1 98.44 177 ASP B N 1
ATOM 3438 C CA . ASP B 1 177 ? -14.359 20.078 -5.188 1 98.44 177 ASP B CA 1
ATOM 3439 C C . ASP B 1 177 ? -14.781 18.734 -4.586 1 98.44 177 ASP B C 1
ATOM 3441 O O . ASP B 1 177 ? -14.57 18.5 -3.398 1 98.44 177 ASP B O 1
ATOM 3445 N N . CYS B 1 178 ? -15.391 17.938 -5.434 1 97.62 178 CYS B N 1
ATOM 3446 C CA . CYS B 1 178 ? -15.867 16.641 -4.961 1 97.62 178 CYS B CA 1
ATOM 3447 C C . CYS B 1 178 ? -16.172 15.711 -6.133 1 97.62 178 CYS B C 1
ATOM 3449 O O . CYS B 1 178 ? -17.078 15.977 -6.926 1 97.62 178 CYS B O 1
ATOM 3451 N N . PHE B 1 179 ? -15.422 14.625 -6.273 1 98.5 179 PHE B N 1
ATOM 3452 C CA . PHE B 1 179 ? -15.641 13.75 -7.418 1 98.5 179 PHE B CA 1
ATOM 3453 C C . PHE B 1 179 ? -15.008 12.383 -7.18 1 98.5 179 PHE B C 1
ATOM 3455 O O . PHE B 1 179 ? -14.109 12.242 -6.344 1 98.5 179 PHE B O 1
ATOM 3462 N N . PHE B 1 180 ? -15.5 11.414 -7.977 1 98.69 180 PHE B N 1
ATOM 3463 C CA . PHE B 1 180 ? -14.914 10.078 -8 1 98.69 180 PHE B CA 1
ATOM 3464 C C . PHE B 1 180 ? -14.055 9.883 -9.242 1 98.69 180 PHE B C 1
ATOM 3466 O O . PHE B 1 180 ? -14.375 10.406 -10.312 1 98.69 180 PHE B O 1
ATOM 3473 N N . LEU B 1 181 ? -12.984 9.125 -9.094 1 98.38 181 LEU B N 1
ATOM 3474 C CA . LEU B 1 181 ? -12.156 8.625 -10.18 1 98.38 181 LEU B CA 1
ATOM 3475 C C . LEU B 1 181 ? -11.977 7.109 -10.07 1 98.38 181 LEU B C 1
ATOM 3477 O O . LEU B 1 181 ? -11.789 6.578 -8.977 1 98.38 181 LEU B O 1
ATOM 3481 N N . GLU B 1 182 ? -12.016 6.5 -11.219 1 97.94 182 GLU B N 1
ATOM 3482 C CA . GLU B 1 182 ? -11.82 5.055 -11.25 1 97.94 182 GLU B CA 1
ATOM 3483 C C . GLU B 1 182 ? -10.492 4.695 -11.922 1 97.94 182 GLU B C 1
ATOM 3485 O O . GLU B 1 182 ? -10.156 5.238 -12.977 1 97.94 182 GLU B O 1
ATOM 3490 N N . GLN B 1 183 ? -9.781 3.84 -11.305 1 97.38 183 GLN B N 1
ATOM 3491 C CA . GLN B 1 183 ? -8.578 3.217 -11.859 1 97.38 183 GLN B CA 1
ATOM 3492 C C . GLN B 1 183 ? -8.57 1.714 -11.594 1 97.38 183 GLN B C 1
ATOM 3494 O O . GLN B 1 183 ? -8.008 1.257 -10.602 1 97.38 183 GLN B O 1
ATOM 3499 N N . GLY B 1 184 ? -9.031 0.987 -12.578 1 96.69 184 GLY B N 1
ATOM 3500 C CA . GLY B 1 184 ? -9.242 -0.429 -12.328 1 96.69 184 GLY B CA 1
ATOM 3501 C C . GLY B 1 184 ? -10.242 -0.693 -11.219 1 96.69 184 GLY B C 1
ATOM 3502 O O . GLY B 1 184 ? -11.367 -0.18 -11.25 1 96.69 184 GLY B O 1
ATOM 3503 N N . SER B 1 185 ? -9.805 -1.492 -10.234 1 98.12 185 SER B N 1
ATOM 3504 C CA . SER B 1 185 ? -10.68 -1.827 -9.117 1 98.12 185 SER B CA 1
ATOM 3505 C C . SER B 1 185 ? -10.633 -0.752 -8.039 1 98.12 185 SER B C 1
ATOM 3507 O O . SER B 1 185 ? -11.422 -0.784 -7.09 1 98.12 185 SER B O 1
ATOM 3509 N N . LEU B 1 186 ? -9.797 0.183 -8.203 1 98.62 186 LEU B N 1
ATOM 3510 C CA . LEU B 1 186 ? -9.703 1.282 -7.25 1 98.62 186 LEU B CA 1
ATOM 3511 C C . LEU B 1 186 ? -10.633 2.426 -7.652 1 98.62 186 LEU B C 1
ATOM 3513 O O . LEU B 1 186 ? -10.648 2.844 -8.812 1 98.62 186 LEU B O 1
ATOM 3517 N N . VAL B 1 187 ? -11.398 2.842 -6.688 1 98.75 187 VAL B N 1
ATOM 3518 C CA . VAL B 1 187 ? -12.234 4.023 -6.848 1 98.75 187 VAL B CA 1
ATOM 3519 C C . VAL B 1 187 ? -11.852 5.074 -5.809 1 98.75 187 VAL B C 1
ATOM 3521 O O . VAL B 1 187 ? -11.836 4.789 -4.609 1 98.75 187 VAL B O 1
ATOM 3524 N N . PHE B 1 188 ? -11.547 6.242 -6.27 1 98.81 188 PHE B N 1
ATOM 3525 C CA . PHE B 1 188 ? -11.125 7.336 -5.406 1 98.81 188 PHE B CA 1
ATOM 3526 C C . PHE B 1 188 ? -12.234 8.367 -5.258 1 98.81 188 PHE B C 1
ATOM 3528 O O . PHE B 1 188 ? -12.781 8.844 -6.258 1 98.81 188 PHE B O 1
ATOM 3535 N N . PHE B 1 189 ? -12.555 8.68 -4.062 1 98.88 189 PHE B N 1
ATOM 3536 C CA . PHE B 1 189 ? -13.367 9.859 -3.799 1 98.88 189 PHE B CA 1
ATOM 3537 C C . PHE B 1 189 ? -12.5 11.023 -3.336 1 98.88 189 PHE B C 1
ATOM 3539 O O . PHE B 1 189 ? -11.836 10.938 -2.301 1 98.88 189 PHE B O 1
ATOM 3546 N N . ASN B 1 190 ? -12.469 12.094 -4.09 1 98.88 190 ASN B N 1
ATOM 3547 C CA . ASN B 1 190 ? -11.711 13.297 -3.746 1 98.88 190 ASN B CA 1
ATOM 3548 C C . ASN B 1 190 ? -12.641 14.43 -3.314 1 98.88 190 ASN B C 1
ATOM 3550 O O . ASN B 1 190 ? -13.625 14.727 -3.992 1 98.88 190 ASN B O 1
ATOM 3554 N N . VAL B 1 191 ? -12.266 15.078 -2.195 1 98.81 191 VAL B N 1
ATOM 3555 C CA . VAL B 1 191 ? -13.086 16.188 -1.728 1 98.81 191 VAL B CA 1
ATOM 3556 C C . VAL B 1 191 ? -12.203 17.266 -1.104 1 98.81 191 VAL B C 1
ATOM 3558 O O . VAL B 1 191 ? -11.273 16.953 -0.359 1 98.81 191 VAL B O 1
ATOM 3561 N N . LYS B 1 192 ? -12.414 18.438 -1.497 1 98.81 192 LYS B N 1
ATOM 3562 C CA . LYS B 1 192 ? -11.766 19.625 -0.947 1 98.81 192 LYS B CA 1
ATOM 3563 C C . LYS B 1 192 ? -12.789 20.594 -0.379 1 98.81 192 LYS B C 1
ATOM 3565 O O . LYS B 1 192 ? -13.805 20.875 -1.02 1 98.81 192 LYS B O 1
ATOM 3570 N N . ALA B 1 193 ? -12.594 21.078 0.782 1 98.56 193 ALA B N 1
ATOM 3571 C CA . ALA B 1 193 ? -13.5 22.031 1.414 1 98.56 193 ALA B CA 1
ATOM 3572 C C . ALA B 1 193 ? -12.742 22.969 2.348 1 98.56 193 ALA B C 1
ATOM 3574 O O . ALA B 1 193 ? -11.562 22.75 2.629 1 98.56 193 ALA B O 1
ATOM 3575 N N . ASP B 1 194 ? -13.43 23.969 2.818 1 97.69 194 ASP B N 1
ATOM 3576 C CA . ASP B 1 194 ? -12.836 24.906 3.77 1 97.69 194 ASP B CA 1
ATOM 3577 C C . ASP B 1 194 ? -12.688 24.266 5.148 1 97.69 194 ASP B C 1
ATOM 3579 O O . ASP B 1 194 ? -11.984 24.812 6.012 1 97.69 194 ASP B O 1
ATOM 3583 N N . GLY B 1 195 ? -13.328 23.219 5.336 1 96.19 195 GLY B N 1
ATOM 3584 C CA . GLY B 1 195 ? -13.289 22.438 6.562 1 96.19 195 GLY B CA 1
ATOM 3585 C C . GLY B 1 195 ? -14.273 21.281 6.566 1 96.19 195 GLY B C 1
ATOM 3586 O O . GLY B 1 195 ? -15.125 21.188 5.684 1 96.19 195 GLY B O 1
ATOM 3587 N N . PHE B 1 196 ? -14.086 20.453 7.469 1 95.75 196 PHE B N 1
ATOM 3588 C CA . PHE B 1 196 ? -14.969 19.297 7.578 1 95.75 196 PHE B CA 1
ATOM 3589 C C . PHE B 1 196 ? -15.438 19.109 9.016 1 95.75 196 PHE B C 1
ATOM 3591 O O . PHE B 1 196 ? -14.672 19.344 9.961 1 95.75 196 PHE B O 1
ATOM 3598 N N . LEU B 1 197 ? -16.641 18.688 9.133 1 92.38 197 LEU B N 1
ATOM 3599 C CA . LEU B 1 197 ? -17.172 18.312 10.43 1 92.38 197 LEU B CA 1
ATOM 3600 C C . LEU B 1 197 ? -16.75 16.891 10.805 1 92.38 197 LEU B C 1
ATOM 3602 O O . LEU B 1 197 ? -16.125 16.188 10 1 92.38 197 LEU B O 1
ATOM 3606 N N . TYR B 1 198 ? -17.078 16.578 12.086 1 91.69 198 TYR B N 1
ATOM 3607 C CA . TYR B 1 198 ? -16.734 15.25 12.594 1 91.69 198 TYR B CA 1
ATOM 3608 C C . TYR B 1 198 ? -17.359 14.156 11.734 1 91.69 198 TYR B C 1
ATOM 3610 O O . TYR B 1 198 ? -18.578 14.102 11.578 1 91.69 198 TYR B O 1
ATOM 3618 N N . ARG B 1 199 ? -16.547 13.273 11.078 1 93.62 199 ARG B N 1
ATOM 3619 C CA . ARG B 1 199 ? -16.906 12.109 10.273 1 93.62 199 ARG B CA 1
ATOM 3620 C C . ARG B 1 199 ? -17.625 12.523 8.992 1 93.62 199 ARG B C 1
ATOM 3622 O O . ARG B 1 199 ? -18.25 11.695 8.336 1 93.62 199 ARG B O 1
ATOM 3629 N N . MET B 1 200 ? -17.547 13.734 8.68 1 93.5 200 MET B N 1
ATOM 3630 C CA . MET B 1 200 ? -18.312 14.266 7.559 1 93.5 200 MET B CA 1
ATOM 3631 C C . MET B 1 200 ? -17.969 13.523 6.27 1 93.5 200 MET B C 1
ATOM 3633 O O . MET B 1 200 ? -18.875 13.023 5.586 1 93.5 200 MET B O 1
ATOM 3637 N N . VAL B 1 201 ? -16.672 13.367 5.945 1 96.88 201 VAL B N 1
ATOM 3638 C CA . VAL B 1 201 ? -16.25 12.727 4.703 1 96.88 201 VAL B CA 1
ATOM 3639 C C . VAL B 1 201 ? -16.703 11.266 4.695 1 96.88 201 VAL B C 1
ATOM 3641 O O . VAL B 1 201 ? -17.219 10.773 3.688 1 96.88 201 VAL B O 1
ATOM 3644 N N . ARG B 1 202 ? -16.547 10.602 5.777 1 97.06 202 ARG B N 1
ATOM 3645 C CA . ARG B 1 202 ? -16.906 9.188 5.875 1 97.06 202 ARG B CA 1
ATOM 3646 C C . ARG B 1 202 ? -18.422 9 5.711 1 97.06 202 ARG B C 1
ATOM 3648 O O . ARG B 1 202 ? -18.859 8.016 5.105 1 97.06 202 ARG B O 1
ATOM 3655 N N . ASN B 1 203 ? -19.172 9.93 6.262 1 93.5 203 ASN B N 1
ATOM 3656 C CA . ASN B 1 203 ? -20.609 9.875 6.082 1 93.5 203 ASN B CA 1
ATOM 3657 C C . ASN B 1 203 ? -21.016 10.164 4.637 1 93.5 203 ASN B C 1
ATOM 3659 O O . ASN B 1 203 ? -21.922 9.531 4.098 1 93.5 203 ASN B O 1
ATOM 3663 N N . MET B 1 204 ? -20.359 11.133 4.062 1 94.69 204 MET B N 1
ATOM 3664 C CA . MET B 1 204 ? -20.578 11.414 2.648 1 94.69 204 MET B CA 1
ATOM 3665 C C . MET B 1 204 ? -20.344 10.18 1.795 1 94.69 204 MET B C 1
ATOM 3667 O O . MET B 1 204 ? -21.188 9.797 0.982 1 94.69 204 MET B O 1
ATOM 3671 N N . VAL B 1 205 ? -19.234 9.539 2.029 1 97.38 205 VAL B N 1
ATOM 3672 C CA . VAL B 1 205 ? -18.859 8.359 1.254 1 97.38 205 VAL B CA 1
ATOM 3673 C C . VAL B 1 205 ? -19.875 7.238 1.496 1 97.38 205 VAL B C 1
ATOM 3675 O O . VAL B 1 205 ? -20.297 6.566 0.555 1 97.38 205 VAL B O 1
ATOM 3678 N N . GLY B 1 206 ? -20.203 7.07 2.766 1 95.94 206 GLY B N 1
ATOM 3679 C CA . GLY B 1 206 ? -21.219 6.074 3.08 1 95.94 206 GLY B CA 1
ATOM 3680 C C . GLY B 1 206 ? -22.5 6.246 2.283 1 95.94 206 GLY B C 1
ATOM 3681 O O . GLY B 1 206 ? -23.031 5.277 1.737 1 95.94 206 GLY B O 1
ATOM 3682 N N . ALA B 1 207 ? -22.984 7.449 2.189 1 94.19 207 ALA B N 1
ATOM 3683 C CA . ALA B 1 207 ? -24.203 7.75 1.45 1 94.19 207 ALA B CA 1
ATOM 3684 C C . ALA B 1 207 ? -24.016 7.516 -0.045 1 94.19 207 ALA B C 1
ATOM 3686 O O . ALA B 1 207 ? -24.859 6.914 -0.698 1 94.19 207 ALA B O 1
ATOM 3687 N N . LEU B 1 208 ? -22.922 7.969 -0.55 1 97 208 LEU B N 1
ATOM 3688 C CA . LEU B 1 208 ? -22.672 7.883 -1.984 1 97 208 LEU B CA 1
ATOM 3689 C C . LEU B 1 208 ? -22.5 6.434 -2.422 1 97 208 LEU B C 1
ATOM 3691 O O . LEU B 1 208 ? -22.875 6.066 -3.535 1 97 208 LEU B O 1
ATOM 3695 N N . VAL B 1 209 ? -21.891 5.59 -1.572 1 97.75 209 VAL B N 1
ATOM 3696 C CA . VAL B 1 209 ? -21.766 4.168 -1.874 1 97.75 209 VAL B CA 1
ATOM 3697 C C . VAL B 1 209 ? -23.156 3.531 -1.962 1 97.75 209 VAL B C 1
ATOM 3699 O O . VAL B 1 209 ? -23.406 2.705 -2.842 1 97.75 209 VAL B O 1
ATOM 3702 N N . LYS B 1 210 ? -24.062 3.943 -1.11 1 96.31 210 LYS B N 1
ATOM 3703 C CA . LYS B 1 210 ? -25.438 3.447 -1.2 1 96.31 210 LYS B CA 1
ATOM 3704 C C . LYS B 1 210 ? -26.078 3.826 -2.535 1 96.31 210 LYS B C 1
ATOM 3706 O O . LYS B 1 210 ? -26.812 3.029 -3.127 1 96.31 210 LYS B O 1
ATOM 3711 N N . VAL B 1 211 ? -25.781 5.023 -2.965 1 96.75 211 VAL B N 1
ATOM 3712 C CA . VAL B 1 211 ? -26.281 5.461 -4.266 1 96.75 211 VAL B CA 1
ATOM 3713 C C . VAL B 1 211 ? -25.703 4.574 -5.363 1 96.75 211 VAL B C 1
ATOM 3715 O O . VAL B 1 211 ? -26.438 4.074 -6.219 1 96.75 211 VAL B O 1
ATOM 3718 N N . GLY B 1 212 ? -24.422 4.414 -5.34 1 97.94 212 GLY B N 1
ATOM 3719 C CA . GLY B 1 212 ? -23.75 3.615 -6.355 1 97.94 212 GLY B CA 1
ATOM 3720 C C . GLY B 1 212 ? -24.234 2.18 -6.406 1 97.94 212 GLY B C 1
ATOM 3721 O O . GLY B 1 212 ? -24.203 1.544 -7.461 1 97.94 212 GLY B O 1
ATOM 3722 N N . LEU B 1 213 ? -24.703 1.686 -5.266 1 97.56 213 LEU B N 1
ATOM 3723 C CA . LEU B 1 213 ? -25.188 0.311 -5.16 1 97.56 213 LEU B CA 1
ATOM 3724 C C . LEU B 1 213 ? -26.672 0.229 -5.461 1 97.56 213 LEU B C 1
ATOM 3726 O O . LEU B 1 213 ? -27.266 -0.854 -5.414 1 97.56 213 LEU B O 1
ATOM 3730 N N . GLY B 1 214 ? -27.328 1.338 -5.684 1 96.5 214 GLY B N 1
ATOM 3731 C CA . GLY B 1 214 ? -28.734 1.383 -6.023 1 96.5 214 GLY B CA 1
ATOM 3732 C C . GLY B 1 214 ? -29.641 1.29 -4.812 1 96.5 214 GLY B C 1
ATOM 3733 O O . GLY B 1 214 ? -30.828 0.956 -4.941 1 96.5 214 GLY B O 1
ATOM 3734 N N . ARG B 1 215 ? -29.141 1.574 -3.709 1 94.75 215 ARG B N 1
ATOM 3735 C CA . ARG B 1 215 ? -29.891 1.439 -2.471 1 94.75 215 ARG B CA 1
ATOM 3736 C C . ARG B 1 215 ? -30.438 2.789 -2.014 1 94.75 215 ARG B C 1
ATOM 3738 O O . ARG B 1 215 ? -31.219 2.859 -1.059 1 94.75 215 ARG B O 1
ATOM 3745 N N . LEU B 1 216 ? -29.984 3.826 -2.561 1 92.56 216 LEU B N 1
ATOM 3746 C CA . LEU B 1 216 ? -30.375 5.211 -2.309 1 92.56 216 LEU B CA 1
ATOM 3747 C C . LEU B 1 216 ? -30.406 6.008 -3.607 1 92.56 216 LEU B C 1
ATOM 3749 O O . LEU B 1 216 ? -29.453 5.973 -4.391 1 92.56 216 LEU B O 1
ATOM 3753 N N . SER B 1 217 ? -31.5 6.629 -3.852 1 93.62 217 SER B N 1
ATOM 3754 C CA . SER B 1 217 ? -31.562 7.445 -5.059 1 93.62 217 SER B CA 1
ATOM 3755 C C . SER B 1 217 ? -30.953 8.828 -4.828 1 93.62 217 SER B C 1
ATOM 3757 O O . SER B 1 217 ? -30.844 9.273 -3.684 1 93.62 217 SER B O 1
ATOM 3759 N N . ARG B 1 218 ? -30.562 9.375 -5.957 1 92.88 218 ARG B N 1
ATOM 3760 C CA . ARG B 1 218 ? -30.062 10.75 -5.879 1 92.88 218 ARG B CA 1
ATOM 3761 C C . ARG B 1 218 ? -31.109 11.664 -5.242 1 92.88 218 ARG B C 1
ATOM 3763 O O . ARG B 1 218 ? -30.766 12.547 -4.453 1 92.88 218 ARG B O 1
ATOM 3770 N N . GLN B 1 219 ? -32.344 11.469 -5.562 1 93.06 219 GLN B N 1
ATOM 3771 C CA . GLN B 1 219 ? -33.438 12.281 -5.047 1 93.06 219 GLN B CA 1
ATOM 3772 C C . GLN B 1 219 ? -33.594 12.094 -3.543 1 93.06 219 GLN B C 1
ATOM 3774 O O . GLN B 1 219 ? -33.812 13.062 -2.809 1 93.06 219 GLN B O 1
ATOM 3779 N N . GLU B 1 220 ? -33.5 10.938 -3.143 1 90.81 220 GLU B N 1
ATOM 3780 C CA . GLU B 1 220 ? -33.594 10.656 -1.712 1 90.81 220 GLU B CA 1
ATOM 3781 C C . GLU B 1 220 ? -32.438 11.312 -0.948 1 90.81 220 GLU B C 1
ATOM 3783 O O . GLU B 1 220 ? -32.625 11.891 0.123 1 90.81 220 GLU B O 1
ATOM 3788 N N . LEU B 1 221 ? -31.266 11.219 -1.538 1 90.81 221 LEU B N 1
ATOM 3789 C CA . LEU B 1 221 ? -30.094 11.844 -0.925 1 90.81 221 LEU B CA 1
ATOM 3790 C C . LEU B 1 221 ? -30.281 13.359 -0.832 1 90.81 221 LEU B C 1
ATOM 3792 O O . LEU B 1 221 ? -29.938 13.961 0.19 1 90.81 221 LEU B O 1
ATOM 3796 N N . LYS B 1 222 ? -30.797 13.914 -1.864 1 90.75 222 LYS B N 1
ATOM 3797 C CA . LYS B 1 222 ? -31.062 15.352 -1.89 1 90.75 222 LYS B CA 1
ATOM 3798 C C . LYS B 1 222 ? -32.031 15.758 -0.775 1 90.75 222 LYS B C 1
ATOM 3800 O O . LYS B 1 222 ? -31.812 16.766 -0.097 1 90.75 222 LYS B O 1
ATOM 3805 N N . LYS B 1 223 ? -33 14.969 -0.573 1 87.75 223 LYS B N 1
ATOM 3806 C CA . LYS B 1 223 ? -33.969 15.242 0.473 1 87.75 223 LYS B CA 1
ATOM 3807 C C . LYS B 1 223 ? -33.344 15.188 1.856 1 87.75 223 LYS B C 1
ATOM 3809 O O . LYS B 1 223 ? -33.594 16.047 2.701 1 87.75 223 LYS B O 1
ATOM 3814 N N . ILE B 1 224 ? -32.562 14.195 1.995 1 83 224 ILE B N 1
ATOM 3815 C CA . ILE B 1 224 ? -31.875 14.023 3.268 1 83 224 ILE B CA 1
ATOM 3816 C C . ILE B 1 224 ? -30.953 15.219 3.52 1 83 224 ILE B C 1
ATOM 3818 O O . ILE B 1 224 ? -30.922 15.766 4.629 1 83 224 ILE B O 1
ATOM 3822 N N . PHE B 1 225 ? -30.312 15.617 2.531 1 83.31 225 PHE B N 1
ATOM 3823 C CA . PHE B 1 225 ? -29.359 16.719 2.588 1 83.31 225 PHE B CA 1
ATOM 3824 C C . PHE B 1 225 ? -30.062 18.031 2.869 1 83.31 225 PHE B C 1
ATOM 3826 O O . PHE B 1 225 ? -29.594 18.828 3.689 1 83.31 225 PHE B O 1
ATOM 3833 N N . GLU B 1 226 ? -31.219 18.172 2.336 1 81.44 226 GLU B N 1
ATOM 3834 C CA . GLU B 1 226 ? -31.953 19.422 2.48 1 81.44 226 GLU B CA 1
ATOM 3835 C C . GLU B 1 226 ? -32.719 19.469 3.811 1 81.44 226 GLU B C 1
ATOM 3837 O O . GLU B 1 226 ? -32.906 20.547 4.383 1 81.44 226 GLU B O 1
ATOM 3842 N N . ASN B 1 227 ? -33.094 18.328 4.285 1 74.94 227 ASN B N 1
ATOM 3843 C CA . ASN B 1 227 ? -33.875 18.281 5.508 1 74.94 227 ASN B CA 1
ATOM 3844 C C . ASN B 1 227 ? -33 18.359 6.75 1 74.94 227 ASN B C 1
ATOM 3846 O O . ASN B 1 227 ? -33.5 18.484 7.867 1 74.94 227 ASN B O 1
ATOM 3850 N N . GLN B 1 228 ? -31.766 18.375 6.68 1 67.56 228 GLN B N 1
ATOM 3851 C CA . GLN B 1 228 ? -30.766 18.578 7.73 1 67.56 228 GLN B CA 1
ATOM 3852 C C . GLN B 1 228 ? -30.938 17.562 8.852 1 67.56 228 GLN B C 1
ATOM 3854 O O . GLN B 1 228 ? -30.609 17.828 10.008 1 67.56 228 GLN B O 1
ATOM 3859 N N . LYS B 1 229 ? -31.859 16.609 8.68 1 59.88 229 LYS B N 1
ATOM 3860 C CA . LYS B 1 229 ? -32.062 15.586 9.711 1 59.88 229 LYS B CA 1
ATOM 3861 C C . LYS B 1 229 ? -31.078 14.43 9.531 1 59.88 229 LYS B C 1
ATOM 3863 O O . LYS B 1 229 ? -30.797 14.016 8.398 1 59.88 229 LYS B O 1
ATOM 3868 N N . ARG B 1 230 ? -30.406 14.211 10.648 1 58.31 230 ARG B N 1
ATOM 3869 C CA . ARG B 1 230 ? -29.422 13.141 10.664 1 58.31 230 ARG B CA 1
ATOM 3870 C C . ARG B 1 230 ? -30 11.859 10.07 1 58.31 230 ARG B C 1
ATOM 3872 O O . ARG B 1 230 ? -31.141 11.484 10.375 1 58.31 230 ARG B O 1
ATOM 3879 N N . ILE B 1 231 ? -29.609 11.516 8.898 1 53.06 231 ILE B N 1
ATOM 3880 C CA . ILE B 1 231 ? -30.062 10.25 8.336 1 53.06 231 ILE B CA 1
ATOM 3881 C C . ILE B 1 231 ? -29.453 9.094 9.117 1 53.06 231 ILE B C 1
ATOM 3883 O O . ILE B 1 231 ? -28.234 8.906 9.109 1 53.06 231 ILE B O 1
ATOM 3887 N N . GLU B 1 232 ? -30.078 8.727 10.211 1 56.06 232 GLU B N 1
ATOM 3888 C CA . GLU B 1 232 ? -29.688 7.457 10.805 1 56.06 232 GLU B CA 1
ATOM 3889 C C . GLU B 1 232 ? -29.344 6.426 9.734 1 56.06 232 GLU B C 1
ATOM 3891 O O . GLU B 1 232 ? -28.828 5.348 10.047 1 56.06 232 GLU B O 1
ATOM 3896 N N . ALA B 1 233 ? -29.641 6.828 8.508 1 54.56 233 ALA B N 1
ATOM 3897 C CA . ALA B 1 233 ? -29.766 5.785 7.488 1 54.56 233 ALA B CA 1
ATOM 3898 C C . ALA B 1 233 ? -28.391 5.371 6.957 1 54.56 233 ALA B C 1
ATOM 3900 O O . ALA B 1 233 ? -28.25 4.305 6.352 1 54.56 233 ALA B O 1
ATOM 3901 N N . PHE B 1 234 ? -27.297 6.352 7.203 1 68.06 234 PHE B N 1
ATOM 3902 C CA . PHE B 1 234 ? -26.094 5.766 6.617 1 68.06 234 PHE B CA 1
ATOM 3903 C C . PHE B 1 234 ? -24.984 5.633 7.656 1 68.06 234 PHE B C 1
ATOM 3905 O O . PHE B 1 234 ? -24.797 6.531 8.477 1 68.06 234 PHE B O 1
ATOM 3912 N N . ALA B 1 235 ? -24.469 4.566 7.707 1 82.62 235 ALA B N 1
ATOM 3913 C CA . ALA B 1 235 ? -23.281 4.332 8.523 1 82.62 235 ALA B CA 1
ATOM 3914 C C . ALA B 1 235 ? -22.047 5.008 7.918 1 82.62 235 ALA B C 1
ATOM 3916 O O . ALA B 1 235 ? -21.922 5.066 6.691 1 82.62 235 ALA B O 1
ATOM 3917 N N . ALA B 1 236 ? -21.25 5.637 8.734 1 90.94 236 ALA B N 1
ATOM 3918 C CA . ALA B 1 236 ? -19.969 6.207 8.281 1 90.94 236 ALA B CA 1
ATOM 3919 C C . ALA B 1 236 ? -19.094 5.145 7.621 1 90.94 236 ALA B C 1
ATOM 3921 O O . ALA B 1 236 ? -19 4.02 8.109 1 90.94 236 ALA B O 1
ATOM 3922 N N . ALA B 1 237 ? -18.562 5.523 6.484 1 97.19 237 ALA B N 1
ATOM 3923 C CA . ALA B 1 237 ? -17.578 4.641 5.852 1 97.19 237 ALA B CA 1
ATOM 3924 C C . ALA B 1 237 ? -16.422 4.34 6.793 1 97.19 237 ALA B C 1
ATOM 3926 O O . ALA B 1 237 ? -16.094 5.152 7.664 1 97.19 237 ALA B O 1
ATOM 3927 N N . PRO B 1 238 ? -15.836 3.148 6.68 1 97.94 238 PRO B N 1
ATOM 3928 C CA . PRO B 1 238 ? -14.734 2.799 7.582 1 97.94 238 PRO B CA 1
ATOM 3929 C C . PRO B 1 238 ? -13.586 3.799 7.523 1 97.94 238 PRO B C 1
ATOM 3931 O O . PRO B 1 238 ? -13.336 4.406 6.48 1 97.94 238 PRO B O 1
ATOM 3934 N N . PRO B 1 239 ? -12.883 3.971 8.617 1 98.31 239 PRO B N 1
ATOM 3935 C CA . PRO B 1 239 ? -11.859 5.02 8.672 1 98.31 239 PRO B CA 1
ATOM 3936 C C . PRO B 1 239 ? -10.617 4.68 7.848 1 98.31 239 PRO B C 1
ATOM 3938 O O . PRO B 1 239 ? -9.898 5.582 7.414 1 98.31 239 PRO B O 1
ATOM 3941 N N . TRP B 1 240 ? -10.352 3.406 7.562 1 98.44 240 TRP B N 1
ATOM 3942 C CA . TRP B 1 240 ? -9.078 3.002 6.965 1 98.44 240 TRP B CA 1
ATOM 3943 C C . TRP B 1 240 ? -9.055 3.326 5.473 1 98.44 240 TRP B C 1
ATOM 3945 O O . TRP B 1 240 ? -8.031 3.131 4.809 1 98.44 240 TRP B O 1
ATOM 3955 N N . GLY B 1 241 ? -10.133 3.77 4.945 1 98.81 241 GLY B N 1
ATOM 3956 C CA . GLY B 1 241 ? -10.133 4.219 3.564 1 98.81 241 GLY B CA 1
ATOM 3957 C C . GLY B 1 241 ? -9.875 5.707 3.422 1 98.81 241 GLY B C 1
ATOM 3958 O O . GLY B 1 241 ? -9.68 6.203 2.311 1 98.81 241 GLY B O 1
ATOM 3959 N N . LEU B 1 242 ? -9.828 6.438 4.488 1 98.88 242 LEU B N 1
ATOM 3960 C CA . LEU B 1 242 ? -9.781 7.895 4.438 1 98.88 242 LEU B CA 1
ATOM 3961 C C . LEU B 1 242 ? -8.352 8.398 4.645 1 98.88 242 LEU B C 1
ATOM 3963 O O . LEU B 1 242 ? -7.648 7.926 5.539 1 98.88 242 LEU B O 1
ATOM 3967 N N . TYR B 1 243 ? -7.918 9.344 3.766 1 98.94 243 TYR B N 1
ATOM 3968 C CA . TYR B 1 243 ? -6.598 9.953 3.805 1 98.94 243 TYR B CA 1
ATOM 3969 C C . TYR B 1 243 ? -6.703 11.477 3.785 1 98.94 243 TYR B C 1
ATOM 3971 O O . TYR B 1 243 ? -7.332 12.047 2.895 1 98.94 243 TYR B O 1
ATOM 3979 N N . LEU B 1 244 ? -6.129 12.117 4.773 1 98.88 244 LEU B N 1
ATOM 3980 C CA . LEU B 1 244 ? -5.871 13.547 4.625 1 98.88 244 LEU B CA 1
ATOM 3981 C C . LEU B 1 244 ? -4.707 13.797 3.676 1 98.88 244 LEU B C 1
ATOM 3983 O O . LEU B 1 244 ? -3.562 13.445 3.984 1 98.88 244 LEU B O 1
ATOM 3987 N N . LEU B 1 245 ? -4.965 14.469 2.568 1 98.69 245 LEU B N 1
ATOM 3988 C CA . LEU B 1 245 ? -3.947 14.586 1.526 1 98.69 245 LEU B CA 1
ATOM 3989 C C . LEU B 1 245 ? -3.172 15.898 1.669 1 98.69 245 LEU B C 1
ATOM 3991 O O . LEU B 1 245 ? -1.972 15.945 1.391 1 98.69 245 LEU B O 1
ATOM 3995 N N . ALA B 1 246 ? -3.984 16.891 2.021 1 98.56 246 ALA B N 1
ATOM 3996 C CA . ALA B 1 246 ? -3.326 18.188 2.021 1 98.56 246 ALA B CA 1
ATOM 3997 C C . ALA B 1 246 ? -4.121 19.203 2.836 1 98.56 246 ALA B C 1
ATOM 3999 O O . ALA B 1 246 ? -5.336 19.062 2.994 1 98.56 246 ALA B O 1
ATOM 4000 N N . VAL B 1 247 ? -3.43 20.172 3.275 1 98.69 247 VAL B N 1
ATOM 4001 C CA . VAL B 1 247 ? -3.984 21.344 3.928 1 98.69 247 VAL B CA 1
ATOM 4002 C C . VAL B 1 247 ? -3.41 22.609 3.287 1 98.69 247 VAL B C 1
ATOM 4004 O O . VAL B 1 247 ? -2.195 22.719 3.105 1 98.69 247 VAL B O 1
ATOM 4007 N N . ASP B 1 248 ? -4.285 23.516 2.953 1 98.19 248 ASP B N 1
ATOM 4008 C CA . ASP B 1 248 ? -3.84 24.734 2.295 1 98.19 248 ASP B CA 1
ATOM 4009 C C . ASP B 1 248 ? -3.859 25.922 3.26 1 98.19 248 ASP B C 1
ATOM 4011 O O . ASP B 1 248 ? -4.738 26 4.121 1 98.19 248 ASP B O 1
ATOM 4015 N N . TYR B 1 249 ? -2.951 26.797 3.033 1 97.75 249 TYR B N 1
ATOM 4016 C CA . TYR B 1 249 ? -2.832 28.016 3.816 1 97.75 249 TYR B CA 1
ATOM 4017 C C . TYR B 1 249 ? -2.729 29.25 2.908 1 97.75 249 TYR B C 1
ATOM 4019 O O . TYR B 1 249 ? -2.436 29.109 1.717 1 97.75 249 TYR B O 1
ATOM 4027 N N . PRO B 1 250 ? -2.953 30.422 3.475 1 93.5 250 PRO B N 1
ATOM 4028 C CA . PRO B 1 250 ? -2.797 31.625 2.65 1 93.5 250 PRO B CA 1
ATOM 4029 C C . PRO B 1 250 ? -1.384 31.781 2.094 1 93.5 250 PRO B C 1
ATOM 4031 O O . PRO B 1 250 ? -0.419 31.328 2.717 1 93.5 250 PRO B O 1
ATOM 4034 N N . PRO B 1 251 ? -1.263 32.281 0.83 1 81.81 251 PRO B N 1
ATOM 4035 C CA . PRO B 1 251 ? 0.029 32.406 0.149 1 81.81 251 PRO B CA 1
ATOM 4036 C C . PRO B 1 251 ? 1.113 33 1.043 1 81.81 251 PRO B C 1
ATOM 4038 O O . PRO B 1 251 ? 2.283 32.625 0.932 1 81.81 251 PRO B O 1
ATOM 4041 N N . ASP B 1 252 ? 0.842 33.938 1.869 1 68.62 252 ASP B N 1
ATOM 4042 C CA . ASP B 1 252 ? 1.851 34.562 2.719 1 68.62 252 ASP B CA 1
ATOM 4043 C C . ASP B 1 252 ? 2.326 33.625 3.805 1 68.62 252 ASP B C 1
ATOM 4045 O O . ASP B 1 252 ? 3.381 33.812 4.406 1 68.62 252 ASP B O 1
ATOM 4049 N N . GLN B 1 253 ? 1.628 32.562 3.957 1 68.56 253 GLN B N 1
ATOM 4050 C CA . GLN B 1 253 ? 1.935 31.625 5.027 1 68.56 253 GLN B CA 1
ATOM 4051 C C . GLN B 1 253 ? 2.348 30.266 4.461 1 68.56 253 GLN B C 1
ATOM 4053 O O . GLN B 1 253 ? 2.584 29.312 5.215 1 68.56 253 GLN B O 1
ATOM 4058 N N . GLU B 1 254 ? 2.18 30.125 3.098 1 55.34 254 GLU B N 1
ATOM 4059 C CA . GLU B 1 254 ? 2.568 28.859 2.455 1 55.34 254 GLU B CA 1
ATOM 4060 C C . GLU B 1 254 ? 4.082 28.781 2.283 1 55.34 254 GLU B C 1
ATOM 4062 O O . GLU B 1 254 ? 4.641 27.688 2.199 1 55.34 254 GLU B O 1
ATOM 4067 N N . SER B 1 255 ? 4.887 30.016 2.312 1 45.5 255 SER B N 1
ATOM 4068 C CA . SER B 1 255 ? 6.309 30.062 1.993 1 45.5 255 SER B CA 1
ATOM 4069 C C . SER B 1 255 ? 7.16 29.703 3.207 1 45.5 255 SER B C 1
ATOM 4071 O O . SER B 1 255 ? 6.805 30.031 4.34 1 45.5 255 SER B O 1
#

Solvent-accessible surface area (backbone atoms only — not comparable to full-atom values): 26185 Å² total; per-residue (Å²): 129,89,49,61,68,30,12,38,41,33,34,26,30,30,57,16,78,81,24,62,13,27,55,70,51,94,86,53,56,14,52,46,47,48,50,28,53,25,50,16,68,73,70,72,44,90,48,76,68,39,51,43,64,79,41,52,49,23,27,28,26,67,24,41,36,31,20,36,62,44,54,65,80,65,57,36,72,57,42,31,50,54,39,44,67,58,31,57,75,41,38,34,53,78,42,43,40,78,44,60,55,82,62,41,37,44,78,51,40,54,29,37,31,38,36,34,32,31,32,49,34,76,65,68,59,41,90,36,66,75,46,31,44,75,35,50,60,81,61,41,59,67,59,26,36,60,47,39,51,71,58,54,36,79,42,62,47,52,29,33,42,78,56,101,72,62,85,74,92,71,46,62,36,38,27,75,42,56,43,65,48,76,59,86,47,38,35,37,38,39,38,29,20,53,55,77,60,63,58,24,67,31,26,49,49,27,46,38,50,33,33,19,61,68,75,37,51,62,66,56,50,49,49,42,50,71,64,46,45,61,54,88,79,51,62,58,39,69,39,34,15,33,29,34,52,35,66,38,48,52,74,90,67,65,110,129,89,52,63,69,29,12,38,41,33,34,27,28,29,56,16,77,80,23,61,13,28,54,71,50,92,86,53,56,13,52,45,46,47,51,29,53,26,50,18,70,74,71,72,45,91,48,76,68,41,53,44,62,78,44,51,50,22,27,27,26,65,23,41,34,32,18,37,62,44,54,65,81,65,57,38,70,58,41,33,52,54,40,46,68,58,31,57,75,42,40,35,55,80,42,44,40,78,44,61,54,82,62,39,37,45,78,52,39,54,29,38,32,38,38,34,33,31,32,50,36,77,65,67,60,42,90,37,65,76,45,32,43,75,35,50,60,80,62,39,61,68,59,25,36,60,46,40,52,73,58,57,38,78,43,62,45,52,29,34,43,76,58,95,78,59,85,72,90,72,43,64,35,39,27,76,42,55,44,64,48,78,59,86,48,37,36,38,39,39,37,29,21,52,53,76,59,62,59,24,68,32,28,49,49,26,46,37,51,33,32,19,62,68,76,36,51,60,67,56,51,49,48,40,51,71,61,47,44,62,51,85,80,49,61,60,38,69,39,33,17,33,29,35,53,36,66,38,49,53,75,89,67,65,109

InterPro domains:
  IPR001406 Pseudouridine synthase I, TruA [MF_00171] (6-249)
  IPR001406 Pseudouridine synthase I, TruA [PIRSF001430] (8-252)
  IPR001406 Pseudouridine synthase I, TruA [PTHR11142] (8-249)
  IPR001406 Pseudouridine synthase I, TruA [TIGR00071] (9-244)
  IPR001406 Pseudouridine synthase I, TruA [cd02570] (10-249)
  IPR020094 Pseudouridine synthase TruA/RsuA/RluB/E/F, N-terminal [G3DSA:3.30.70.580] (4-109)
  IPR020095 Pseudouridine synthase I, TruA, C-terminal [G3DSA:3.30.70.660] (110-248)
  IPR020097 Pseudouridine synthase I, TruA, alpha/beta domain [PF01416] (13-108)
  IPR020097 Pseudouridine synthase I, TruA, alpha/beta domain [PF01416] (147-250)
  IPR020103 Pseudouridine synthase, catalytic domain superfamily [SSF55120] (6-251)

Sequence (510 aa):
MNLAVVGYKLTLSYCGSGFHGWQRQGELPTVQRALEEAVAKIWEEPIPVEGAGRTDAGVHAKGQVASFAAPRKLEPEVLKRALNYHLPDTVRVWDARIVPREFSARFDAVSKTYQYLLWNDPVMDPFYLGRAWHIPRAMDVEMMNEAARLFLGKHNFAAFVSNPGMPVKNPVRTVLDCFFLEQGSLVFFNVKADGFLYRMVRNMVGALVKVGLGRLSRQELKKIFENQKRIEAFAAAPPWGLYLLAVDYPPDQESMNLAVVGYKLTLSYCGSGFHGWQRQGELPTVQRALEEAVAKIWEEPIPVEGAGRTDAGVHAKGQVASFAAPRKLEPEVLKRALNYHLPDTVRVWDARIVPREFSARFDAVSKTYQYLLWNDPVMDPFYLGRAWHIPRAMDVEMMNEAARLFLGKHNFAAFVSNPGMPVKNPVRTVLDCFFLEQGSLVFFNVKADGFLYRMVRNMVGALVKVGLGRLSRQELKKIFENQKRIEAFAAAPPWGLYLLAVDYPPDQES

Radius of gyration: 26.46 Å; Cα contacts (8 Å, |Δi|>4): 1175; chains: 2; bounding box: 68×76×53 Å

Foldseek 3Di:
DQFDKWKKKWWKWFQQAQAQWADDDPPGHHVQVLQQVLVCVQVVHGWGKAKQDTAGRLATAPTIMMMTIDGDDDDWVVSQVSSQVRGPPRMHTDTMDIDGRPDGSHPQFQKWKKKFKAFEDLDDDPVCVLAHHYDHHFFQQVQLFVLFVLLAAWAQQLLQAPDPDDDPPGRIKHKHDWGWDDDPRMIMIMTMIRDHHHLNVQSSVQQSRCCRVVNAHSVNSNCSRVVSHHPPPGDGHDNSRMYTYYTDGPPVGVD/DQFDKWKKKWWKWFQQAQAQWADDDPPGHHVQVLQQVLVCVQVVHGWGKAKQDTAGRLATAPTIMMMTIDGDDDDWVVSQVSSQVRGDPRMHTDTMDIDGRPDGSHPQFQKWKKKFKAFEDLDDDPVCVLAHHYDHHFFQQVQLFVLFVLLAAWAQQLQQAPDPPDDPPGRIKHKHDWGWDDDPRMIMIMTMIRDAHHLNVQSSVQQSRCCRVVNAHSVRSNVSRVVSHHPPPGDGHDNSRMYTYYTDGPPVGVD